Protein AF-0000000087012175 (afdb_homodimer)

Structure (mmCIF, N/CA/C/O backbone):
data_AF-0000000087012175-model_v1
#
loop_
_entity.id
_enti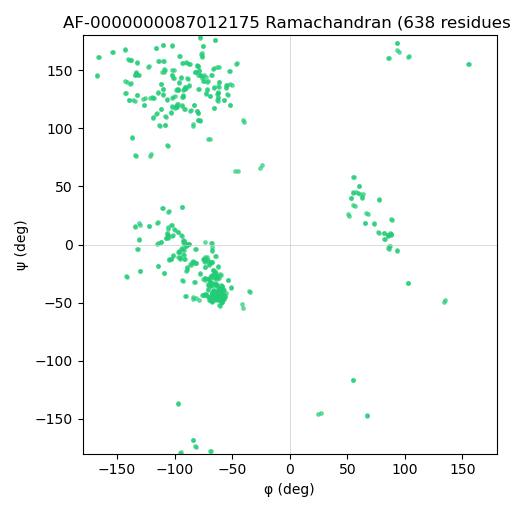ty.type
_entity.pdbx_description
1 polymer Hydrogenase
#
loop_
_atom_site.group_PDB
_atom_site.id
_atom_site.type_symbol
_atom_site.label_atom_id
_atom_site.label_alt_id
_atom_site.label_comp_id
_atom_site.label_asym_id
_atom_site.label_entity_id
_atom_site.label_seq_id
_atom_site.pdbx_PDB_ins_code
_atom_site.Cartn_x
_atom_site.Cartn_y
_atom_site.Cartn_z
_atom_site.occupancy
_atom_site.B_iso_or_equiv
_atom_site.auth_seq_id
_atom_site.auth_comp_id
_atom_site.auth_asym_id
_atom_site.auth_atom_id
_atom_site.pdbx_PDB_model_num
ATOM 1 N N . MET A 1 1 ? -19.672 -15.828 -25.5 1 92.19 1 MET A N 1
ATOM 2 C CA . MET A 1 1 ? -19.719 -16.281 -24.125 1 92.19 1 MET A CA 1
ATOM 3 C C . MET A 1 1 ? -18.641 -17.328 -23.844 1 92.19 1 MET A C 1
ATOM 5 O O . MET A 1 1 ? -18.422 -18.234 -24.656 1 92.19 1 MET A O 1
ATOM 9 N N . LYS A 1 2 ? -17.812 -17.125 -22.859 1 97.25 2 LYS A N 1
ATOM 10 C CA . LYS A 1 2 ? -16.75 -18.062 -22.5 1 97.25 2 LYS A CA 1
ATOM 11 C C . LYS A 1 2 ? -17.172 -18.984 -21.359 1 97.25 2 LYS A C 1
ATOM 13 O O . LYS A 1 2 ? -17.812 -18.547 -20.406 1 97.25 2 LYS A O 1
ATOM 18 N N . ASN A 1 3 ? -16.891 -20.25 -21.562 1 98.19 3 ASN A N 1
ATOM 19 C CA . ASN A 1 3 ? -17.25 -21.234 -20.562 1 98.19 3 ASN A CA 1
ATOM 20 C C . ASN A 1 3 ? -16.109 -21.484 -19.578 1 98.19 3 ASN A C 1
ATOM 22 O O . ASN A 1 3 ? -14.984 -21.75 -19.984 1 98.19 3 ASN A O 1
ATOM 26 N N . LEU A 1 4 ? -16.469 -21.391 -18.297 1 98.25 4 LEU A N 1
ATOM 27 C CA . LEU A 1 4 ? -15.508 -21.578 -17.219 1 98.25 4 LEU A CA 1
ATOM 28 C C . LEU A 1 4 ? -15.945 -22.719 -16.297 1 98.25 4 LEU A C 1
ATOM 30 O O . LEU A 1 4 ? -17.094 -22.781 -15.883 1 98.25 4 LEU A O 1
ATOM 34 N N . LEU A 1 5 ? -15.062 -23.656 -16.109 1 98.06 5 LEU A N 1
ATOM 35 C CA . LEU A 1 5 ? -15.273 -24.75 -15.172 1 98.06 5 LEU A CA 1
ATOM 36 C C . LEU A 1 5 ? -14.289 -24.688 -14.008 1 98.06 5 LEU A C 1
ATOM 38 O O . LEU A 1 5 ? -13.094 -24.438 -14.219 1 98.06 5 LEU A O 1
ATOM 42 N N . TRP A 1 6 ? -14.781 -24.781 -12.805 1 97.5 6 TRP A N 1
ATOM 43 C CA . TRP A 1 6 ? -13.945 -24.766 -11.602 1 97.5 6 TRP A CA 1
ATOM 44 C C . TRP A 1 6 ? -14.016 -26.094 -10.867 1 97.5 6 TRP A C 1
ATOM 46 O O . TRP A 1 6 ? -15.07 -26.469 -10.344 1 97.5 6 TRP A O 1
ATOM 56 N N . LEU A 1 7 ? -12.891 -26.812 -10.852 1 96.88 7 LEU A N 1
ATOM 57 C CA . LEU A 1 7 ? -12.805 -28.078 -10.148 1 96.88 7 LEU A CA 1
ATOM 58 C C . LEU A 1 7 ? -11.914 -27.953 -8.914 1 96.88 7 LEU A C 1
ATOM 60 O O . LEU A 1 7 ? -11.109 -27.031 -8.812 1 96.88 7 LEU A O 1
ATOM 64 N N . GLN A 1 8 ? -12.117 -28.859 -7.992 1 96.19 8 GLN A N 1
ATOM 65 C CA . GLN A 1 8 ? -11.375 -28.828 -6.734 1 96.19 8 GLN A CA 1
ATOM 66 C C . GLN A 1 8 ? -10.82 -30.203 -6.383 1 96.19 8 GLN A C 1
ATOM 68 O O . GLN A 1 8 ? -11.531 -31.203 -6.469 1 96.19 8 GLN A O 1
ATOM 73 N N . GLY A 1 9 ? -9.5 -30.266 -6.09 1 96 9 GLY A N 1
ATOM 74 C CA . GLY A 1 9 ? -8.867 -31.469 -5.566 1 96 9 GLY A CA 1
ATOM 75 C C . GLY A 1 9 ? -8.727 -31.453 -4.055 1 96 9 GLY A C 1
ATOM 76 O O . GLY A 1 9 ? -9.695 -31.203 -3.336 1 96 9 GLY A O 1
ATOM 77 N N . GLY A 1 10 ? -7.531 -31.875 -3.576 1 92.31 10 GLY A N 1
ATOM 78 C CA . GLY A 1 10 ? -7.277 -31.766 -2.148 1 92.31 10 GLY A CA 1
ATOM 79 C C . GLY A 1 10 ? -7.094 -30.344 -1.683 1 92.31 10 GLY A C 1
ATOM 80 O O . GLY A 1 10 ? -5.98 -29.812 -1.702 1 92.31 10 GLY A O 1
ATOM 81 N N . ALA A 1 11 ? -8.195 -29.672 -1.267 1 81.31 11 ALA A N 1
ATOM 82 C CA . ALA A 1 11 ? -8.156 -28.25 -0.969 1 81.31 11 ALA A CA 1
ATOM 83 C C . ALA A 1 11 ? -8.836 -27.953 0.365 1 81.31 11 ALA A C 1
ATOM 85 O O . ALA A 1 11 ? -9.664 -28.734 0.835 1 81.31 11 ALA A O 1
ATOM 86 N N . CYS A 1 12 ? -8.477 -26.859 0.956 1 85.25 12 CYS A N 1
ATOM 87 C CA . CYS A 1 12 ? -9.148 -26.359 2.152 1 85.25 12 CYS A CA 1
ATOM 88 C C . CYS A 1 12 ? -10.234 -25.359 1.788 1 85.25 12 CYS A C 1
ATOM 90 O O . CYS A 1 12 ? -10.953 -24.875 2.662 1 85.25 12 CYS A O 1
ATOM 92 N N . GLY A 1 13 ? -10.336 -25.062 0.542 1 87.19 13 GLY A N 1
ATOM 93 C CA . GLY A 1 13 ? -11.344 -24.125 0.083 1 87.19 13 GLY A CA 1
ATOM 94 C C . GLY A 1 13 ? -10.922 -22.672 0.241 1 87.19 13 GLY A C 1
ATOM 95 O O . GLY A 1 13 ? -11.719 -21.766 0.035 1 87.19 13 GLY A O 1
ATOM 96 N N . GLY A 1 14 ? -9.742 -22.469 0.648 1 90.88 14 GLY A N 1
ATOM 97 C CA . GLY A 1 14 ? -9.25 -21.125 0.906 1 90.88 14 GLY A CA 1
ATOM 98 C C . GLY A 1 14 ? -9.281 -20.234 -0.319 1 90.88 14 GLY A C 1
ATOM 99 O O . GLY A 1 14 ? -9.594 -19.047 -0.217 1 90.88 14 GLY A O 1
ATOM 100 N N . ASN A 1 15 ? -9.008 -20.734 -1.419 1 94.69 15 ASN A N 1
ATOM 101 C CA . ASN A 1 15 ? -9.016 -19.953 -2.648 1 94.69 15 ASN A CA 1
ATOM 102 C C . ASN A 1 15 ? -10.43 -19.578 -3.066 1 94.69 15 ASN A C 1
ATOM 104 O O . ASN A 1 15 ? -10.672 -18.453 -3.533 1 94.69 15 ASN A O 1
ATOM 108 N N . THR A 1 16 ? -11.352 -20.469 -2.912 1 94.06 16 THR A N 1
ATOM 109 C CA . THR A 1 16 ? -12.758 -20.172 -3.172 1 94.06 16 THR A CA 1
ATOM 110 C C . THR A 1 16 ? -13.242 -19.031 -2.281 1 94.06 16 THR A C 1
ATOM 112 O O . THR A 1 16 ? -13.844 -18.078 -2.766 1 94.06 16 THR A O 1
ATOM 115 N N . LEU A 1 17 ? -12.898 -19.188 -1.034 1 91.25 17 LEU A N 1
ATOM 116 C CA . LEU A 1 17 ? -13.289 -18.141 -0.094 1 91.25 17 LEU A CA 1
ATOM 117 C C . LEU A 1 17 ? -12.648 -16.797 -0.465 1 91.25 17 LEU A C 1
ATOM 119 O O . LEU A 1 17 ? -13.297 -15.758 -0.4 1 91.25 17 LEU A O 1
ATOM 123 N N . SER A 1 18 ? -11.414 -16.828 -0.823 1 92.75 18 SER A N 1
ATOM 124 C CA . SER A 1 18 ? -10.688 -15.625 -1.202 1 92.75 18 SER A CA 1
ATOM 125 C C . SER A 1 18 ? -11.352 -14.93 -2.389 1 92.75 18 SER A C 1
ATOM 127 O O . SER A 1 18 ? -11.602 -13.719 -2.35 1 92.75 18 SER A O 1
ATOM 129 N N . VAL A 1 19 ? -11.68 -15.641 -3.398 1 92.25 19 VAL A N 1
ATOM 130 C CA . VAL A 1 19 ? -12.219 -15.047 -4.621 1 92.25 19 VAL A CA 1
ATOM 131 C C . VAL A 1 19 ? -13.617 -14.5 -4.359 1 92.25 19 VAL A C 1
ATOM 133 O O . VAL A 1 19 ? -14.008 -13.484 -4.938 1 92.25 19 VAL A O 1
ATOM 136 N N . LEU A 1 20 ? -14.32 -15.156 -3.482 1 91.31 20 LEU A N 1
ATOM 137 C CA . LEU A 1 20 ? -15.664 -14.688 -3.146 1 91.31 20 LEU A CA 1
ATOM 138 C C . LEU A 1 20 ? -15.602 -13.352 -2.412 1 91.31 20 LEU A C 1
ATOM 140 O O . LEU A 1 20 ? -16.609 -12.641 -2.312 1 91.31 20 LEU A O 1
ATOM 144 N N . ASN A 1 21 ? -14.422 -13.008 -1.938 1 87.81 21 ASN A N 1
ATOM 145 C CA . ASN A 1 21 ? -14.234 -11.727 -1.252 1 87.81 21 ASN A CA 1
ATOM 146 C C . ASN A 1 21 ? -13.836 -10.625 -2.223 1 87.81 21 ASN A C 1
ATOM 148 O O . ASN A 1 21 ? -13.648 -9.477 -1.818 1 87.81 21 ASN A O 1
ATOM 152 N N . ALA A 1 22 ? -13.711 -10.953 -3.416 1 89.56 22 ALA A N 1
ATOM 153 C CA . ALA A 1 22 ? -13.398 -9.93 -4.41 1 89.56 22 ALA A CA 1
ATOM 154 C C . ALA A 1 22 ? -14.43 -8.805 -4.375 1 89.56 22 ALA A C 1
ATOM 156 O O . ALA A 1 22 ? -15.625 -9.055 -4.191 1 89.56 22 ALA A O 1
ATOM 157 N N . SER A 1 23 ? -13.836 -7.492 -4.48 1 82.44 23 SER A N 1
ATOM 158 C CA . SER A 1 23 ? -14.711 -6.32 -4.5 1 82.44 23 SER A CA 1
ATOM 159 C C . SER A 1 23 ? -14.305 -5.352 -5.602 1 82.44 23 SER A C 1
ATOM 161 O O . SER A 1 23 ? -13.156 -5.336 -6.035 1 82.44 23 SER A O 1
ATOM 163 N N . ASP A 1 24 ? -15.344 -4.625 -6.176 1 80.25 24 ASP A N 1
ATOM 164 C CA . ASP A 1 24 ? -15.188 -3.539 -7.141 1 80.25 24 ASP A CA 1
ATOM 165 C C . ASP A 1 24 ? -14.5 -4.027 -8.414 1 80.25 24 ASP A C 1
ATOM 167 O O . ASP A 1 24 ? -13.469 -3.482 -8.82 1 80.25 24 ASP A O 1
ATOM 171 N N . PRO A 1 25 ? -14.906 -5.262 -8.977 1 86.31 25 PRO A N 1
ATOM 172 C CA . PRO A 1 25 ? -16.219 -5.879 -8.75 1 86.31 25 PRO A CA 1
ATOM 173 C C . PRO A 1 25 ? -16.109 -7.219 -8.023 1 86.31 25 PRO A C 1
ATOM 175 O O . PRO A 1 25 ? -15.016 -7.754 -7.852 1 86.31 25 PRO A O 1
ATOM 178 N N . ASP A 1 26 ? -17.234 -7.668 -7.613 1 89.5 26 ASP A N 1
ATOM 179 C CA . ASP A 1 26 ? -17.281 -9.031 -7.09 1 89.5 26 ASP A CA 1
ATOM 180 C C . ASP A 1 26 ? -17.219 -10.055 -8.219 1 89.5 26 ASP A C 1
ATOM 182 O O . ASP A 1 26 ? -17.359 -9.703 -9.398 1 89.5 26 ASP A O 1
ATOM 186 N N . LEU A 1 27 ? -17.062 -11.305 -7.867 1 91.5 27 LEU A N 1
ATOM 187 C CA . LEU A 1 27 ? -16.828 -12.383 -8.82 1 91.5 27 LEU A CA 1
ATOM 188 C C . LEU A 1 27 ? -17.984 -12.484 -9.812 1 91.5 27 LEU A C 1
ATOM 190 O O . LEU A 1 27 ? -17.766 -12.539 -11.023 1 91.5 27 LEU A O 1
ATOM 194 N N . PHE A 1 28 ? -19.219 -12.406 -9.406 1 93.25 28 PHE A N 1
ATOM 195 C CA . PHE A 1 28 ? -20.375 -12.641 -10.266 1 93.25 28 PHE A CA 1
ATOM 196 C C . PHE A 1 28 ? -20.578 -11.461 -11.211 1 93.25 28 PHE A C 1
ATOM 198 O O . PHE A 1 28 ? -20.906 -11.648 -12.383 1 93.25 28 PHE A O 1
ATOM 205 N N . THR A 1 29 ? -20.438 -10.273 -10.625 1 94.69 29 THR A N 1
ATOM 206 C CA . THR A 1 29 ? -20.516 -9.086 -11.469 1 94.69 29 THR A CA 1
ATOM 207 C C . THR A 1 29 ? -19.422 -9.125 -12.547 1 94.69 29 THR A C 1
ATOM 209 O O . THR A 1 29 ? -19.672 -8.781 -13.703 1 94.69 29 THR A O 1
ATOM 212 N N . PHE A 1 30 ? -18.297 -9.555 -12.148 1 95.31 30 PHE A N 1
ATOM 213 C CA . PHE A 1 30 ? -17.203 -9.68 -13.094 1 95.31 30 PHE A CA 1
ATOM 214 C C . PHE A 1 30 ? -17.547 -10.656 -14.211 1 95.31 30 PHE A C 1
ATOM 216 O O . PHE A 1 30 ? -17.422 -10.336 -15.391 1 95.31 30 PHE A O 1
ATOM 223 N N . LEU A 1 31 ? -18 -11.906 -13.867 1 95.75 31 LEU A N 1
ATOM 224 C CA . LEU A 1 31 ? -18.328 -12.93 -14.844 1 95.75 31 LEU A CA 1
ATOM 225 C C . LEU A 1 31 ? -19.438 -12.453 -15.781 1 95.75 31 LEU A C 1
ATOM 227 O O . LEU A 1 31 ? -19.359 -12.633 -17 1 95.75 31 LEU A O 1
ATOM 231 N N . PHE A 1 32 ? -20.375 -11.766 -15.219 1 95.31 32 PHE A N 1
ATOM 232 C CA . PHE A 1 32 ? -21.5 -11.258 -15.992 1 95.31 32 PHE A CA 1
ATOM 233 C C . PHE A 1 32 ? -21.047 -10.18 -16.969 1 95.31 32 PHE A C 1
ATOM 235 O O . PHE A 1 32 ? -21.359 -10.242 -18.156 1 95.31 32 PHE A O 1
ATOM 242 N N . THR A 1 33 ? -20.312 -9.25 -16.484 1 95.94 33 THR A N 1
ATOM 243 C CA . THR A 1 33 ? -19.891 -8.094 -17.266 1 95.94 33 THR A CA 1
ATOM 244 C C . THR A 1 33 ? -19 -8.531 -18.438 1 95.94 33 THR A C 1
ATOM 246 O O . THR A 1 33 ? -19.016 -7.926 -19.5 1 95.94 33 THR A O 1
ATOM 249 N N . HIS A 1 34 ? -18.312 -9.633 -18.25 1 96.06 34 HIS A N 1
ATOM 250 C CA . HIS A 1 34 ? -17.359 -10.055 -19.266 1 96.06 34 HIS A CA 1
ATOM 251 C C . HIS A 1 34 ? -17.891 -11.258 -20.047 1 96.06 34 HIS A C 1
ATOM 253 O O . HIS A 1 34 ? -17.156 -11.898 -20.797 1 96.06 34 HIS A O 1
ATOM 259 N N . ASN A 1 35 ? -19.141 -11.594 -19.844 1 96.5 35 ASN A N 1
ATOM 260 C CA . ASN A 1 35 ? -19.859 -12.633 -20.594 1 96.5 35 ASN A CA 1
ATOM 261 C C . ASN A 1 35 ? -19.188 -13.992 -20.438 1 96.5 35 ASN A C 1
ATOM 263 O O . ASN A 1 35 ? -18.891 -14.664 -21.422 1 96.5 35 ASN A O 1
ATOM 267 N N . VAL A 1 36 ? -18.922 -14.352 -19.156 1 97.44 36 VAL A N 1
ATOM 268 C CA . VAL A 1 36 ? -18.359 -15.648 -18.812 1 97.44 36 VAL A CA 1
ATOM 269 C C . VAL A 1 36 ? -19.406 -16.5 -18.094 1 97.44 36 VAL A C 1
ATOM 271 O O . VAL A 1 36 ? -20.031 -16.047 -17.141 1 97.44 36 VAL A O 1
ATOM 274 N N . LYS A 1 37 ? -19.594 -17.672 -18.547 1 96.88 37 LYS A N 1
ATOM 275 C CA . LYS A 1 37 ? -20.516 -18.609 -17.922 1 96.88 37 LYS A CA 1
ATOM 276 C C . LYS A 1 37 ? -19.781 -19.594 -17.016 1 96.88 37 LYS A C 1
ATOM 278 O O . LYS A 1 37 ? -18.938 -20.359 -17.484 1 96.88 37 LYS A O 1
ATOM 283 N N . LEU A 1 38 ? -20.094 -19.562 -15.805 1 96 38 LEU A N 1
ATOM 284 C CA . LEU A 1 38 ? -19.609 -20.562 -14.867 1 96 38 LEU A CA 1
ATOM 285 C C . LEU A 1 38 ? -20.391 -21.859 -15.008 1 96 38 LEU A C 1
ATOM 287 O O . LEU A 1 38 ? -21.547 -21.938 -14.57 1 96 38 LEU A O 1
ATOM 291 N N . LEU A 1 39 ? -19.75 -22.797 -15.586 1 96.38 39 LEU A N 1
ATOM 292 C CA . LEU A 1 39 ? -20.438 -24.062 -15.836 1 96.38 39 LEU A CA 1
ATOM 293 C C . LEU A 1 39 ? -20.734 -24.781 -14.523 1 96.38 39 LEU A C 1
ATOM 295 O O . LEU A 1 39 ? -21.812 -25.375 -14.367 1 96.38 39 LEU A O 1
ATOM 299 N N . TRP A 1 40 ? -19.75 -24.75 -13.664 1 95.88 40 TRP A N 1
ATOM 300 C CA . TRP A 1 40 ? -19.906 -25.453 -12.391 1 95.88 40 TRP A CA 1
ATOM 301 C C . TRP A 1 40 ? -18.812 -25.047 -11.414 1 95.88 40 TRP A C 1
ATOM 303 O O . TRP A 1 40 ? -17.672 -24.812 -11.828 1 95.88 40 TRP A O 1
ATOM 313 N N . HIS A 1 41 ? -19.125 -25 -10.203 1 94.75 41 HIS A N 1
ATOM 314 C CA . HIS A 1 41 ? -18.234 -24.781 -9.062 1 94.75 41 HIS A CA 1
ATOM 315 C C . HIS A 1 41 ? -18.672 -25.625 -7.863 1 94.75 41 HIS A C 1
ATOM 317 O O . HIS A 1 41 ? -19.875 -25.734 -7.582 1 94.75 41 HIS A O 1
ATOM 323 N N . PRO A 1 42 ? -17.781 -26.188 -7.129 1 89.56 42 PRO A N 1
ATOM 324 C CA . PRO A 1 42 ? -18.141 -27.094 -6.051 1 89.56 42 PRO A CA 1
ATOM 325 C C . PRO A 1 42 ? -19.016 -26.438 -4.984 1 89.56 42 PRO A C 1
ATOM 327 O O . PRO A 1 42 ? -19.891 -27.094 -4.41 1 89.56 42 PRO A O 1
ATOM 330 N N . SER A 1 43 ? -18.797 -25.188 -4.719 1 87.56 43 SER A N 1
ATOM 331 C CA . SER A 1 43 ? -19.5 -24.531 -3.615 1 87.56 43 SER A CA 1
ATOM 332 C C . SER A 1 43 ? -20.594 -23.609 -4.125 1 87.56 43 SER A C 1
ATOM 334 O O . SER A 1 43 ? -21.469 -23.203 -3.361 1 87.56 43 SER A O 1
ATOM 336 N N . LEU A 1 44 ? -20.578 -23.328 -5.379 1 87.06 44 LEU A N 1
ATOM 337 C CA . LEU A 1 44 ? -21.484 -22.281 -5.852 1 87.06 44 LEU A CA 1
ATOM 338 C C . LEU A 1 44 ? -22.625 -22.875 -6.684 1 87.06 44 LEU A C 1
ATOM 340 O O . LEU A 1 44 ? -23.656 -22.25 -6.863 1 87.06 44 LEU A O 1
ATOM 344 N N . SER A 1 45 ? -22.328 -24.016 -7.215 1 87.62 45 SER A N 1
ATOM 345 C CA . SER A 1 45 ? -23.328 -24.609 -8.102 1 87.62 45 SER A CA 1
ATOM 346 C C . SER A 1 45 ? -24.281 -25.516 -7.336 1 87.62 45 SER A C 1
ATOM 348 O O . SER A 1 45 ? -23.859 -26.266 -6.449 1 87.62 45 SER A O 1
ATOM 350 N N . LEU A 1 46 ? -25.531 -25.344 -7.656 1 77.25 46 LEU A N 1
ATOM 351 C CA . LEU A 1 46 ? -26.578 -26.109 -6.988 1 77.25 46 LEU A CA 1
ATOM 352 C C . LEU A 1 46 ? -26.891 -27.375 -7.773 1 77.25 46 LEU A C 1
ATOM 354 O O . LEU A 1 46 ? -27.359 -28.375 -7.199 1 77.25 46 LEU A O 1
ATOM 358 N N . ASP A 1 47 ? -26.734 -27.281 -9.047 1 67.81 47 ASP A N 1
ATOM 359 C CA . ASP A 1 47 ? -27.219 -28.359 -9.906 1 67.81 47 ASP A CA 1
ATOM 360 C C . ASP A 1 47 ? -26.297 -29.562 -9.852 1 67.81 47 ASP A C 1
ATOM 362 O O . ASP A 1 47 ? -25.094 -29.422 -9.672 1 67.81 47 ASP A O 1
ATOM 366 N N . ASN A 1 48 ? -26.844 -30.75 -9.906 1 72.25 48 ASN A N 1
ATOM 367 C CA . ASN A 1 48 ? -26.172 -32.031 -9.836 1 72.25 48 ASN A CA 1
ATOM 368 C C . ASN A 1 48 ? -25.844 -32.562 -11.227 1 72.25 48 ASN A C 1
ATOM 370 O O . ASN A 1 48 ? -25.797 -33.781 -11.43 1 72.25 48 ASN A O 1
ATOM 374 N N . ASN A 1 49 ? -25.562 -31.719 -12.18 1 88.56 49 ASN A N 1
ATOM 375 C CA . ASN A 1 49 ? -25.328 -32.188 -13.539 1 88.56 49 ASN A CA 1
ATOM 376 C C . ASN A 1 49 ? -23.844 -32.156 -13.898 1 88.56 49 ASN A C 1
ATOM 378 O O . ASN A 1 49 ? -23.484 -32.031 -15.07 1 88.56 49 ASN A O 1
ATOM 382 N N . ILE A 1 50 ? -23 -32.312 -12.938 1 94.12 50 ILE A N 1
ATOM 383 C CA . ILE A 1 50 ? -21.562 -32.188 -13.148 1 94.12 50 ILE A CA 1
ATOM 384 C C . ILE A 1 50 ? -21.062 -33.312 -14.047 1 94.12 50 ILE A C 1
ATOM 386 O O . ILE A 1 50 ? -20.25 -33.062 -14.945 1 94.12 50 ILE A O 1
ATOM 390 N N . THR A 1 51 ? -21.562 -34.5 -13.859 1 94.88 51 THR A N 1
ATOM 391 C CA . THR A 1 51 ? -21.125 -35.625 -14.672 1 94.88 51 THR A CA 1
ATOM 392 C C . THR A 1 51 ? -21.453 -35.375 -16.141 1 94.88 51 THR A C 1
ATOM 394 O O . THR A 1 51 ? -20.625 -35.656 -17.016 1 94.88 51 THR A O 1
ATOM 397 N N . GLN A 1 52 ? -22.609 -34.875 -16.391 1 96.25 52 GLN A N 1
ATOM 398 C CA . GLN A 1 52 ? -23 -34.562 -17.766 1 96.25 52 GLN A CA 1
ATOM 399 C C . GLN A 1 52 ? -22.109 -33.469 -18.359 1 96.25 52 GLN A C 1
ATOM 401 O O . GLN A 1 52 ? -21.688 -33.562 -19.516 1 96.25 52 GLN A O 1
ATOM 406 N N . ILE A 1 53 ? -21.875 -32.438 -17.594 1 97 53 ILE A N 1
ATOM 407 C CA . ILE A 1 53 ? -21.031 -31.344 -18.047 1 97 53 ILE A CA 1
ATOM 408 C C . ILE A 1 53 ? -19.641 -31.875 -18.422 1 97 53 ILE A C 1
ATOM 410 O O . ILE A 1 53 ? -19.125 -31.547 -19.484 1 97 53 ILE A O 1
ATOM 414 N N . LEU A 1 54 ? -19.109 -32.719 -17.562 1 97.69 54 LEU A N 1
ATOM 415 C CA . LEU A 1 54 ? -17.781 -33.281 -17.797 1 97.69 54 LEU A CA 1
ATOM 416 C C . LEU A 1 54 ? -17.766 -34.125 -19.062 1 97.69 54 LEU A C 1
ATOM 418 O O . LEU A 1 54 ? -16.859 -34 -19.891 1 97.69 54 LEU A O 1
ATOM 422 N N . ASN A 1 55 ? -18.75 -34.906 -19.203 1 97.62 55 ASN A N 1
ATOM 423 C CA . ASN A 1 55 ? -18.828 -35.75 -20.375 1 97.62 55 ASN A CA 1
ATOM 424 C C . ASN A 1 55 ? -19.031 -34.938 -21.641 1 97.62 55 ASN A C 1
ATOM 426 O O . ASN A 1 55 ? -18.5 -35.281 -22.703 1 97.62 55 ASN A O 1
ATOM 430 N N . ASP A 1 56 ? -19.844 -33.969 -21.578 1 98.25 56 ASP A N 1
ATOM 431 C CA . ASP A 1 56 ? -20.078 -33.094 -22.719 1 98.25 56 ASP A CA 1
ATOM 432 C C . ASP A 1 56 ? -18.797 -32.406 -23.156 1 98.25 56 ASP A C 1
ATOM 434 O O . ASP A 1 56 ? -18.547 -32.188 -24.344 1 98.25 56 ASP A O 1
ATOM 438 N N . ILE A 1 57 ? -17.953 -31.984 -22.203 1 98.31 57 ILE A N 1
ATOM 439 C CA . ILE A 1 57 ? -16.672 -31.359 -22.5 1 98.31 57 ILE A CA 1
ATOM 440 C C . ILE A 1 57 ? -15.742 -32.375 -23.172 1 98.31 57 ILE A C 1
ATOM 442 O O . ILE A 1 57 ? -15.156 -32.094 -24.219 1 98.31 57 ILE A O 1
ATOM 446 N N . ILE A 1 58 ? -15.672 -33.562 -22.641 1 98.06 58 ILE A N 1
ATOM 447 C CA . ILE A 1 58 ? -14.781 -34.594 -23.141 1 98.06 58 ILE A CA 1
ATOM 448 C C . ILE A 1 58 ? -15.195 -35 -24.547 1 98.06 58 ILE A C 1
ATOM 450 O O . ILE A 1 58 ? -14.344 -35.25 -25.406 1 98.06 58 ILE A O 1
ATOM 454 N N . SER A 1 59 ? -16.5 -34.969 -24.844 1 97.88 59 SER A N 1
ATOM 455 C CA . SER A 1 59 ? -17.016 -35.375 -26.141 1 97.88 59 SER A CA 1
ATOM 456 C C . SER A 1 59 ? -17.062 -34.219 -27.109 1 97.88 59 SER A C 1
ATOM 458 O O . SER A 1 59 ? -17.609 -34.312 -28.219 1 97.88 59 SER A O 1
ATOM 460 N N . ASP A 1 60 ? -16.672 -33.062 -26.703 1 97.62 60 ASP A N 1
ATOM 461 C CA . ASP A 1 60 ? -16.578 -31.844 -27.5 1 97.62 60 ASP A CA 1
ATOM 462 C C . ASP A 1 60 ? -17.969 -31.281 -27.797 1 97.62 60 ASP A C 1
ATOM 464 O O . ASP A 1 60 ? -18.141 -30.516 -28.75 1 97.62 60 ASP A O 1
ATOM 468 N N . ARG A 1 61 ? -18.984 -31.656 -27.078 1 98 61 ARG A N 1
ATOM 469 C CA . ARG A 1 61 ? -20.312 -31.062 -27.203 1 98 61 ARG A CA 1
ATOM 470 C C . ARG A 1 61 ? -20.375 -29.719 -26.5 1 98 61 ARG A C 1
ATOM 472 O O . ARG A 1 61 ? -21.219 -28.875 -26.828 1 98 61 ARG A O 1
ATOM 479 N N . LEU A 1 62 ? -19.562 -29.547 -25.578 1 98 62 LEU A N 1
ATOM 480 C CA . LEU A 1 62 ? -19.422 -28.312 -24.828 1 98 62 LEU A CA 1
ATOM 481 C C . LEU A 1 62 ? -17.969 -27.828 -24.828 1 98 62 LEU A C 1
ATOM 483 O O . LEU A 1 62 ? -17.078 -28.547 -24.406 1 98 62 LEU A O 1
ATOM 487 N N . HIS A 1 63 ? -17.781 -26.656 -25.344 1 98.38 63 HIS A N 1
ATOM 488 C CA . HIS A 1 63 ? -16.422 -26.109 -25.406 1 98.38 63 HIS A CA 1
ATOM 489 C C . HIS A 1 63 ? -16 -25.531 -24.062 1 98.38 63 HIS A C 1
ATOM 491 O O . HIS A 1 63 ? -16.766 -24.812 -23.422 1 98.38 63 HIS A O 1
ATOM 497 N N . LEU A 1 64 ? -14.812 -25.859 -23.656 1 98.69 64 LEU A N 1
ATOM 498 C CA . LEU A 1 64 ? -14.281 -25.359 -22.406 1 98.69 64 LEU A CA 1
ATOM 499 C C . LEU A 1 64 ? -13.195 -24.312 -22.641 1 98.69 64 LEU A C 1
ATOM 501 O O . LEU A 1 64 ? -12.102 -24.641 -23.109 1 98.69 64 LEU A O 1
ATOM 505 N N . ASP A 1 65 ? -13.516 -23.094 -22.328 1 98.62 65 ASP A N 1
ATOM 506 C CA . ASP A 1 65 ? -12.555 -22.016 -22.531 1 98.62 65 ASP A CA 1
ATOM 507 C C . ASP A 1 65 ? -11.516 -21.984 -21.422 1 98.62 65 ASP A C 1
ATOM 509 O O . ASP A 1 65 ? -10.312 -21.875 -21.688 1 98.62 65 ASP A O 1
ATOM 513 N N . ILE A 1 66 ? -11.93 -22.047 -20.172 1 98.81 66 ILE A N 1
ATOM 514 C CA . ILE A 1 66 ? -11.039 -21.906 -19.031 1 98.81 66 ILE A CA 1
ATOM 515 C C . ILE A 1 66 ? -11.336 -22.984 -18 1 98.81 66 ILE A C 1
ATOM 517 O O . ILE A 1 66 ? -12.484 -23.141 -17.562 1 98.81 66 ILE A O 1
ATOM 521 N N . LEU A 1 67 ? -10.375 -23.766 -17.625 1 98.88 67 LEU A N 1
ATOM 522 C CA . LEU A 1 67 ? -10.43 -24.672 -16.484 1 98.88 67 LEU A CA 1
ATOM 523 C C . LEU A 1 67 ? -9.672 -24.094 -15.289 1 98.88 67 LEU A C 1
ATOM 525 O O . LEU A 1 67 ? -8.484 -23.781 -15.398 1 98.88 67 LEU A O 1
ATOM 529 N N . ILE A 1 68 ? -10.336 -23.859 -14.211 1 98.62 68 ILE A N 1
ATOM 530 C CA . ILE A 1 68 ? -9.695 -23.5 -12.945 1 98.62 68 ILE A CA 1
ATOM 531 C C . ILE A 1 68 ? -9.648 -24.719 -12.031 1 98.62 68 ILE A C 1
ATOM 533 O O . ILE A 1 68 ? -10.641 -25.438 -11.875 1 98.62 68 ILE A O 1
ATOM 537 N N . PHE A 1 69 ? -8.508 -25.031 -11.555 1 98.69 69 PHE A N 1
ATOM 538 C CA . PHE A 1 69 ? -8.352 -26.125 -10.609 1 98.69 69 PHE A CA 1
ATOM 539 C C . PHE A 1 69 ? -7.801 -25.625 -9.281 1 98.69 69 PHE A C 1
ATOM 541 O O . PHE A 1 69 ? -6.785 -24.922 -9.25 1 98.69 69 PHE A O 1
ATOM 548 N N . GLU A 1 70 ? -8.445 -25.906 -8.227 1 97.88 70 GLU A N 1
ATOM 549 C CA . GLU A 1 70 ? -8.062 -25.531 -6.867 1 97.88 70 GLU A CA 1
ATOM 550 C C . GLU A 1 70 ? -7.672 -26.766 -6.059 1 97.88 70 GLU A C 1
ATOM 552 O O . GLU A 1 70 ? -8.305 -27.828 -6.176 1 97.88 70 GLU A O 1
ATOM 557 N N . GLY A 1 71 ? -6.598 -26.625 -5.277 1 97.12 71 GLY A N 1
ATOM 558 C CA . GLY A 1 71 ? -6.18 -27.734 -4.43 1 97.12 71 GLY A CA 1
ATOM 559 C C . GLY A 1 71 ? -5.148 -28.625 -5.09 1 97.12 71 GLY A C 1
ATOM 560 O O . GLY A 1 71 ? -4.875 -28.5 -6.281 1 97.12 71 GLY A O 1
ATOM 561 N N . THR A 1 72 ? -4.625 -29.562 -4.324 1 97.81 72 THR A N 1
ATOM 562 C CA . THR A 1 72 ? -3.596 -30.469 -4.816 1 97.81 72 THR A CA 1
ATOM 563 C C . THR A 1 72 ? -4.219 -31.609 -5.629 1 97.81 72 THR A C 1
ATOM 565 O O . THR A 1 72 ? -5.41 -31.891 -5.488 1 97.81 72 THR A O 1
ATOM 568 N N . VAL A 1 73 ? -3.449 -32.156 -6.531 1 98.56 73 VAL A N 1
ATOM 569 C CA . VAL A 1 73 ? -3.836 -33.375 -7.23 1 98.56 73 VAL A CA 1
ATOM 570 C C . VAL A 1 73 ? -3.436 -34.594 -6.402 1 98.56 73 VAL A C 1
ATOM 572 O O . VAL A 1 73 ? -2.246 -34.875 -6.207 1 98.56 73 VAL A O 1
ATOM 575 N N . ILE A 1 74 ? -4.406 -35.312 -5.977 1 98.06 74 ILE A N 1
ATOM 576 C CA . ILE A 1 74 ? -4.156 -36.5 -5.141 1 98.06 74 ILE A CA 1
ATOM 577 C C . ILE A 1 74 ? -4.027 -37.75 -6.016 1 98.06 74 ILE A C 1
ATOM 579 O O . ILE A 1 74 ? -4.992 -38.156 -6.652 1 98.06 74 ILE A O 1
ATOM 583 N N . MET A 1 75 ? -2.869 -38.344 -5.988 1 97.94 75 MET A N 1
ATOM 584 C CA . MET A 1 75 ? -2.602 -39.469 -6.844 1 97.94 75 MET A CA 1
ATOM 585 C C . MET A 1 75 ? -2.674 -40.781 -6.051 1 97.94 75 MET A C 1
ATOM 587 O O . MET A 1 75 ? -2.723 -41.875 -6.633 1 97.94 75 MET A O 1
ATOM 591 N N . GLY A 1 76 ? -2.699 -40.625 -4.754 1 96.62 76 GLY A N 1
ATOM 592 C CA . GLY A 1 76 ? -2.689 -41.812 -3.916 1 96.62 76 GLY A CA 1
ATOM 593 C C . GLY A 1 76 ? -4.039 -42.5 -3.852 1 96.62 76 GLY A C 1
ATOM 594 O O . GLY A 1 76 ? -5.062 -41.906 -4.199 1 96.62 76 GLY A O 1
ATOM 595 N N . PRO A 1 77 ? -4.113 -43.844 -3.367 1 96.75 77 PRO A N 1
ATOM 596 C CA . PRO A 1 77 ? -2.92 -44.625 -3.049 1 96.75 77 PRO A CA 1
ATOM 597 C C . PRO A 1 77 ? -2.283 -45.25 -4.285 1 96.75 77 PRO A C 1
ATOM 599 O O . PRO A 1 77 ? -2.982 -45.562 -5.254 1 96.75 77 PRO A O 1
ATOM 602 N N . ASN A 1 78 ? -1.045 -45.438 -4.367 1 96.81 78 ASN A N 1
ATOM 603 C CA . ASN A 1 78 ? -0.286 -46.156 -5.379 1 96.81 78 ASN A CA 1
ATOM 604 C C . ASN A 1 78 ? -0.567 -45.625 -6.781 1 96.81 78 ASN A C 1
ATOM 606 O O . ASN A 1 78 ? -0.765 -46.406 -7.719 1 96.81 78 ASN A O 1
ATOM 610 N N . GLY A 1 79 ? -0.8 -44.375 -6.871 1 96.44 79 GLY A N 1
ATOM 611 C CA . GLY A 1 79 ? -0.959 -43.75 -8.172 1 96.44 79 GLY A CA 1
ATOM 612 C C . GLY A 1 79 ? -2.348 -43.906 -8.758 1 96.44 79 GLY A C 1
ATOM 613 O O . GLY A 1 79 ? -2.604 -43.5 -9.891 1 96.44 79 GLY A O 1
ATOM 614 N N . THR A 1 80 ? -3.348 -44.406 -8 1 96.75 80 THR A N 1
ATOM 615 C CA . THR A 1 80 ? -4.668 -44.719 -8.531 1 96.75 80 THR A CA 1
ATOM 616 C C . THR A 1 80 ? -5.594 -43.531 -8.461 1 96.75 80 THR A C 1
ATOM 618 O O . THR A 1 80 ? -6.613 -43.469 -9.156 1 96.75 80 THR A O 1
ATOM 621 N N . GLY A 1 81 ? -5.234 -42.625 -7.555 1 97.19 81 GLY A N 1
ATOM 622 C CA . GLY A 1 81 ? -6.082 -41.469 -7.371 1 97.19 81 GLY A CA 1
ATOM 623 C C . GLY A 1 81 ? -7.336 -41.75 -6.566 1 97.19 81 GLY A C 1
ATOM 624 O O . GLY A 1 81 ? -8.203 -40.875 -6.422 1 97.19 81 GLY A O 1
ATOM 625 N N . MET A 1 82 ? -7.422 -42.875 -5.977 1 97.25 82 MET A N 1
ATOM 626 C CA . MET A 1 82 ? -8.648 -43.344 -5.324 1 97.25 82 MET A CA 1
ATOM 627 C C . MET A 1 82 ? -8.875 -42.594 -4.012 1 97.25 82 MET A C 1
ATOM 629 O O . MET A 1 82 ? -9.977 -42.625 -3.461 1 97.25 82 MET A O 1
ATOM 633 N N . TYR A 1 83 ? -7.895 -41.906 -3.471 1 96.94 83 TYR A N 1
ATOM 634 C CA . TYR A 1 83 ? -8.062 -41.125 -2.256 1 96.94 83 TYR A CA 1
ATOM 635 C C . TYR A 1 83 ? -8.906 -39.875 -2.525 1 96.94 83 TYR A C 1
ATOM 637 O O . TYR A 1 83 ? -9.336 -39.188 -1.592 1 96.94 83 TYR A O 1
ATOM 645 N N . ASP A 1 84 ? -9.172 -39.562 -3.816 1 96.88 84 ASP A N 1
ATOM 646 C CA . ASP A 1 84 ? -10 -38.438 -4.223 1 96.88 84 ASP A CA 1
ATOM 647 C C . ASP A 1 84 ? -10.961 -38.812 -5.344 1 96.88 84 ASP A C 1
ATOM 649 O O . ASP A 1 84 ? -10.625 -38.719 -6.523 1 96.88 84 ASP A O 1
ATOM 653 N N . ILE A 1 85 ? -12.141 -39.219 -4.938 1 95.62 85 ILE A N 1
ATOM 654 C CA . ILE A 1 85 ? -13.164 -39.625 -5.883 1 95.62 85 ILE A CA 1
ATOM 655 C C . ILE A 1 85 ? -14.125 -38.469 -6.141 1 95.62 85 ILE A C 1
ATOM 657 O O . ILE A 1 85 ? -14.57 -37.812 -5.203 1 95.62 85 ILE A O 1
ATOM 661 N N . PHE A 1 86 ? -14.391 -38.25 -7.398 1 94.06 86 PHE A N 1
ATOM 662 C CA . PHE A 1 86 ? -15.281 -37.188 -7.844 1 94.06 86 PHE A CA 1
ATOM 663 C C . PHE A 1 86 ? -16.172 -37.656 -8.984 1 94.06 86 PHE A C 1
ATOM 665 O O . PHE A 1 86 ? -15.672 -38.188 -9.984 1 94.06 86 PHE A O 1
ATOM 672 N N . ALA A 1 87 ? -17.438 -37.531 -8.805 1 93.31 87 ALA A N 1
ATOM 673 C CA . ALA A 1 87 ? -18.422 -37.906 -9.82 1 93.31 87 ALA A CA 1
ATOM 674 C C . ALA A 1 87 ? -18.203 -39.312 -10.289 1 93.31 87 ALA A C 1
ATOM 676 O O . ALA A 1 87 ? -18.125 -39.594 -11.492 1 93.31 87 ALA A O 1
ATOM 677 N N . GLY A 1 88 ? -17.875 -40.219 -9.367 1 93.69 88 GLY A N 1
ATOM 678 C CA . GLY A 1 88 ? -17.875 -41.656 -9.609 1 93.69 88 GLY A CA 1
ATOM 679 C C . GLY A 1 88 ? -16.516 -42.188 -10.039 1 93.69 88 GLY A C 1
ATOM 680 O O . GLY A 1 88 ? -16.344 -43.406 -10.227 1 93.69 88 GLY A O 1
ATOM 681 N N . LYS A 1 89 ? -15.555 -41.344 -10.242 1 95.88 89 LYS A N 1
ATOM 682 C CA . LYS A 1 89 ? -14.211 -41.719 -10.672 1 95.88 89 LYS A CA 1
ATOM 683 C C . LYS A 1 89 ? -13.148 -40.938 -9.922 1 95.88 89 LYS A C 1
ATOM 685 O O . LYS A 1 89 ? -13.445 -39.906 -9.32 1 95.88 89 LYS A O 1
ATOM 690 N N . PRO A 1 90 ? -11.938 -41.5 -9.922 1 97.44 90 PRO A N 1
ATOM 691 C CA . PRO A 1 90 ? -10.859 -40.656 -9.391 1 97.44 90 PRO A CA 1
ATOM 692 C C . PRO A 1 90 ? -10.758 -39.312 -10.109 1 97.44 90 PRO A C 1
ATOM 694 O O . PRO A 1 90 ? -10.867 -39.281 -11.336 1 97.44 90 PRO A O 1
ATOM 697 N N . MET A 1 91 ? -10.594 -38.25 -9.383 1 97.88 91 MET A N 1
ATOM 698 C CA . MET A 1 91 ? -10.477 -36.906 -9.945 1 97.88 91 MET A CA 1
ATOM 699 C C . MET A 1 91 ? -9.414 -36.875 -11.039 1 97.88 91 MET A C 1
ATOM 701 O O . MET A 1 91 ? -9.586 -36.188 -12.055 1 97.88 91 MET A O 1
ATOM 705 N N . ILE A 1 92 ? -8.305 -37.594 -10.891 1 98.38 92 ILE A N 1
ATOM 706 C CA . ILE A 1 92 ? -7.195 -37.562 -11.836 1 98.38 92 ILE A CA 1
ATOM 707 C C . ILE A 1 92 ? -7.652 -38.094 -13.195 1 98.38 92 ILE A C 1
ATOM 709 O O . ILE A 1 92 ? -7.121 -37.688 -14.234 1 98.38 92 ILE A O 1
ATOM 713 N N . GLU A 1 93 ? -8.609 -38.938 -13.203 1 97.88 93 GLU A N 1
ATOM 714 C CA . GLU A 1 93 ? -9.125 -39.438 -14.469 1 97.88 93 GLU A CA 1
ATOM 715 C C . GLU A 1 93 ? -9.891 -38.375 -15.227 1 97.88 93 GLU A C 1
ATOM 717 O O . GLU A 1 93 ? -9.75 -38.25 -16.438 1 97.88 93 GLU A O 1
ATOM 722 N N . TRP A 1 94 ? -10.742 -37.688 -14.484 1 97.75 94 TRP A N 1
ATOM 723 C CA . TRP A 1 94 ? -11.422 -36.531 -15.086 1 97.75 94 TRP A CA 1
ATOM 724 C C . TRP A 1 94 ? -10.414 -35.5 -15.578 1 97.75 94 TRP A C 1
ATOM 726 O O . TRP A 1 94 ? -10.484 -35.062 -16.734 1 97.75 94 TRP A O 1
ATOM 736 N N . LEU A 1 95 ? -9.469 -35.156 -14.719 1 98.12 95 LEU A N 1
ATOM 737 C CA . LEU A 1 95 ? -8.5 -34.094 -15 1 98.12 95 LEU A CA 1
ATOM 738 C C . LEU A 1 95 ? -7.672 -34.438 -16.234 1 98.12 95 LEU A C 1
ATOM 740 O O . LEU A 1 95 ? -7.387 -33.562 -17.062 1 98.12 95 LEU A O 1
ATOM 744 N N . ARG A 1 96 ? -7.25 -35.656 -16.359 1 97.44 96 ARG A N 1
ATOM 745 C CA . ARG A 1 96 ? -6.449 -36.125 -17.5 1 97.44 96 ARG A CA 1
ATOM 746 C C . ARG A 1 96 ? -7.168 -35.844 -18.812 1 97.44 96 ARG A C 1
ATOM 748 O O . ARG A 1 96 ? -6.547 -35.406 -19.797 1 97.44 96 ARG A O 1
ATOM 755 N N . LYS A 1 97 ? -8.414 -36.062 -18.828 1 97.81 97 LYS A N 1
ATOM 756 C CA . LYS A 1 97 ? -9.195 -35.906 -20.047 1 97.81 97 LYS A CA 1
ATOM 757 C C . LYS A 1 97 ? -9.609 -34.438 -20.25 1 97.81 97 LYS A C 1
ATOM 759 O O . LYS A 1 97 ? -9.438 -33.906 -21.344 1 97.81 97 LYS A O 1
ATOM 764 N N . ILE A 1 98 ? -10.094 -33.812 -19.234 1 98.38 98 ILE A N 1
ATOM 765 C CA . ILE A 1 98 ? -10.656 -32.469 -19.328 1 98.38 98 ILE A CA 1
ATOM 766 C C . ILE A 1 98 ? -9.547 -31.469 -19.625 1 98.38 98 ILE A C 1
ATOM 768 O O . ILE A 1 98 ? -9.758 -30.5 -20.375 1 98.38 98 ILE A O 1
ATOM 772 N N . ALA A 1 99 ? -8.383 -31.672 -19.094 1 98.5 99 ALA A N 1
ATOM 773 C CA . ALA A 1 99 ? -7.262 -30.75 -19.281 1 98.5 99 ALA A CA 1
ATOM 774 C C . ALA A 1 99 ? -6.91 -30.594 -20.766 1 98.5 99 ALA A C 1
ATOM 776 O O . ALA A 1 99 ? -6.559 -29.516 -21.219 1 98.5 99 ALA A O 1
ATOM 777 N N . THR A 1 100 ? -7.031 -31.672 -21.484 1 97.56 100 THR A N 1
ATOM 778 C CA . THR A 1 100 ? -6.676 -31.641 -22.906 1 97.56 100 THR A CA 1
ATOM 779 C C . THR A 1 100 ? -7.734 -30.891 -23.719 1 97.56 100 THR A C 1
ATOM 781 O O . THR A 1 100 ? -7.504 -30.531 -24.875 1 97.56 100 THR A O 1
ATOM 784 N N . LYS A 1 101 ? -8.875 -30.641 -23.094 1 98.5 101 LYS A N 1
ATOM 785 C CA . LYS A 1 101 ? -9.992 -30.031 -23.797 1 98.5 101 LYS A CA 1
ATOM 786 C C . LYS A 1 101 ? -10.094 -28.547 -23.469 1 98.5 101 LYS A C 1
ATOM 788 O O . LYS A 1 101 ? -10.836 -27.812 -24.125 1 98.5 101 LYS A O 1
ATOM 793 N N . ALA A 1 102 ? -9.336 -28.094 -22.516 1 98.75 102 ALA A N 1
ATOM 794 C CA . ALA A 1 102 ? -9.43 -26.703 -22.062 1 98.75 102 ALA A CA 1
ATOM 795 C C . ALA A 1 102 ? -8.539 -25.797 -22.891 1 98.75 102 ALA A C 1
ATOM 797 O O . ALA A 1 102 ? -7.398 -26.141 -23.203 1 98.75 102 ALA A O 1
ATOM 798 N N . ASP A 1 103 ? -9.023 -24.641 -23.266 1 98.56 103 ASP A N 1
ATOM 799 C CA . ASP A 1 103 ? -8.203 -23.656 -23.953 1 98.56 103 ASP A CA 1
ATOM 800 C C . ASP A 1 103 ? -7.113 -23.109 -23.031 1 98.56 103 ASP A C 1
ATOM 802 O O . ASP A 1 103 ? -5.973 -22.906 -23.469 1 98.56 103 ASP A O 1
ATOM 806 N N . TYR A 1 104 ? -7.488 -22.812 -21.797 1 98.69 104 TYR A N 1
ATOM 807 C CA . TYR A 1 104 ? -6.586 -22.359 -20.75 1 98.69 104 TYR A CA 1
ATOM 808 C C . TYR A 1 104 ? -6.832 -23.109 -19.453 1 98.69 104 TYR A C 1
ATOM 810 O O . TYR A 1 104 ? -7.969 -23.484 -19.156 1 98.69 104 TYR A O 1
ATOM 818 N N . ILE A 1 105 ? -5.801 -23.312 -18.703 1 98.88 105 ILE A N 1
ATOM 819 C CA . ILE A 1 105 ? -5.902 -23.938 -17.391 1 98.88 105 ILE A CA 1
ATOM 820 C C . ILE A 1 105 ? -5.215 -23.047 -16.344 1 98.88 105 ILE A C 1
ATOM 822 O O . ILE A 1 105 ? -4.07 -22.625 -16.531 1 98.88 105 ILE A O 1
ATOM 826 N N . ILE A 1 106 ? -5.898 -22.688 -15.32 1 98.88 106 ILE A N 1
ATOM 827 C CA . ILE A 1 106 ? -5.348 -21.922 -14.211 1 98.88 106 ILE A CA 1
ATOM 828 C C . ILE A 1 106 ? -5.293 -22.781 -12.953 1 98.88 106 ILE A C 1
ATOM 830 O O . ILE A 1 106 ? -6.312 -23.312 -12.508 1 98.88 106 ILE A O 1
ATOM 834 N N . ALA A 1 107 ? -4.133 -23.016 -12.469 1 98.81 107 ALA A N 1
ATOM 835 C CA . ALA A 1 107 ? -3.961 -23.562 -11.125 1 98.81 107 ALA A CA 1
ATOM 836 C C . ALA A 1 107 ? -4.102 -22.469 -10.07 1 98.81 107 ALA A C 1
ATOM 838 O O . ALA A 1 107 ? -3.25 -21.578 -9.961 1 98.81 107 ALA A O 1
ATOM 839 N N . VAL A 1 108 ? -5.105 -22.547 -9.305 1 98.31 108 VAL A N 1
ATOM 840 C CA . VAL A 1 108 ? -5.371 -21.484 -8.344 1 98.31 108 VAL A CA 1
ATOM 841 C C . VAL A 1 108 ? -4.949 -21.938 -6.945 1 98.31 108 VAL A C 1
ATOM 843 O O . VAL A 1 108 ? -5.523 -22.875 -6.387 1 98.31 108 VAL A O 1
ATOM 846 N N . GLY A 1 109 ? -3.922 -21.25 -6.445 1 97.75 109 GLY A N 1
ATOM 847 C CA . GLY A 1 109 ? -3.383 -21.609 -5.141 1 97.75 109 GLY A CA 1
ATOM 848 C C . GLY A 1 109 ? -2.086 -22.391 -5.223 1 97.75 109 GLY A C 1
ATOM 849 O O . GLY A 1 109 ? -1.797 -23.016 -6.242 1 97.75 109 GLY A O 1
ATOM 850 N N . SER A 1 110 ? -1.375 -22.406 -4.105 1 97.19 110 SER A N 1
ATOM 851 C CA . SER A 1 110 ? -0.087 -23.094 -4.051 1 97.19 110 SER A CA 1
ATOM 852 C C . SER A 1 110 ? -0.261 -24.609 -4.125 1 97.19 110 SER A C 1
ATOM 854 O O . SER A 1 110 ? 0.603 -25.312 -4.656 1 97.19 110 SER A O 1
ATOM 856 N N . CYS A 1 111 ? -1.34 -25.062 -3.652 1 97.5 111 CYS A N 1
ATOM 857 C CA . CYS A 1 111 ? -1.58 -26.5 -3.721 1 97.5 111 CYS A CA 1
ATOM 858 C C . CYS A 1 111 ? -1.731 -26.969 -5.164 1 97.5 111 CYS A C 1
ATOM 860 O O . CYS A 1 111 ? -1.101 -27.938 -5.578 1 97.5 111 CYS A O 1
ATOM 862 N N . ALA A 1 112 ? -2.529 -26.25 -5.902 1 98.38 112 ALA A N 1
ATOM 863 C CA . ALA A 1 112 ? -2.744 -26.609 -7.305 1 98.38 112 ALA A CA 1
ATOM 864 C C . ALA A 1 112 ? -1.483 -26.375 -8.133 1 98.38 112 ALA A C 1
ATOM 866 O O . ALA A 1 112 ? -1.209 -27.109 -9.078 1 98.38 112 ALA A O 1
ATOM 867 N N . SER A 1 113 ? -0.736 -25.328 -7.77 1 98.5 113 SER A N 1
ATOM 868 C CA . SER A 1 113 ? 0.438 -24.922 -8.531 1 98.5 113 SER A CA 1
ATOM 869 C C . SER A 1 113 ? 1.616 -25.859 -8.273 1 98.5 113 SER A C 1
ATOM 871 O O . SER A 1 113 ? 2.275 -26.312 -9.211 1 98.5 113 SER A O 1
ATOM 873 N N . PHE A 1 114 ? 1.776 -26.203 -6.914 1 97.75 114 PHE A N 1
ATOM 874 C CA . PHE A 1 114 ? 3.045 -26.812 -6.547 1 97.75 114 PHE A CA 1
ATOM 875 C C . PHE A 1 114 ? 2.812 -28.062 -5.688 1 97.75 114 PHE A C 1
ATOM 877 O O . PHE A 1 114 ? 3.762 -28.766 -5.34 1 97.75 114 PHE A O 1
ATOM 884 N N . GLY A 1 115 ? 1.666 -28.375 -5.34 1 96.5 115 GLY A N 1
ATOM 885 C CA . GLY A 1 115 ? 1.332 -29.453 -4.43 1 96.5 115 GLY A CA 1
ATOM 886 C C . GLY A 1 115 ? 0.986 -28.969 -3.031 1 96.5 115 GLY A C 1
ATOM 887 O O . GLY A 1 115 ? 0.188 -29.609 -2.334 1 96.5 115 GLY A O 1
ATOM 888 N N . GLY A 1 116 ? 1.629 -27.875 -2.58 1 92.88 116 GLY A N 1
ATOM 889 C CA . GLY A 1 116 ? 1.291 -27.203 -1.341 1 92.88 116 GLY A CA 1
ATOM 890 C C . GLY A 1 116 ? 1.584 -28.031 -0.104 1 92.88 116 GLY A C 1
ATOM 891 O O . GLY A 1 116 ? 2.551 -28.781 -0.077 1 92.88 116 GLY A O 1
ATOM 892 N N . ILE A 1 117 ? 0.764 -27.844 0.896 1 88.81 117 ILE A N 1
ATOM 893 C CA . ILE A 1 117 ? 0.958 -28.438 2.217 1 88.81 117 ILE A CA 1
ATOM 894 C C . ILE A 1 117 ? 0.8 -29.953 2.133 1 88.81 117 ILE A C 1
ATOM 896 O O . ILE A 1 117 ? 1.635 -30.703 2.646 1 88.81 117 ILE A O 1
ATOM 900 N N . PRO A 1 118 ? -0.216 -30.438 1.371 1 91.69 118 PRO A N 1
ATOM 901 C CA . PRO A 1 118 ? -0.405 -31.891 1.314 1 91.69 118 PRO A CA 1
ATOM 902 C C . PRO A 1 118 ? 0.777 -32.594 0.674 1 91.69 118 PRO A C 1
ATOM 904 O O . PRO A 1 118 ? 0.991 -33.781 0.93 1 91.69 118 PRO A O 1
ATOM 907 N N . ALA A 1 119 ? 1.493 -31.938 -0.112 1 93.75 119 ALA A N 1
ATOM 908 C CA . ALA A 1 119 ? 2.602 -32.562 -0.832 1 93.75 119 ALA A CA 1
ATOM 909 C C . ALA A 1 119 ? 3.877 -32.531 0.006 1 93.75 119 ALA A C 1
ATOM 911 O O . ALA A 1 119 ? 4.934 -33 -0.45 1 93.75 119 ALA A O 1
ATOM 912 N N . SER A 1 120 ? 3.758 -31.984 1.171 1 89.44 120 SER A N 1
ATOM 913 C CA . SER A 1 120 ? 4.918 -32 2.055 1 89.44 120 SER A CA 1
ATOM 914 C C . SER A 1 120 ? 5.273 -33.406 2.492 1 89.44 120 SER A C 1
ATOM 916 O O . SER A 1 120 ? 4.398 -34.281 2.574 1 89.44 120 SER A O 1
ATOM 918 N N . GLU A 1 121 ? 6.547 -33.562 2.752 1 88.81 121 GLU A N 1
ATOM 919 C CA . GLU A 1 121 ? 6.98 -34.875 3.205 1 88.81 121 GLU A CA 1
ATOM 920 C C . GLU A 1 121 ? 6.309 -35.25 4.52 1 88.81 121 GLU A C 1
ATOM 922 O O . GLU A 1 121 ? 6.156 -34.438 5.414 1 88.81 121 GLU A O 1
ATOM 927 N N . PRO A 1 122 ? 5.758 -36.625 4.691 1 92.62 122 PRO A N 1
ATOM 928 C CA . PRO A 1 122 ? 6.039 -37.781 3.846 1 92.62 122 PRO A CA 1
ATOM 929 C C . PRO A 1 122 ? 5.023 -37.938 2.721 1 92.62 122 PRO A C 1
ATOM 931 O O . PRO A 1 122 ? 5.082 -38.938 1.974 1 92.62 122 PRO A O 1
ATOM 934 N N . ASN A 1 123 ? 4.102 -37.156 2.521 1 94 123 ASN A N 1
ATOM 935 C CA . ASN A 1 123 ? 3.148 -37.094 1.419 1 94 123 ASN A CA 1
ATOM 936 C C . ASN A 1 123 ? 2.395 -38.406 1.243 1 94 123 ASN A C 1
ATOM 938 O O . ASN A 1 123 ? 2.443 -39 0.173 1 94 123 ASN A O 1
ATOM 942 N N . PRO A 1 124 ? 1.739 -38.812 2.266 1 94.31 124 PRO A N 1
ATOM 943 C CA . PRO A 1 124 ? 1.028 -40.094 2.205 1 94.31 124 PRO A CA 1
ATOM 944 C C . PRO A 1 124 ? -0.068 -40.094 1.143 1 94.31 124 PRO A C 1
ATOM 946 O O . PRO A 1 124 ? -0.463 -41.188 0.674 1 94.31 124 PRO A O 1
ATOM 949 N N . THR A 1 125 ? -0.522 -38.969 0.691 1 95.81 125 THR A N 1
ATOM 950 C CA . THR A 1 125 ? -1.612 -38.875 -0.275 1 95.81 125 THR A CA 1
ATOM 951 C C . THR A 1 125 ? -1.069 -38.844 -1.7 1 95.81 125 THR A C 1
ATOM 953 O O . THR A 1 125 ? -1.839 -38.812 -2.662 1 95.81 125 THR A O 1
ATOM 956 N N . GLU A 1 126 ? 0.325 -38.812 -1.819 1 97.31 126 GLU A N 1
ATOM 957 C CA . GLU A 1 126 ? 0.958 -38.688 -3.131 1 97.31 126 GLU A CA 1
ATOM 958 C C . GLU A 1 126 ? 0.44 -37.469 -3.887 1 97.31 126 GLU A C 1
ATOM 960 O O . GLU A 1 126 ? 0.098 -37.562 -5.066 1 97.31 126 GLU A O 1
ATOM 965 N N . SER A 1 127 ? 0.353 -36.344 -3.154 1 97.62 127 SER A N 1
ATOM 966 C CA . SER A 1 127 ? -0.149 -35.094 -3.674 1 97.62 127 SER A CA 1
ATOM 967 C C . SER A 1 127 ? 0.899 -34.375 -4.535 1 97.62 127 SER A C 1
ATOM 969 O O . SER A 1 127 ? 2.1 -34.5 -4.277 1 97.62 127 SER A O 1
ATOM 971 N N . THR A 1 128 ? 0.46 -33.688 -5.566 1 98.06 128 THR A N 1
ATOM 972 C CA . THR A 1 128 ? 1.319 -32.875 -6.441 1 98.06 128 THR A CA 1
ATOM 973 C C . THR A 1 128 ? 0.533 -31.75 -7.086 1 98.06 128 THR A C 1
ATOM 975 O O . THR A 1 128 ? -0.679 -31.625 -6.895 1 98.06 128 THR A O 1
ATOM 978 N N . GLY A 1 129 ? 1.209 -30.781 -7.652 1 98.31 129 GLY A N 1
ATOM 979 C CA . GLY A 1 129 ? 0.544 -29.75 -8.43 1 98.31 129 GLY A CA 1
ATOM 980 C C . GLY A 1 129 ? 0.15 -30.219 -9.82 1 98.31 129 GLY A C 1
ATOM 981 O O . GLY A 1 129 ? 0.409 -31.359 -10.195 1 98.31 129 GLY A O 1
ATOM 982 N N . LEU A 1 130 ? -0.498 -29.328 -10.57 1 98.75 130 LEU A N 1
ATOM 983 C CA . LEU A 1 130 ? -0.954 -29.688 -11.906 1 98.75 130 LEU A CA 1
ATOM 984 C C . LEU A 1 130 ? 0.229 -29.922 -12.844 1 98.75 130 LEU A C 1
ATOM 986 O O . LEU A 1 130 ? 0.303 -30.969 -13.5 1 98.75 130 LEU A O 1
ATOM 990 N N . GLN A 1 131 ? 1.163 -28.953 -12.82 1 98.75 131 GLN A N 1
ATOM 991 C CA . GLN A 1 131 ? 2.262 -29.109 -13.773 1 98.75 131 GLN A CA 1
ATOM 992 C C . GLN A 1 131 ? 3.611 -28.938 -13.086 1 98.75 131 GLN A C 1
ATOM 994 O O . GLN A 1 131 ? 4.641 -28.781 -13.75 1 98.75 131 GLN A O 1
ATOM 999 N N . PHE A 1 132 ? 3.568 -28.75 -11.711 1 98.44 132 PHE A N 1
ATOM 1000 C CA . PHE A 1 132 ? 4.77 -28.703 -10.891 1 98.44 132 PHE A CA 1
ATOM 1001 C C . PHE A 1 132 ? 4.609 -29.578 -9.648 1 98.44 132 PHE A C 1
ATOM 1003 O O . PHE A 1 132 ? 3.494 -29.766 -9.164 1 98.44 132 PHE A O 1
ATOM 1010 N N . HIS A 1 133 ? 5.625 -30.156 -9.203 1 97.44 133 HIS A N 1
ATOM 1011 C CA . HIS A 1 133 ? 5.789 -30.656 -7.844 1 97.44 133 HIS A CA 1
ATOM 1012 C C . HIS A 1 133 ? 6.867 -29.875 -7.094 1 97.44 133 HIS A C 1
ATOM 1014 O O . HIS A 1 133 ? 8.062 -30.125 -7.277 1 97.44 133 HIS A O 1
ATOM 1020 N N . LYS A 1 134 ? 6.363 -28.984 -6.234 1 94.62 134 LYS A N 1
ATOM 1021 C CA . LYS A 1 134 ? 7.27 -28.031 -5.605 1 94.62 134 LYS A CA 1
ATOM 1022 C C . LYS A 1 134 ? 8.055 -27.25 -6.656 1 94.62 134 LYS A C 1
ATOM 1024 O O . LYS A 1 134 ? 7.469 -26.641 -7.547 1 94.62 134 LYS A O 1
ATOM 1029 N N . LYS A 1 135 ? 9.383 -27.375 -6.703 1 94.94 135 LYS A N 1
ATOM 1030 C CA . LYS A 1 135 ? 10.211 -26.594 -7.617 1 94.94 135 LYS A CA 1
ATOM 1031 C C . LYS A 1 135 ? 10.305 -27.266 -8.984 1 94.94 135 LYS A C 1
ATOM 1033 O O . LYS A 1 135 ? 10.633 -26.625 -9.977 1 94.94 135 LYS A O 1
ATOM 1038 N N . ASP A 1 136 ? 9.992 -28.469 -9.062 1 95.81 136 ASP A N 1
ATOM 1039 C CA . ASP A 1 136 ? 10.258 -29.25 -10.258 1 95.81 136 ASP A CA 1
ATOM 1040 C C . ASP A 1 136 ? 9.086 -29.188 -11.227 1 95.81 136 ASP A C 1
ATOM 1042 O O . ASP A 1 136 ? 7.938 -29.422 -10.836 1 95.81 136 ASP A O 1
ATOM 1046 N N . CYS A 1 137 ? 9.406 -28.984 -12.492 1 95.75 137 CYS A N 1
ATOM 1047 C CA . CYS A 1 137 ? 8.391 -29.016 -13.531 1 95.75 137 CYS A CA 1
ATOM 1048 C C . CYS A 1 137 ? 7.953 -30.453 -13.812 1 95.75 137 CYS A C 1
ATOM 1050 O O . CYS A 1 137 ? 8.781 -31.359 -13.859 1 95.75 137 CYS A O 1
ATOM 1052 N N . GLY A 1 138 ? 6.691 -30.781 -14.148 1 94.75 138 GLY A N 1
ATOM 1053 C CA . GLY A 1 138 ? 6.188 -32.094 -14.492 1 94.75 138 GLY A CA 1
ATOM 1054 C C . GLY A 1 138 ? 4.875 -32.438 -13.797 1 94.75 138 GLY A C 1
ATOM 1055 O O . GLY A 1 138 ? 3.977 -33 -14.414 1 94.75 138 GLY A O 1
ATOM 1056 N N . GLY A 1 139 ? 4.77 -32.25 -12.414 1 96.88 139 GLY A N 1
ATOM 1057 C CA . GLY A 1 139 ? 3.559 -32.531 -11.656 1 96.88 139 GLY A CA 1
ATOM 1058 C C . GLY A 1 139 ? 2.68 -33.594 -12.289 1 96.88 139 GLY A C 1
ATOM 1059 O O . GLY A 1 139 ? 3.182 -34.562 -12.852 1 96.88 139 GLY A O 1
ATOM 1060 N N . PHE A 1 140 ? 1.38 -33.469 -12.172 1 98.62 140 PHE A N 1
ATOM 1061 C CA . PHE A 1 140 ? 0.422 -34.469 -12.625 1 98.62 140 PHE A CA 1
ATOM 1062 C C . PHE A 1 140 ? 0.359 -34.5 -14.148 1 98.62 140 PHE A C 1
ATOM 1064 O O . PHE A 1 140 ? 0.361 -35.594 -14.742 1 98.62 140 PHE A O 1
ATOM 1071 N N . LEU A 1 141 ? 0.319 -33.312 -14.812 1 98.44 141 LEU A N 1
ATOM 1072 C CA . LEU A 1 141 ? 0.081 -33.219 -16.25 1 98.44 141 LEU A CA 1
ATOM 1073 C C . LEU A 1 141 ? 1.38 -33.406 -17.031 1 98.44 141 LEU A C 1
ATOM 1075 O O . LEU A 1 141 ? 1.357 -33.625 -18.234 1 98.44 141 LEU A O 1
ATOM 1079 N N . GLY A 1 142 ? 2.516 -33.312 -16.328 1 97.75 142 GLY A N 1
ATOM 1080 C CA . GLY A 1 142 ? 3.795 -33.531 -17 1 97.75 142 GLY A CA 1
ATOM 1081 C C . GLY A 1 142 ? 4.43 -32.219 -17.469 1 97.75 142 GLY A C 1
ATOM 1082 O O . GLY A 1 142 ? 3.752 -31.203 -17.609 1 97.75 142 GLY A O 1
ATOM 1083 N N . LYS A 1 143 ? 5.691 -32.25 -17.828 1 97.06 143 LYS A N 1
ATOM 1084 C CA . LYS A 1 143 ? 6.527 -31.094 -18.125 1 97.06 143 LYS A CA 1
ATOM 1085 C C . LYS A 1 143 ? 6.148 -30.484 -19.469 1 97.06 143 LYS A C 1
ATOM 1087 O O . LYS A 1 143 ? 6.254 -29.266 -19.656 1 97.06 143 LYS A O 1
ATOM 1092 N N . ASN A 1 144 ? 5.684 -31.312 -20.375 1 97.19 144 ASN A N 1
ATOM 1093 C CA . ASN A 1 144 ? 5.484 -30.859 -21.75 1 97.19 144 ASN A CA 1
ATOM 1094 C C . ASN A 1 144 ? 4.012 -30.562 -22.031 1 97.19 144 ASN A C 1
ATOM 1096 O O . ASN A 1 144 ? 3.635 -30.297 -23.172 1 97.19 144 ASN A O 1
ATOM 1100 N N . PHE A 1 145 ? 3.25 -30.594 -21.047 1 98 145 PHE A N 1
ATOM 1101 C CA . PHE A 1 145 ? 1.82 -30.375 -21.234 1 98 145 PHE A CA 1
ATOM 1102 C C . PHE A 1 145 ? 1.552 -28.984 -21.797 1 98 145 PHE A C 1
ATOM 1104 O O . PHE A 1 145 ? 2.189 -28.016 -21.375 1 98 145 PHE A O 1
ATOM 1111 N N . LYS A 1 146 ? 0.615 -28.906 -22.703 1 98.12 146 LYS A N 1
ATOM 1112 C CA . LYS A 1 146 ? 0.056 -27.656 -23.219 1 98.12 146 LYS A CA 1
ATOM 1113 C C . LYS A 1 146 ? -1.458 -27.75 -23.375 1 98.12 146 LYS A C 1
ATOM 1115 O O . LYS A 1 146 ? -1.975 -28.781 -23.797 1 98.12 146 LYS A O 1
ATOM 1120 N N . SER A 1 147 ? -2.119 -26.703 -23 1 98 147 SER A N 1
ATOM 1121 C CA . SER A 1 147 ? -3.559 -26.625 -23.234 1 98 147 SER A CA 1
ATOM 1122 C C . SER A 1 147 ? -3.869 -26.5 -24.719 1 98 147 SER A C 1
ATOM 1124 O O . SER A 1 147 ? -2.959 -26.484 -25.547 1 98 147 SER A O 1
ATOM 1126 N N . ARG A 1 148 ? -5.133 -26.375 -25.031 1 97.19 148 ARG A N 1
ATOM 1127 C CA . ARG A 1 148 ? -5.559 -26.312 -26.422 1 97.19 148 ARG A CA 1
ATOM 1128 C C . ARG A 1 148 ? -5.031 -25.047 -27.094 1 97.19 148 ARG A C 1
ATOM 1130 O O . ARG A 1 148 ? -4.734 -25.047 -28.297 1 97.19 148 ARG A O 1
ATOM 1137 N N . LYS A 1 149 ? -4.84 -24.031 -26.375 1 97 149 LYS A N 1
ATOM 1138 C CA . LYS A 1 149 ? -4.348 -22.781 -26.938 1 97 149 LYS A CA 1
ATOM 1139 C C . LYS A 1 149 ? -2.826 -22.688 -26.828 1 97 149 LYS A C 1
ATOM 1141 O O . LYS A 1 149 ? -2.244 -21.625 -27.078 1 97 149 LYS A O 1
ATOM 1146 N N . GLY A 1 150 ? -2.225 -23.797 -26.391 1 97.19 150 GLY A N 1
ATOM 1147 C CA . GLY A 1 150 ? -0.773 -23.891 -26.422 1 97.19 150 GLY A CA 1
ATOM 1148 C C . GLY A 1 150 ? -0.112 -23.344 -25.172 1 97.19 150 GLY A C 1
ATOM 1149 O O . GLY A 1 150 ? 1.11 -23.188 -25.125 1 97.19 150 GLY A O 1
ATOM 1150 N N . PHE A 1 151 ? -0.821 -23.016 -24.156 1 98.06 151 PHE A N 1
ATOM 1151 C CA . PHE A 1 151 ? -0.289 -22.5 -22.906 1 98.06 151 PHE A CA 1
ATOM 1152 C C . PHE A 1 151 ? 0.054 -23.625 -21.953 1 98.06 151 PHE A C 1
ATOM 1154 O O . PHE A 1 151 ? -0.611 -24.656 -21.938 1 98.06 151 PHE A O 1
ATOM 1161 N N . PRO A 1 152 ? 1.104 -23.484 -21.234 1 98.44 152 PRO A N 1
ATOM 1162 C CA . PRO A 1 152 ? 1.205 -24.328 -20.031 1 98.44 152 PRO A CA 1
ATOM 1163 C C . PRO A 1 152 ? 0.123 -24.016 -19 1 98.44 152 PRO A C 1
ATOM 1165 O O . PRO A 1 152 ? -0.695 -23.125 -19.203 1 98.44 152 PRO A O 1
ATOM 1168 N N . VAL A 1 153 ? 0.109 -24.781 -17.938 1 98.81 153 VAL A N 1
ATOM 1169 C CA . VAL A 1 153 ? -0.765 -24.422 -16.828 1 98.81 153 VAL A CA 1
ATOM 1170 C C . VAL A 1 153 ? -0.337 -23.078 -16.25 1 98.81 153 VAL A C 1
ATOM 1172 O O . VAL A 1 153 ? 0.84 -22.875 -15.945 1 98.81 153 VAL A O 1
ATOM 1175 N N . ILE A 1 154 ? -1.244 -22.156 -16.203 1 98.81 154 ILE A N 1
ATOM 1176 C CA . ILE A 1 154 ? -0.978 -20.859 -15.594 1 98.81 154 ILE A CA 1
ATOM 1177 C C . ILE A 1 154 ? -1.114 -20.969 -14.07 1 98.81 154 ILE A C 1
ATOM 1179 O O . ILE A 1 154 ? -2.205 -21.234 -13.562 1 98.81 154 ILE A O 1
ATOM 1183 N N . ASN A 1 155 ? -0.02 -20.781 -13.398 1 98.75 155 ASN A N 1
ATOM 1184 C CA . ASN A 1 155 ? -0.013 -20.922 -11.945 1 98.75 155 ASN A CA 1
ATOM 1185 C C . ASN A 1 155 ? -0.241 -19.594 -11.242 1 98.75 155 ASN A C 1
ATOM 1187 O O . ASN A 1 155 ? 0.502 -18.641 -11.469 1 98.75 155 ASN A O 1
ATOM 1191 N N . LEU A 1 156 ? -1.262 -19.5 -10.492 1 98.56 156 LEU A N 1
ATOM 1192 C CA . LEU A 1 156 ? -1.478 -18.438 -9.531 1 98.56 156 LEU A CA 1
ATOM 1193 C C . LEU A 1 156 ? -1.267 -18.938 -8.102 1 98.56 156 LEU A C 1
ATOM 1195 O O . LEU A 1 156 ? -2.229 -19.266 -7.41 1 98.56 156 LEU A O 1
ATOM 1199 N N . SER A 1 157 ? -0.037 -18.906 -7.727 1 98 157 SER A N 1
ATOM 1200 C CA . SER A 1 157 ? 0.308 -19.469 -6.426 1 98 157 SER A CA 1
ATOM 1201 C C . SER A 1 157 ? -0.036 -18.5 -5.293 1 98 157 SER A C 1
ATOM 1203 O O . SER A 1 157 ? -0.048 -17.281 -5.492 1 98 157 SER A O 1
ATOM 1205 N N . GLY A 1 158 ? -0.333 -19 -4.219 1 96.38 158 GLY A N 1
ATOM 1206 C CA . GLY A 1 158 ? -0.736 -18.312 -2.998 1 96.38 158 GLY A CA 1
ATOM 1207 C C . GLY A 1 158 ? -1.581 -19.172 -2.082 1 96.38 158 GLY A C 1
ATOM 1208 O O . GLY A 1 158 ? -2.229 -20.125 -2.533 1 96.38 158 GLY A O 1
ATOM 1209 N N . CYS A 1 159 ? -1.594 -18.906 -0.892 1 93.62 159 CYS A N 1
ATOM 1210 C CA . CYS A 1 159 ? -2.406 -19.625 0.081 1 93.62 159 CYS A CA 1
ATOM 1211 C C . CYS A 1 159 ? -3.143 -18.656 1.001 1 93.62 159 CYS A C 1
ATOM 1213 O O . CYS A 1 159 ? -2.744 -18.469 2.15 1 93.62 159 CYS A O 1
ATOM 1215 N N . PRO A 1 160 ? -4.18 -18.031 0.578 1 95 160 PRO A N 1
ATOM 1216 C CA . PRO A 1 160 ? -4.777 -18.25 -0.741 1 95 160 PRO A CA 1
ATOM 1217 C C . PRO A 1 160 ? -4.281 -17.266 -1.79 1 95 160 PRO A C 1
ATOM 1219 O O . PRO A 1 160 ? -3.436 -16.406 -1.492 1 95 160 PRO A O 1
ATOM 1222 N N . VAL A 1 161 ? -4.836 -17.422 -2.996 1 96.44 161 VAL A N 1
ATOM 1223 C CA . VAL A 1 161 ? -4.57 -16.484 -4.078 1 96.44 161 VAL A CA 1
ATOM 1224 C C . VAL A 1 161 ? -5.34 -15.188 -3.836 1 96.44 161 VAL A C 1
ATOM 1226 O O . VAL A 1 161 ? -6.477 -15.211 -3.361 1 96.44 161 VAL A O 1
ATOM 1229 N N . HIS A 1 162 ? -4.691 -14.141 -4.137 1 94.94 162 HIS A N 1
ATOM 1230 C CA . HIS A 1 162 ? -5.395 -12.859 -4.094 1 94.94 162 HIS A CA 1
ATOM 1231 C C . HIS A 1 162 ? -6.496 -12.797 -5.148 1 94.94 162 HIS A C 1
ATOM 1233 O O . HIS A 1 162 ? -6.27 -13.148 -6.309 1 94.94 162 HIS A O 1
ATOM 1239 N N . PRO A 1 163 ? -7.645 -12.328 -4.781 1 94.94 163 PRO A N 1
ATOM 1240 C CA . PRO A 1 163 ? -8.75 -12.312 -5.746 1 94.94 163 PRO A CA 1
ATOM 1241 C C . PRO A 1 163 ? -8.438 -11.461 -6.977 1 94.94 163 PRO A C 1
ATOM 1243 O O . PRO A 1 163 ? -8.812 -11.836 -8.094 1 94.94 163 PRO A O 1
ATOM 1246 N N . GLU A 1 164 ? -7.785 -10.359 -6.785 1 93.5 164 GLU A N 1
ATOM 1247 C CA . GLU A 1 164 ? -7.469 -9.477 -7.906 1 93.5 164 GLU A CA 1
ATOM 1248 C C . GLU A 1 164 ? -6.52 -10.164 -8.891 1 93.5 164 GLU A C 1
ATOM 1250 O O . GLU A 1 164 ? -6.574 -9.898 -10.094 1 93.5 164 GLU A O 1
ATOM 1255 N N . TRP A 1 165 ? -5.617 -11 -8.422 1 96.25 165 TRP A N 1
ATOM 1256 C CA . TRP A 1 165 ? -4.715 -11.734 -9.297 1 96.25 165 TRP A CA 1
ATOM 1257 C C . TRP A 1 165 ? -5.5 -12.648 -10.242 1 96.25 165 TRP A C 1
ATOM 1259 O O . TRP A 1 165 ? -5.242 -12.672 -11.445 1 96.25 165 TRP A O 1
ATOM 1269 N N . LEU A 1 166 ? -6.43 -13.344 -9.617 1 97.56 166 LEU A N 1
ATOM 1270 C CA . LEU A 1 166 ? -7.234 -14.266 -10.414 1 97.56 166 LEU A CA 1
ATOM 1271 C C . LEU A 1 166 ? -8.094 -13.508 -11.422 1 97.56 166 LEU A C 1
ATOM 1273 O O . LEU A 1 166 ? -8.094 -13.828 -12.609 1 97.56 166 LEU A O 1
ATOM 1277 N N . LEU A 1 167 ? -8.789 -12.445 -10.984 1 96.75 167 LEU A N 1
ATOM 1278 C CA . LEU A 1 167 ? -9.703 -11.719 -11.852 1 96.75 167 LEU A CA 1
ATOM 1279 C C . LEU A 1 167 ? -8.945 -11.008 -12.969 1 96.75 167 LEU A C 1
ATOM 1281 O O . LEU A 1 167 ? -9.398 -10.977 -14.117 1 96.75 167 LEU A O 1
ATOM 1285 N N . THR A 1 168 ? -7.809 -10.469 -12.625 1 96 168 THR A N 1
ATOM 1286 C CA . THR A 1 168 ? -6.992 -9.812 -13.648 1 96 168 THR A CA 1
ATOM 1287 C C . THR A 1 168 ? -6.484 -10.828 -14.664 1 96 168 THR A C 1
ATOM 1289 O O . THR A 1 168 ? -6.488 -10.562 -15.867 1 96 168 THR A O 1
ATOM 1292 N N . THR A 1 169 ? -6.051 -11.961 -14.211 1 97.62 169 THR A N 1
ATOM 1293 C CA . THR A 1 169 ? -5.605 -13.016 -15.109 1 97.62 169 THR A CA 1
ATOM 1294 C C . THR A 1 169 ? -6.742 -13.461 -16.016 1 97.62 169 THR A C 1
ATOM 1296 O O . THR A 1 169 ? -6.559 -13.602 -17.234 1 97.62 169 THR A O 1
ATOM 1299 N N . LEU A 1 170 ? -7.93 -13.672 -15.445 1 97.81 170 LEU A N 1
ATOM 1300 C CA . LEU A 1 170 ? -9.102 -14.031 -16.234 1 97.81 170 LEU A CA 1
ATOM 1301 C C . LEU A 1 170 ? -9.383 -12.969 -17.297 1 97.81 170 LEU A C 1
ATOM 1303 O O . LEU A 1 170 ? -9.672 -13.305 -18.453 1 97.81 170 LEU A O 1
ATOM 1307 N N . LEU A 1 171 ? -9.289 -11.75 -16.906 1 96.81 171 LEU A N 1
ATOM 1308 C CA . LEU A 1 171 ? -9.531 -10.656 -17.828 1 96.81 171 LEU A CA 1
ATOM 1309 C C . LEU A 1 171 ? -8.539 -10.695 -18.984 1 96.81 171 LEU A C 1
ATOM 1311 O O . LEU A 1 171 ? -8.93 -10.531 -20.156 1 96.81 171 LEU A O 1
ATOM 1315 N N . LEU A 1 172 ? -7.266 -10.93 -18.688 1 96.75 172 LEU A N 1
ATOM 1316 C CA . LEU A 1 172 ? -6.242 -11.008 -19.719 1 96.75 172 LEU A CA 1
ATOM 1317 C C . LEU A 1 172 ? -6.527 -12.156 -20.672 1 96.75 172 LEU A C 1
ATOM 1319 O O . LEU A 1 172 ? -6.336 -12.016 -21.891 1 96.75 172 LEU A O 1
ATOM 1323 N N . ILE A 1 173 ? -7.004 -13.227 -20.141 1 97.38 173 ILE A N 1
ATOM 1324 C CA . ILE A 1 173 ? -7.324 -14.391 -20.953 1 97.38 173 ILE A CA 1
ATOM 1325 C C . ILE A 1 173 ? -8.539 -14.094 -21.828 1 97.38 173 ILE A C 1
ATOM 1327 O O . ILE A 1 173 ? -8.508 -14.32 -23.047 1 97.38 173 ILE A O 1
ATOM 1331 N N . ILE A 1 174 ? -9.586 -13.539 -21.234 1 96.94 174 ILE A N 1
ATOM 1332 C CA . ILE A 1 174 ? -10.844 -13.266 -21.922 1 96.94 174 ILE A CA 1
ATOM 1333 C C . ILE A 1 174 ? -10.617 -12.258 -23.047 1 96.94 174 ILE A C 1
ATOM 1335 O O . ILE A 1 174 ? -11.195 -12.383 -24.125 1 96.94 174 ILE A O 1
ATOM 1339 N N . GLU A 1 175 ? -9.727 -11.359 -22.812 1 95.12 175 GLU A N 1
ATOM 1340 C CA . GLU A 1 175 ? -9.461 -10.305 -23.797 1 95.12 175 GLU A CA 1
ATOM 1341 C C . GLU A 1 175 ? -8.344 -10.703 -24.75 1 95.12 175 GLU A C 1
ATOM 1343 O O . GLU A 1 175 ? -7.914 -9.906 -25.578 1 95.12 175 GLU A O 1
ATOM 1348 N N . ASP A 1 176 ? -7.844 -11.875 -24.609 1 94.12 176 ASP A N 1
ATOM 1349 C CA . ASP A 1 176 ? -6.777 -12.398 -25.469 1 94.12 176 ASP A CA 1
ATOM 1350 C C . ASP A 1 176 ? -5.539 -11.508 -25.391 1 94.12 176 ASP A C 1
ATOM 1352 O O . ASP A 1 176 ? -4.969 -11.156 -26.422 1 94.12 176 ASP A O 1
ATOM 1356 N N . LYS A 1 177 ? -5.207 -11.133 -24.188 1 94.62 177 LYS A N 1
ATOM 1357 C CA . LYS A 1 177 ? -4.082 -10.227 -23.984 1 94.62 177 LYS A CA 1
ATOM 1358 C C . LYS A 1 177 ? -2.951 -10.914 -23.234 1 94.62 177 LYS A C 1
ATOM 1360 O O . LYS A 1 177 ? -1.912 -10.312 -22.969 1 94.62 177 LYS A O 1
ATOM 1365 N N . LEU A 1 178 ? -3.15 -12.164 -22.922 1 95.06 178 LEU A N 1
ATOM 1366 C CA . LEU A 1 178 ? -2.115 -12.922 -22.219 1 95.06 178 LEU A CA 1
ATOM 1367 C C . LEU A 1 178 ? -1.241 -13.68 -23.219 1 95.06 178 LEU A C 1
ATOM 1369 O O . LEU A 1 178 ? -1.755 -14.359 -24.109 1 95.06 178 LEU A O 1
ATOM 1373 N N . SER A 1 179 ? 0.054 -13.477 -23.094 1 94.69 179 SER A N 1
ATOM 1374 C CA . SER A 1 179 ? 1.014 -14.234 -23.891 1 94.69 179 SER A CA 1
ATOM 1375 C C . SER A 1 179 ? 1.872 -15.133 -23.016 1 94.69 179 SER A C 1
ATOM 1377 O O . SER A 1 179 ? 1.968 -14.922 -21.812 1 94.69 179 SER A O 1
ATOM 1379 N N . GLN A 1 180 ? 2.42 -16.125 -23.594 1 93.88 180 GLN A N 1
ATOM 1380 C CA . GLN A 1 180 ? 3.27 -17.047 -22.844 1 93.88 180 GLN A CA 1
ATOM 1381 C C . GLN A 1 180 ? 4.492 -16.344 -22.281 1 93.88 180 GLN A C 1
ATOM 1383 O O . GLN A 1 180 ? 5 -16.719 -21.219 1 93.88 180 GLN A O 1
ATOM 1388 N N . GLU A 1 181 ? 4.922 -15.297 -22.922 1 92.62 181 GLU A N 1
ATOM 1389 C CA . GLU A 1 181 ? 6.082 -14.531 -22.484 1 92.62 181 GLU A CA 1
ATOM 1390 C C . GLU A 1 181 ? 5.793 -13.789 -21.188 1 92.62 181 GLU A C 1
ATOM 1392 O O . GLU A 1 181 ? 6.715 -13.336 -20.5 1 92.62 181 GLU A O 1
ATOM 1397 N N . ASP A 1 182 ? 4.52 -13.695 -20.859 1 94.81 182 ASP A N 1
ATOM 1398 C CA . ASP A 1 182 ? 4.117 -12.977 -19.656 1 94.81 182 ASP A CA 1
ATOM 1399 C C . ASP A 1 182 ? 4.258 -13.867 -18.422 1 94.81 182 ASP A C 1
ATOM 1401 O O . ASP A 1 182 ? 4.066 -13.406 -17.297 1 94.81 182 ASP A O 1
ATOM 1405 N N . LEU A 1 183 ? 4.629 -15.117 -18.641 1 96.38 183 LEU A N 1
ATOM 1406 C CA . LEU A 1 183 ? 4.75 -16.062 -17.547 1 96.38 183 LEU A CA 1
ATOM 1407 C C . LEU A 1 183 ? 6.211 -16.25 -17.141 1 96.38 183 LEU A C 1
ATOM 1409 O O . LEU A 1 183 ? 7.102 -16.203 -17.984 1 96.38 183 LEU A O 1
ATOM 1413 N N . ASP A 1 184 ? 6.43 -16.406 -15.859 1 94.75 184 ASP A N 1
ATOM 1414 C CA . ASP A 1 184 ? 7.789 -16.641 -15.383 1 94.75 184 ASP A CA 1
ATOM 1415 C C . ASP A 1 184 ? 8.164 -18.125 -15.477 1 94.75 184 ASP A C 1
ATOM 1417 O O . ASP A 1 184 ? 7.469 -18.891 -16.141 1 94.75 184 ASP A O 1
ATOM 1421 N N . GLU A 1 185 ? 9.273 -18.578 -14.883 1 94.62 185 GLU A N 1
ATOM 1422 C CA . GLU A 1 185 ? 9.812 -19.922 -15.023 1 94.62 185 GLU A CA 1
ATOM 1423 C C . GLU A 1 185 ? 8.922 -20.938 -14.305 1 94.62 185 GLU A C 1
ATOM 1425 O O . GLU A 1 185 ? 9.047 -22.141 -14.539 1 94.62 185 GLU A O 1
ATOM 1430 N N . PHE A 1 186 ? 8.031 -20.469 -13.469 1 97.38 186 PHE A N 1
ATOM 1431 C CA . PHE A 1 186 ? 7.086 -21.359 -12.789 1 97.38 186 PHE A CA 1
ATOM 1432 C C . PHE A 1 186 ? 5.691 -21.219 -13.398 1 97.38 186 PHE A C 1
ATOM 1434 O O . PHE A 1 186 ? 4.699 -21.609 -12.773 1 97.38 186 PHE A O 1
ATOM 1441 N N . ASN A 1 187 ? 5.629 -20.594 -14.586 1 97.81 187 ASN A N 1
ATOM 1442 C CA . ASN A 1 187 ? 4.383 -20.375 -15.312 1 97.81 187 ASN A CA 1
ATOM 1443 C C . ASN A 1 187 ? 3.457 -19.422 -14.57 1 97.81 187 ASN A C 1
ATOM 1445 O O . ASN A 1 187 ? 2.234 -19.562 -14.625 1 97.81 187 ASN A O 1
ATOM 1449 N N . ARG A 1 188 ? 4.02 -18.547 -13.773 1 97.5 188 ARG A N 1
ATOM 1450 C CA . ARG A 1 188 ? 3.24 -17.531 -13.062 1 97.5 188 ARG A CA 1
ATOM 1451 C C . ARG A 1 188 ? 3.242 -16.203 -13.828 1 97.5 188 ARG A C 1
ATOM 1453 O O . ARG A 1 188 ? 4.266 -15.805 -14.383 1 97.5 188 ARG A O 1
ATOM 1460 N N . PRO A 1 189 ? 2.131 -15.516 -13.891 1 97.25 189 PRO A N 1
ATOM 1461 C CA . PRO A 1 189 ? 2.145 -14.195 -14.531 1 97.25 189 PRO A CA 1
ATOM 1462 C C . PRO A 1 189 ? 3.152 -13.242 -13.898 1 97.25 189 PRO A C 1
ATOM 1464 O O . PRO A 1 189 ? 3.051 -12.93 -12.703 1 97.25 189 PRO A O 1
ATOM 1467 N N . ARG A 1 190 ? 4.004 -12.742 -14.664 1 94.75 190 ARG A N 1
ATOM 1468 C CA . ARG A 1 190 ? 5.039 -11.828 -14.195 1 94.75 190 ARG A CA 1
ATOM 1469 C C . ARG A 1 190 ? 4.426 -10.578 -13.562 1 94.75 190 ARG A C 1
ATOM 1471 O O . ARG A 1 190 ? 5 -10 -12.641 1 94.75 190 ARG A O 1
ATOM 1478 N N . LEU A 1 191 ? 3.266 -10.266 -13.977 1 93.12 191 LEU A N 1
ATOM 1479 C CA . LEU A 1 191 ? 2.539 -9.102 -13.484 1 93.12 191 LEU A CA 1
ATOM 1480 C C . LEU A 1 191 ? 2.449 -9.117 -11.961 1 93.12 191 LEU A C 1
ATOM 1482 O O . LEU A 1 191 ? 2.482 -8.062 -11.32 1 93.12 191 LEU A O 1
ATOM 1486 N N . PHE A 1 192 ? 2.418 -10.281 -11.398 1 95.38 192 PHE A N 1
ATOM 1487 C CA . PHE A 1 192 ? 2.16 -10.375 -9.961 1 95.38 192 PHE A CA 1
ATOM 1488 C C . PHE A 1 192 ? 3.381 -10.914 -9.227 1 95.38 192 PHE A C 1
ATOM 1490 O O . PHE A 1 192 ? 3.49 -10.773 -8.008 1 95.38 192 PHE A O 1
ATOM 1497 N N . TYR A 1 193 ? 4.301 -11.578 -10.023 1 95.31 193 TYR A N 1
ATOM 1498 C CA . TYR A 1 193 ? 5.316 -12.367 -9.344 1 95.31 193 TYR A CA 1
ATOM 1499 C C . TYR A 1 193 ? 6.719 -11.906 -9.719 1 95.31 193 TYR A C 1
ATOM 1501 O O . TYR A 1 193 ? 7.703 -12.586 -9.438 1 95.31 193 TYR A O 1
ATOM 1509 N N . SER A 1 194 ? 6.793 -10.711 -10.305 1 92.31 194 SER A N 1
ATOM 1510 C CA . SER A 1 194 ? 8.102 -10.227 -10.742 1 92.31 194 SER A CA 1
ATOM 1511 C C . SER A 1 194 ? 8.805 -9.453 -9.625 1 92.31 194 SER A C 1
ATOM 1513 O O . SER A 1 194 ? 10.008 -9.227 -9.695 1 92.31 194 SER A O 1
ATOM 1515 N N . THR A 1 195 ? 8.039 -8.992 -8.648 1 91.5 195 THR A N 1
ATOM 1516 C CA . THR A 1 195 ? 8.609 -8.289 -7.508 1 91.5 195 THR A CA 1
ATOM 1517 C C . THR A 1 195 ? 8.508 -9.133 -6.242 1 91.5 195 THR A C 1
ATOM 1519 O O . THR A 1 195 ? 7.93 -10.219 -6.262 1 91.5 195 THR A O 1
ATOM 1522 N N . THR A 1 196 ? 9.148 -8.648 -5.195 1 95.12 196 THR A N 1
ATOM 1523 C CA . THR A 1 196 ? 9.016 -9.336 -3.918 1 95.12 196 THR A CA 1
ATOM 1524 C C . THR A 1 196 ? 8.047 -8.602 -3 1 95.12 196 THR A C 1
ATOM 1526 O O . THR A 1 196 ? 7.613 -7.488 -3.311 1 95.12 196 THR A O 1
ATOM 1529 N N . THR A 1 197 ? 7.773 -9.266 -1.921 1 96 197 THR A N 1
ATOM 1530 C CA . THR A 1 197 ? 6.844 -8.727 -0.936 1 96 197 THR A CA 1
ATOM 1531 C C . THR A 1 197 ? 7.395 -7.449 -0.313 1 96 197 THR A C 1
ATOM 1533 O O . THR A 1 197 ? 6.66 -6.688 0.32 1 96 197 THR A O 1
ATOM 1536 N N . GLN A 1 198 ? 8.672 -7.102 -0.564 1 94.12 198 GLN A N 1
ATOM 1537 C CA . GLN A 1 198 ? 9.289 -5.895 -0.028 1 94.12 198 GLN A CA 1
ATOM 1538 C C . GLN A 1 198 ? 8.773 -4.648 -0.743 1 94.12 198 GLN A C 1
ATOM 1540 O O . GLN A 1 198 ? 8.758 -3.559 -0.169 1 94.12 198 GLN A O 1
ATOM 1545 N N . PHE A 1 199 ? 8.398 -4.852 -2.008 1 94.25 199 PHE A N 1
ATOM 1546 C CA . PHE A 1 199 ? 7.867 -3.719 -2.758 1 94.25 199 PHE A CA 1
ATOM 1547 C C . PHE A 1 199 ? 6.543 -3.252 -2.168 1 94.25 199 PHE A C 1
ATOM 1549 O O . PHE A 1 199 ? 5.578 -4.016 -2.113 1 94.25 199 PHE A O 1
ATOM 1556 N N . GLY A 1 200 ? 6.535 -2 -1.678 1 94.38 200 GLY A N 1
ATOM 1557 C CA . GLY A 1 200 ? 5.316 -1.475 -1.081 1 94.38 200 GLY A CA 1
ATOM 1558 C C . GLY A 1 200 ? 5.18 -1.812 0.391 1 94.38 200 GLY A C 1
ATOM 1559 O O . GLY A 1 200 ? 4.18 -1.464 1.022 1 94.38 200 GLY A O 1
ATOM 1560 N N . CYS A 1 201 ? 6.133 -2.535 0.934 1 95.81 201 CYS A N 1
ATOM 1561 C CA . CYS A 1 201 ? 6.102 -2.857 2.355 1 95.81 201 CYS A CA 1
ATOM 1562 C C . CYS A 1 201 ? 6.355 -1.617 3.203 1 95.81 201 CYS A C 1
ATOM 1564 O O . CYS A 1 201 ? 7.344 -0.913 3 1 95.81 201 CYS A O 1
ATOM 1566 N N . PRO A 1 202 ? 5.469 -1.32 4.184 1 93.69 202 PRO A N 1
ATOM 1567 C CA . PRO A 1 202 ? 5.68 -0.143 5.027 1 93.69 202 PRO A CA 1
ATOM 1568 C C . PRO A 1 202 ? 6.902 -0.28 5.934 1 93.69 202 PRO A C 1
ATOM 1570 O O . PRO A 1 202 ? 7.305 0.687 6.586 1 93.69 202 PRO A O 1
ATOM 1573 N N . ARG A 1 203 ? 7.535 -1.419 5.938 1 94.69 203 ARG A N 1
ATOM 1574 C CA . ARG A 1 203 ? 8.672 -1.685 6.809 1 94.69 203 ARG A CA 1
ATOM 1575 C C . ARG A 1 203 ? 9.977 -1.711 6.02 1 94.69 203 ARG A C 1
ATOM 1577 O O . ARG A 1 203 ? 11.039 -2.002 6.574 1 94.69 203 ARG A O 1
ATOM 1584 N N . GLN A 1 204 ? 9.891 -1.395 4.777 1 95.44 204 GLN A N 1
ATOM 1585 C CA . GLN A 1 204 ? 11.031 -1.548 3.875 1 95.44 204 GLN A CA 1
ATOM 1586 C C . GLN A 1 204 ? 12.195 -0.665 4.305 1 95.44 204 GLN A C 1
ATOM 1588 O O . GLN A 1 204 ? 13.352 -1.089 4.262 1 95.44 204 GLN A O 1
ATOM 1593 N N . PRO A 1 205 ? 11.969 0.645 4.734 1 94.62 205 PRO A N 1
ATOM 1594 C CA . PRO A 1 205 ? 13.109 1.426 5.219 1 94.62 205 PRO A CA 1
ATOM 1595 C C . PRO A 1 205 ? 13.797 0.783 6.422 1 94.62 205 PRO A C 1
ATOM 1597 O O . PRO A 1 205 ? 15.023 0.832 6.531 1 94.62 205 PRO A O 1
ATOM 1600 N N . TYR A 1 206 ? 13 0.176 7.312 1 95.12 206 TYR A N 1
ATOM 1601 C CA . TYR A 1 206 ? 13.586 -0.552 8.43 1 95.12 206 TYR A CA 1
ATOM 1602 C C . TYR A 1 206 ? 14.43 -1.722 7.941 1 95.12 206 TYR A C 1
ATOM 1604 O O . TYR A 1 206 ? 15.508 -1.994 8.484 1 95.12 206 TYR A O 1
ATOM 1612 N N . PHE A 1 207 ? 13.953 -2.418 6.961 1 97.12 207 PHE A N 1
ATOM 1613 C CA . PHE A 1 207 ? 14.719 -3.496 6.34 1 97.12 207 PHE A CA 1
ATOM 1614 C C . PHE A 1 207 ? 16.031 -2.977 5.785 1 97.12 207 PHE A C 1
ATOM 1616 O O . PHE A 1 207 ? 17.094 -3.568 6.02 1 97.12 207 PHE A O 1
ATOM 1623 N N . THR A 1 208 ? 15.969 -1.878 5.02 1 95.5 208 THR A N 1
ATOM 1624 C CA . THR A 1 208 ? 17.125 -1.294 4.367 1 95.5 208 THR A CA 1
ATOM 1625 C C . THR A 1 208 ? 18.219 -0.974 5.387 1 95.5 208 THR A C 1
ATOM 1627 O O . THR A 1 208 ? 19.391 -1.342 5.195 1 95.5 208 THR A O 1
ATOM 1630 N N . TYR A 1 209 ? 17.812 -0.393 6.484 1 94.88 209 TYR A N 1
ATOM 1631 C CA . TYR A 1 209 ? 18.797 0.092 7.453 1 94.88 209 TYR A CA 1
ATOM 1632 C C . TYR A 1 209 ? 19 -0.92 8.57 1 94.88 209 TYR A C 1
ATOM 1634 O O . TYR A 1 209 ? 19.609 -0.608 9.594 1 94.88 209 TYR A O 1
ATOM 1642 N N . LYS A 1 210 ? 18.5 -2.109 8.453 1 95.56 210 LYS A N 1
ATOM 1643 C CA . LYS A 1 210 ? 18.719 -3.256 9.328 1 95.56 210 LYS A CA 1
ATOM 1644 C C . LYS A 1 210 ? 18.203 -2.988 10.742 1 95.56 210 LYS A C 1
ATOM 1646 O O . LYS A 1 210 ? 18.859 -3.328 11.727 1 95.56 210 LYS A O 1
ATOM 1651 N N . ILE A 1 211 ? 17.047 -2.342 10.766 1 94.56 211 ILE A N 1
ATOM 1652 C CA . ILE A 1 211 ? 16.391 -2.094 12.039 1 94.56 211 ILE A CA 1
ATOM 1653 C C . ILE A 1 211 ? 15.312 -3.15 12.281 1 94.56 211 ILE A C 1
ATOM 1655 O O . ILE A 1 211 ? 14.336 -3.227 11.539 1 94.56 211 ILE A O 1
ATOM 1659 N N . SER A 1 212 ? 15.469 -3.918 13.352 1 93.38 212 SER A N 1
ATOM 1660 C CA . SER A 1 212 ? 14.633 -5.086 13.609 1 93.38 212 SER A CA 1
ATOM 1661 C C . SER A 1 212 ? 13.57 -4.777 14.664 1 93.38 212 SER A C 1
ATOM 1663 O O . SER A 1 212 ? 13.742 -3.879 15.484 1 93.38 212 SER A O 1
ATOM 1665 N N . THR A 1 213 ? 12.453 -5.395 14.453 1 90.38 213 THR A N 1
ATOM 1666 C CA . THR A 1 213 ? 11.5 -5.496 15.547 1 90.38 213 THR A CA 1
ATOM 1667 C C . THR A 1 213 ? 11.57 -6.879 16.203 1 90.38 213 THR A C 1
ATOM 1669 O O . THR A 1 213 ? 11.969 -7.852 15.555 1 90.38 213 THR A O 1
ATOM 1672 N N . LYS A 1 214 ? 11.266 -6.895 17.5 1 83.88 214 LYS A N 1
ATOM 1673 C CA . LYS A 1 214 ? 11.359 -8.164 18.219 1 83.88 214 LYS A CA 1
ATOM 1674 C C . LYS A 1 214 ? 9.984 -8.664 18.641 1 83.88 214 LYS A C 1
ATOM 1676 O O . LYS A 1 214 ? 9.859 -9.719 19.25 1 83.88 214 LYS A O 1
ATOM 1681 N N . GLU A 1 215 ? 9.008 -7.934 18.266 1 86.94 215 GLU A N 1
ATOM 1682 C CA . GLU A 1 215 ? 7.66 -8.32 18.688 1 86.94 215 GLU A CA 1
ATOM 1683 C C . GLU A 1 215 ? 6.691 -8.312 17.5 1 86.94 215 GLU A C 1
ATOM 1685 O O . GLU A 1 215 ? 6.805 -7.477 16.609 1 86.94 215 GLU A O 1
ATOM 1690 N N . LEU A 1 216 ? 5.789 -9.242 17.594 1 86.06 216 LEU A N 1
ATOM 1691 C CA . LEU A 1 216 ? 4.742 -9.32 16.578 1 86.06 216 LEU A CA 1
ATOM 1692 C C . LEU A 1 216 ? 3.656 -8.281 16.844 1 86.06 216 LEU A C 1
ATOM 1694 O O . LEU A 1 216 ? 3.494 -7.812 17.969 1 86.06 216 LEU A O 1
ATOM 1698 N N . GLY A 1 217 ? 3.002 -7.887 15.797 1 84.38 217 GLY A N 1
ATOM 1699 C CA . GLY A 1 217 ? 1.847 -7.016 15.945 1 84.38 217 GLY A CA 1
ATOM 1700 C C . GLY A 1 217 ? 2.213 -5.543 16 1 84.38 217 GLY A C 1
ATOM 1701 O O . GLY A 1 217 ? 1.333 -4.684 16.062 1 84.38 217 GLY A O 1
ATOM 1702 N N . HIS A 1 218 ? 3.486 -5.273 15.992 1 80.44 218 HIS A N 1
ATOM 1703 C CA . HIS A 1 218 ? 3.928 -3.885 16.031 1 80.44 218 HIS A CA 1
ATOM 1704 C C . HIS A 1 218 ? 4.141 -3.338 14.625 1 80.44 218 HIS A C 1
ATOM 1706 O O . HIS A 1 218 ? 4.406 -4.098 13.688 1 80.44 218 HIS A O 1
ATOM 1712 N N . ARG A 1 219 ? 4.074 -2.016 14.461 1 79.25 219 ARG A N 1
ATOM 1713 C CA . ARG A 1 219 ? 4.098 -1.411 13.133 1 79.25 219 ARG A CA 1
ATOM 1714 C C . ARG A 1 219 ? 5.504 -0.94 12.773 1 79.25 219 ARG A C 1
ATOM 1716 O O . ARG A 1 219 ? 5.777 -0.618 11.617 1 79.25 219 ARG A O 1
ATOM 1723 N N . GLU A 1 220 ? 6.355 -0.967 13.797 1 87.38 220 GLU A N 1
ATOM 1724 C CA . GLU A 1 220 ? 7.695 -0.454 13.531 1 87.38 220 GLU A CA 1
ATOM 1725 C C . GLU A 1 220 ? 8.719 -1.583 13.484 1 87.38 220 GLU A C 1
ATOM 1727 O O . GLU A 1 220 ? 8.523 -2.629 14.109 1 87.38 220 GLU A O 1
ATOM 1732 N N . GLY A 1 221 ? 9.781 -1.358 12.68 1 92.75 221 GLY A N 1
ATOM 1733 C CA . GLY A 1 221 ? 10.859 -2.336 12.594 1 92.75 221 GLY A CA 1
ATOM 1734 C C . GLY A 1 221 ? 10.594 -3.422 11.57 1 92.75 221 GLY A C 1
ATOM 1735 O O . GLY A 1 221 ? 9.445 -3.639 11.164 1 92.75 221 GLY A O 1
ATOM 1736 N N . CYS A 1 222 ? 11.578 -4.098 11.133 1 96.06 222 CYS A N 1
ATOM 1737 C CA . CYS A 1 222 ? 11.5 -5.141 10.117 1 96.06 222 CYS A CA 1
ATOM 1738 C C . CYS A 1 222 ? 11.359 -6.52 10.758 1 96.06 222 CYS A C 1
ATOM 1740 O O . CYS A 1 222 ? 11.984 -6.797 11.781 1 96.06 222 CYS A O 1
ATOM 1742 N N . LEU A 1 223 ? 10.633 -7.395 10.203 1 95.81 223 LEU A N 1
ATOM 1743 C CA . LEU A 1 223 ? 10.336 -8.719 10.734 1 95.81 223 LEU A CA 1
ATOM 1744 C C . LEU A 1 223 ? 11.273 -9.766 10.141 1 95.81 223 LEU A C 1
ATOM 1746 O O . LEU A 1 223 ? 11.297 -10.914 10.594 1 95.81 223 LEU A O 1
ATOM 1750 N N . TYR A 1 224 ? 12.086 -9.391 9.211 1 96.62 224 TYR A N 1
ATOM 1751 C CA . TYR A 1 224 ? 12.961 -10.305 8.477 1 96.62 224 TYR A CA 1
ATOM 1752 C C . TYR A 1 224 ? 14.086 -10.812 9.367 1 96.62 224 TYR A C 1
ATOM 1754 O O . TYR A 1 224 ? 14.453 -11.984 9.312 1 96.62 224 TYR A O 1
ATOM 1762 N N . PHE A 1 225 ? 14.562 -10.047 10.219 1 95.94 225 PHE A N 1
ATOM 1763 C CA . PHE A 1 225 ? 15.828 -10.328 10.883 1 95.94 225 PHE A CA 1
ATOM 1764 C C . PHE A 1 225 ? 15.641 -11.289 12.047 1 95.94 225 PHE A C 1
ATOM 1766 O O . PHE A 1 225 ? 16.531 -12.086 12.352 1 95.94 225 PHE A O 1
ATOM 1773 N N . GLU A 1 226 ? 14.461 -11.188 12.68 1 94.5 226 GLU A N 1
ATOM 1774 C CA . GLU A 1 226 ? 14.328 -11.969 13.906 1 94.5 226 GLU A CA 1
ATOM 1775 C C . GLU A 1 226 ? 13.039 -12.789 13.898 1 94.5 226 GLU A C 1
ATOM 1777 O O . GLU A 1 226 ? 12.945 -13.805 14.594 1 94.5 226 GLU A O 1
ATOM 1782 N N . LEU A 1 227 ? 12.07 -12.367 13.109 1 94.5 227 LEU A N 1
ATOM 1783 C CA . LEU A 1 227 ? 10.734 -12.914 13.312 1 94.5 227 LEU A CA 1
ATOM 1784 C C . LEU A 1 227 ? 10.289 -13.719 12.102 1 94.5 227 LEU A C 1
ATOM 1786 O O . LEU A 1 227 ? 9.094 -13.867 11.852 1 94.5 227 LEU A O 1
ATOM 1790 N N . GLY A 1 228 ? 11.188 -14.141 11.258 1 94.06 228 GLY A N 1
ATOM 1791 C CA . GLY A 1 228 ? 10.938 -15.18 10.266 1 94.06 228 GLY A CA 1
ATOM 1792 C C . GLY A 1 228 ? 10.328 -14.648 8.984 1 94.06 228 GLY A C 1
ATOM 1793 O O . GLY A 1 228 ? 9.953 -15.422 8.102 1 94.06 228 GLY A O 1
ATOM 1794 N N . CYS A 1 229 ? 10.227 -13.297 8.781 1 95.62 229 CYS A N 1
ATOM 1795 C CA . CYS A 1 229 ? 9.602 -12.734 7.586 1 95.62 229 CYS A CA 1
ATOM 1796 C C . CYS A 1 229 ? 10.367 -13.141 6.332 1 95.62 229 CYS A C 1
ATOM 1798 O O . CYS A 1 229 ? 11.578 -12.922 6.242 1 95.62 229 CYS A O 1
ATOM 1800 N N . ARG A 1 230 ? 9.656 -13.648 5.332 1 96.31 230 ARG A N 1
ATOM 1801 C CA . ARG A 1 230 ? 10.25 -14.117 4.082 1 96.31 230 ARG A CA 1
ATOM 1802 C C . ARG A 1 230 ? 10.031 -13.102 2.963 1 96.31 230 ARG A C 1
ATOM 1804 O O . ARG A 1 230 ? 10.219 -13.422 1.785 1 96.31 230 ARG A O 1
ATOM 1811 N N . GLY A 1 231 ? 9.703 -11.953 3.305 1 96.06 231 GLY A N 1
ATOM 1812 C CA . GLY A 1 231 ? 9.336 -10.898 2.371 1 96.06 231 GLY A CA 1
ATOM 1813 C C . GLY A 1 231 ? 10.414 -10.609 1.349 1 96.06 231 GLY A C 1
ATOM 1814 O O . GLY A 1 231 ? 10.133 -10.477 0.156 1 96.06 231 GLY A O 1
ATOM 1815 N N . PRO A 1 232 ? 11.688 -10.617 1.698 1 95.44 232 PRO A N 1
ATOM 1816 C CA . PRO A 1 232 ? 12.766 -10.195 0.798 1 95.44 232 PRO A CA 1
ATOM 1817 C C . PRO A 1 232 ? 13.039 -11.203 -0.311 1 95.44 232 PRO A C 1
ATOM 1819 O O . PRO A 1 232 ? 13.766 -10.898 -1.264 1 95.44 232 PRO A O 1
ATOM 1822 N N . TYR A 1 233 ? 12.469 -12.438 -0.177 1 95.06 233 TYR A N 1
ATOM 1823 C CA . TYR A 1 233 ? 12.742 -13.406 -1.232 1 95.06 233 TYR A CA 1
ATOM 1824 C C . TYR A 1 233 ? 11.461 -14.117 -1.659 1 95.06 233 TYR A C 1
ATOM 1826 O O . TYR A 1 233 ? 11.516 -15.211 -2.229 1 95.06 233 TYR A O 1
ATOM 1834 N N . THR A 1 234 ? 10.328 -13.547 -1.271 1 96.25 234 THR A N 1
ATOM 1835 C CA . THR A 1 234 ? 9.039 -14.062 -1.722 1 96.25 234 THR A CA 1
ATOM 1836 C C . THR A 1 234 ? 8.508 -13.242 -2.895 1 96.25 234 THR A C 1
ATOM 1838 O O . THR A 1 234 ? 8.258 -12.039 -2.756 1 96.25 234 THR A O 1
ATOM 1841 N N . ARG A 1 235 ? 8.344 -13.93 -3.957 1 95.75 235 ARG A N 1
ATOM 1842 C CA . ARG A 1 235 ? 7.812 -13.25 -5.137 1 95.75 235 ARG A CA 1
ATOM 1843 C C . ARG A 1 235 ? 6.297 -13.094 -5.047 1 95.75 235 ARG A C 1
ATOM 1845 O O . ARG A 1 235 ? 5.559 -14.078 -5.137 1 95.75 235 ARG A O 1
ATOM 1852 N N . SER A 1 236 ? 5.898 -11.852 -4.809 1 95.44 236 SER A N 1
ATOM 1853 C CA . SER A 1 236 ? 4.48 -11.539 -4.672 1 95.44 236 SER A CA 1
ATOM 1854 C C . SER A 1 236 ? 4.234 -10.039 -4.746 1 95.44 236 SER A C 1
ATOM 1856 O O . SER A 1 236 ? 5.152 -9.242 -4.551 1 95.44 236 SER A O 1
ATOM 1858 N N . SER A 1 237 ? 2.998 -9.648 -5.008 1 93.94 237 SER A N 1
ATOM 1859 C CA . SER A 1 237 ? 2.607 -8.242 -5.043 1 93.94 237 SER A CA 1
ATOM 1860 C C . SER A 1 237 ? 1.696 -7.898 -3.869 1 93.94 237 SER A C 1
ATOM 1862 O O . SER A 1 237 ? 0.888 -6.969 -3.957 1 93.94 237 SER A O 1
ATOM 1864 N N . CYS A 1 238 ? 1.853 -8.539 -2.738 1 94.31 238 CYS A N 1
ATOM 1865 C CA . CYS A 1 238 ? 0.914 -8.477 -1.625 1 94.31 238 CYS A CA 1
ATOM 1866 C C . CYS A 1 238 ? 0.91 -7.09 -0.991 1 94.31 238 CYS A C 1
ATOM 1868 O O . CYS A 1 238 ? -0.101 -6.66 -0.432 1 94.31 238 CYS A O 1
ATOM 1870 N N . ASN A 1 239 ? 2.041 -6.355 -1.095 1 93.81 239 ASN A N 1
ATOM 1871 C CA . ASN A 1 239 ? 2.074 -5.016 -0.518 1 93.81 239 ASN A CA 1
ATOM 1872 C C . ASN A 1 239 ? 1.751 -3.947 -1.561 1 93.81 239 ASN A C 1
ATOM 1874 O O . ASN A 1 239 ? 1.495 -2.793 -1.215 1 93.81 239 ASN A O 1
ATOM 1878 N N . ASN A 1 240 ? 1.738 -4.352 -2.777 1 91.12 240 ASN A N 1
ATOM 1879 C CA . ASN A 1 240 ? 1.349 -3.451 -3.857 1 91.12 240 ASN A CA 1
ATOM 1880 C C . ASN A 1 240 ? -0.151 -3.521 -4.133 1 91.12 240 ASN A C 1
ATOM 1882 O O . ASN A 1 240 ? -0.785 -2.5 -4.402 1 91.12 240 ASN A O 1
ATOM 1886 N N . ILE A 1 241 ? -0.627 -4.738 -4.16 1 90.69 241 ILE A N 1
ATOM 1887 C CA . ILE A 1 241 ? -2.059 -5.004 -4.262 1 90.69 241 ILE A CA 1
ATOM 1888 C C . ILE A 1 241 ? -2.584 -5.535 -2.93 1 90.69 241 ILE A C 1
ATOM 1890 O O . ILE A 1 241 ? -2.426 -6.715 -2.619 1 90.69 241 ILE A O 1
ATOM 1894 N N . LEU A 1 242 ? -3.232 -4.637 -2.258 1 88.62 242 LEU A N 1
ATOM 1895 C CA . LEU A 1 242 ? -3.543 -4.91 -0.859 1 88.62 242 LEU A CA 1
ATOM 1896 C C . LEU A 1 242 ? -4.789 -5.781 -0.741 1 88.62 242 LEU A C 1
ATOM 1898 O O . LEU A 1 242 ? -5.695 -5.695 -1.574 1 88.62 242 LEU A O 1
ATOM 1902 N N . TRP A 1 243 ? -4.758 -6.566 0.294 1 85.19 243 TRP A N 1
ATOM 1903 C CA . TRP A 1 243 ? -5.922 -7.379 0.632 1 85.19 243 TRP A CA 1
ATOM 1904 C C . TRP A 1 243 ? -7.047 -6.516 1.194 1 85.19 243 TRP A C 1
ATOM 1906 O O . TRP A 1 243 ? -6.809 -5.652 2.039 1 85.19 243 TRP A O 1
ATOM 1916 N N . ASN A 1 244 ? -8.211 -6.719 0.719 1 78.5 244 ASN A N 1
ATOM 1917 C CA . ASN A 1 244 ? -9.367 -5.91 1.092 1 78.5 244 ASN A CA 1
ATOM 1918 C C . ASN A 1 244 ? -9.078 -4.418 0.94 1 78.5 244 ASN A C 1
ATOM 1920 O O . ASN A 1 244 ? -9.547 -3.607 1.739 1 78.5 244 ASN A O 1
ATOM 1924 N N . ASN A 1 245 ? -8.188 -4.148 0.123 1 76.31 245 ASN A N 1
ATOM 1925 C CA . ASN A 1 245 ? -7.789 -2.793 -0.251 1 76.31 245 ASN A CA 1
ATOM 1926 C C . ASN A 1 245 ? -7.16 -2.049 0.925 1 76.31 245 ASN A C 1
ATOM 1928 O O . ASN A 1 245 ? -7.184 -0.817 0.967 1 76.31 245 ASN A O 1
ATOM 1932 N N . GLN A 1 246 ? -6.73 -2.803 1.913 1 76.69 246 GLN A N 1
ATOM 1933 C CA . GLN A 1 246 ? -6.309 -2.07 3.104 1 76.69 246 GLN A CA 1
ATOM 1934 C C . GLN A 1 246 ? -5.074 -2.709 3.732 1 76.69 246 GLN A C 1
ATOM 1936 O O . GLN A 1 246 ? -4.242 -2.016 4.32 1 76.69 246 GLN A O 1
ATOM 1941 N N . SER A 1 247 ? -5.023 -4.02 3.469 1 79.81 247 SER A N 1
ATOM 1942 C CA . SER A 1 247 ? -4.094 -4.617 4.422 1 79.81 247 SER A CA 1
ATOM 1943 C C . SER A 1 247 ? -3.23 -5.684 3.76 1 79.81 247 SER A C 1
ATOM 1945 O O . SER A 1 247 ? -3.471 -6.059 2.609 1 79.81 247 SER A O 1
ATOM 1947 N N . SER A 1 248 ? -2.104 -6.008 4.359 1 88.94 248 SER A N 1
ATOM 1948 C CA . SER A 1 248 ? -1.213 -7.141 4.129 1 88.94 248 SER A CA 1
ATOM 1949 C C . SER A 1 248 ? -0.626 -7.66 5.434 1 88.94 248 SER A C 1
ATOM 1951 O O . SER A 1 248 ? -0.766 -7.023 6.48 1 88.94 248 SER A O 1
ATOM 1953 N N . LYS A 1 249 ? -0.008 -8.82 5.395 1 88.88 249 LYS A N 1
ATOM 1954 C CA . LYS A 1 249 ? 0.562 -9.398 6.605 1 88.88 249 LYS A CA 1
ATOM 1955 C C . LYS A 1 249 ? 1.592 -8.469 7.234 1 88.88 249 LYS A C 1
ATOM 1957 O O . LYS A 1 249 ? 1.519 -8.164 8.422 1 88.88 249 LYS A O 1
ATOM 1962 N N . THR A 1 250 ? 2.486 -7.922 6.469 1 91.44 250 THR A N 1
ATOM 1963 C CA . THR A 1 250 ? 3.57 -7.109 7.012 1 91.44 250 THR A CA 1
ATOM 1964 C C . THR A 1 250 ? 3.035 -5.781 7.543 1 91.44 250 THR A C 1
ATOM 1966 O O . THR A 1 250 ? 3.586 -5.219 8.492 1 91.44 250 THR A O 1
ATOM 1969 N N . ARG A 1 251 ? 1.972 -5.316 6.969 1 89.38 251 ARG A N 1
ATOM 1970 C CA . ARG A 1 251 ? 1.364 -4.055 7.375 1 89.38 251 ARG A CA 1
ATOM 1971 C C . ARG A 1 251 ? 0.772 -4.16 8.781 1 89.38 251 ARG A C 1
ATOM 1973 O O . ARG A 1 251 ? 0.73 -3.174 9.516 1 89.38 251 ARG A O 1
ATOM 1980 N N . VAL A 1 252 ? 0.408 -5.383 9.148 1 86.81 252 VAL A N 1
ATOM 1981 C CA . VAL A 1 252 ? -0.235 -5.535 10.453 1 86.81 252 VAL A CA 1
ATOM 1982 C C . VAL A 1 252 ? 0.744 -6.16 11.445 1 86.81 252 VAL A C 1
ATOM 1984 O O . VAL A 1 252 ? 0.344 -6.621 12.516 1 86.81 252 VAL A O 1
ATOM 1987 N N . GLY A 1 253 ? 1.968 -6.289 11.039 1 89.94 253 GLY A N 1
ATOM 1988 C CA . GLY A 1 253 ? 2.998 -6.754 11.961 1 89.94 253 GLY A CA 1
ATOM 1989 C C . GLY A 1 253 ? 3.129 -8.266 11.984 1 89.94 253 GLY A C 1
ATOM 1990 O O . GLY A 1 253 ? 3.518 -8.844 13 1 89.94 253 GLY A O 1
ATOM 1991 N N . THR A 1 254 ? 2.695 -8.922 10.977 1 92.06 254 THR A N 1
ATOM 1992 C CA . THR A 1 254 ? 2.85 -10.359 10.781 1 92.06 254 THR A CA 1
ATOM 1993 C C . THR A 1 254 ? 3.824 -10.656 9.641 1 92.06 254 THR A C 1
ATOM 1995 O O . THR A 1 254 ? 3.764 -10.016 8.586 1 92.06 254 THR A O 1
ATOM 1998 N N . PRO A 1 255 ? 4.719 -11.555 9.867 1 94.19 255 PRO A N 1
ATOM 1999 C CA . PRO A 1 255 ? 5.719 -11.844 8.836 1 94.19 255 PRO A CA 1
ATOM 2000 C C . PRO A 1 255 ? 5.117 -12.5 7.598 1 94.19 255 PRO A C 1
ATOM 2002 O O . PRO A 1 255 ? 4.117 -13.219 7.703 1 94.19 255 PRO A O 1
ATOM 2005 N N . CYS A 1 256 ? 5.727 -12.133 6.469 1 95.06 256 CYS A N 1
ATOM 2006 C CA . CYS A 1 256 ? 5.434 -12.883 5.254 1 95.06 256 CYS A CA 1
ATOM 2007 C C . CYS A 1 256 ? 5.863 -14.336 5.395 1 95.06 256 CYS A C 1
ATOM 2009 O O . CYS A 1 256 ? 7.016 -14.617 5.723 1 95.06 256 CYS A O 1
ATOM 2011 N N . MET A 1 257 ? 4.992 -1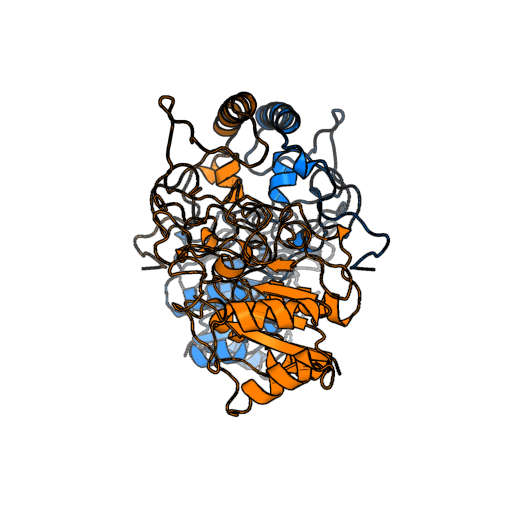5.242 5.062 1 93.88 257 MET A N 1
ATOM 2012 C CA . MET A 1 257 ? 5.281 -16.656 5.254 1 93.88 257 MET A CA 1
ATOM 2013 C C . MET A 1 257 ? 5.785 -17.297 3.961 1 93.88 257 MET A C 1
ATOM 2015 O O . MET A 1 257 ? 6.148 -18.469 3.941 1 93.88 257 MET A O 1
ATOM 2019 N N . GLY A 1 258 ? 5.754 -16.547 2.887 1 94.88 258 GLY A N 1
ATOM 2020 C CA . GLY A 1 258 ? 6.246 -17.062 1.62 1 94.88 258 GLY A CA 1
ATOM 2021 C C . GLY A 1 258 ? 5.27 -18 0.936 1 94.88 258 GLY A C 1
ATOM 2022 O O . GLY A 1 258 ? 5.676 -18.969 0.3 1 94.88 258 GLY A O 1
ATOM 2023 N N . CYS A 1 259 ? 4.023 -17.703 1 1 94.44 259 CYS A N 1
ATOM 2024 C CA . CYS A 1 259 ? 2.969 -18.641 0.603 1 94.44 259 CYS A CA 1
ATOM 2025 C C . CYS A 1 259 ? 2.883 -18.75 -0.915 1 94.44 259 CYS A C 1
ATOM 2027 O O . CYS A 1 259 ? 2.223 -19.641 -1.439 1 94.44 259 CYS A O 1
ATOM 2029 N N . THR A 1 260 ? 3.541 -17.859 -1.643 1 96.62 260 THR A N 1
ATOM 2030 C CA . THR A 1 260 ? 3.49 -17.922 -3.1 1 96.62 260 THR A CA 1
ATOM 2031 C C . THR A 1 260 ? 4.645 -18.766 -3.643 1 96.62 260 THR A C 1
ATOM 2033 O O . THR A 1 260 ? 4.688 -19.078 -4.836 1 96.62 260 THR A O 1
ATOM 2036 N N . GLU A 1 261 ? 5.582 -19.141 -2.82 1 95.69 261 GLU A N 1
ATOM 2037 C CA . GLU A 1 261 ? 6.781 -19.828 -3.275 1 95.69 261 GLU A CA 1
ATOM 2038 C C . GLU A 1 261 ? 6.57 -21.344 -3.295 1 95.69 261 GLU A C 1
ATOM 2040 O O . GLU A 1 261 ? 5.742 -21.859 -2.551 1 95.69 261 GLU A O 1
ATOM 2045 N N . PHE A 1 262 ? 7.359 -22.031 -4.113 1 94.31 262 PHE A N 1
ATOM 2046 C CA . PHE A 1 262 ? 7.199 -23.453 -4.363 1 94.31 262 PHE A CA 1
ATOM 2047 C C . PHE A 1 262 ? 7.5 -24.266 -3.105 1 94.31 262 PHE A C 1
ATOM 2049 O O . PHE A 1 262 ? 7.035 -25.391 -2.965 1 94.31 262 PHE A O 1
ATOM 2056 N N . ASP A 1 263 ? 8.227 -23.703 -2.207 1 89.62 263 ASP A N 1
ATOM 2057 C CA . ASP A 1 263 ? 8.664 -24.469 -1.044 1 89.62 263 ASP A CA 1
ATOM 2058 C C . ASP A 1 263 ? 7.801 -24.156 0.175 1 89.62 263 ASP A C 1
ATOM 2060 O O . ASP A 1 263 ? 8.148 -24.531 1.301 1 89.62 263 ASP A O 1
ATOM 2064 N N . PHE A 1 264 ? 6.734 -23.516 -0.102 1 91.25 264 PHE A N 1
ATOM 2065 C CA . PHE A 1 264 ? 5.773 -23.297 0.972 1 91.25 264 PHE A CA 1
ATOM 2066 C C . PHE A 1 264 ? 5.07 -24.594 1.349 1 91.25 264 PHE A C 1
ATOM 2068 O O . PHE A 1 264 ? 4.711 -25.391 0.476 1 91.25 264 PHE A O 1
ATOM 2075 N N . PRO A 1 265 ? 4.809 -24.875 2.637 1 82.81 265 PRO A N 1
ATOM 2076 C CA . PRO A 1 265 ? 5.195 -24.094 3.807 1 82.81 265 PRO A CA 1
ATOM 2077 C C . PRO A 1 265 ? 6.594 -24.438 4.316 1 82.81 265 PRO A C 1
ATOM 2079 O O . PRO A 1 265 ? 7.109 -25.516 4.027 1 82.81 265 PRO A O 1
ATOM 2082 N N . SER A 1 266 ? 7.059 -23.234 5.027 1 75.19 266 SER A N 1
ATOM 2083 C CA . SER A 1 266 ? 8.273 -23.5 5.785 1 75.19 266 SER A CA 1
ATOM 2084 C C . SER A 1 266 ? 7.965 -23.734 7.262 1 75.19 266 SER A C 1
ATOM 2086 O O . SER A 1 266 ? 6.941 -23.266 7.77 1 75.19 266 SER A O 1
ATOM 2088 N N . PHE A 1 267 ? 8.352 -24.75 7.961 1 70.19 267 PHE A N 1
ATOM 2089 C CA . PHE A 1 267 ? 7.961 -25.141 9.312 1 70.19 267 PHE A CA 1
ATOM 2090 C C . PHE A 1 267 ? 8.5 -24.156 10.344 1 70.19 267 PHE A C 1
ATOM 2092 O O . PHE A 1 267 ? 8.172 -24.25 11.523 1 70.19 267 PHE A O 1
ATOM 2099 N N . ASN A 1 268 ? 9.234 -23.016 10.047 1 78.56 268 ASN A N 1
ATOM 2100 C CA . ASN A 1 268 ? 9.688 -22 11 1 78.56 268 ASN A CA 1
ATOM 2101 C C . ASN A 1 268 ? 9.133 -20.625 10.641 1 78.56 268 ASN A C 1
ATOM 2103 O O . ASN A 1 268 ? 9.898 -19.703 10.344 1 78.56 268 ASN A O 1
ATOM 2107 N N . PHE A 1 269 ? 7.844 -20.375 10.961 1 81.5 269 PHE A N 1
ATOM 2108 C CA . PHE A 1 269 ? 7.16 -19.188 10.453 1 81.5 269 PHE A CA 1
ATOM 2109 C C . PHE A 1 269 ? 7.504 -17.953 11.289 1 81.5 269 PHE A C 1
ATOM 2111 O O . PHE A 1 269 ? 7.395 -16.828 10.812 1 81.5 269 PHE A O 1
ATOM 2118 N N . PHE A 1 270 ? 8.047 -18.094 12.477 1 87.44 270 PHE A N 1
ATOM 2119 C CA . PHE A 1 270 ? 8.141 -16.938 13.344 1 87.44 270 PHE A CA 1
ATOM 2120 C C . PHE A 1 270 ? 9.555 -16.781 13.898 1 87.44 270 PHE A C 1
ATOM 2122 O O . PHE A 1 270 ? 9.766 -16.109 14.906 1 87.44 270 PHE A O 1
ATOM 2129 N N . LYS A 1 271 ? 10.43 -17.438 13.258 1 91.5 271 LYS A N 1
ATOM 2130 C CA . LYS A 1 271 ? 11.836 -17.328 13.656 1 91.5 271 LYS A CA 1
ATOM 2131 C C . LYS A 1 271 ? 12.75 -17.344 12.445 1 91.5 271 LYS A C 1
ATOM 2133 O O . LYS A 1 271 ? 12.625 -18.203 11.57 1 91.5 271 LYS A O 1
ATOM 2138 N N . THR A 1 272 ? 13.617 -16.375 12.461 1 93.69 272 THR A N 1
ATOM 2139 C CA . THR A 1 272 ? 14.602 -16.312 11.375 1 93.69 272 THR A CA 1
ATOM 2140 C C . THR A 1 272 ? 15.781 -17.234 11.672 1 93.69 272 THR A C 1
ATOM 2142 O O . THR A 1 272 ? 16.438 -17.094 12.703 1 93.69 272 THR A O 1
ATOM 2145 N N . GLU A 1 273 ? 15.992 -18.172 10.812 1 92.62 273 GLU A N 1
ATOM 2146 C CA . GLU A 1 273 ? 17.172 -19.031 10.945 1 92.62 273 GLU A CA 1
ATOM 2147 C C . GLU A 1 273 ? 18.453 -18.281 10.578 1 92.62 273 GLU A C 1
ATOM 2149 O O . GLU A 1 273 ? 18.531 -17.656 9.516 1 92.62 273 GLU A O 1
ATOM 2154 N N . LYS A 1 274 ? 19.406 -18.375 11.445 1 93.62 274 LYS A N 1
ATOM 2155 C CA . LYS A 1 274 ? 20.672 -17.656 11.242 1 93.62 274 LYS A CA 1
ATOM 2156 C C . LYS A 1 274 ? 21.859 -18.625 11.258 1 93.62 274 LYS A C 1
ATOM 2158 O O . LYS A 1 274 ? 21.766 -19.719 11.828 1 93.62 274 LYS A O 1
ATOM 2163 N N . ASN A 1 275 ? 22.859 -18.234 10.594 1 93.88 275 ASN A N 1
ATOM 2164 C CA . ASN A 1 275 ? 24.078 -19.016 10.656 1 93.88 275 ASN A CA 1
ATOM 2165 C C . ASN A 1 275 ? 24.891 -18.703 11.914 1 93.88 275 ASN A C 1
ATOM 2167 O O . ASN A 1 275 ? 24.422 -17.969 12.781 1 93.88 275 ASN A O 1
ATOM 2171 N N . ARG A 1 276 ? 26.047 -19.266 12 1 93.12 276 ARG A N 1
ATOM 2172 C CA . ARG A 1 276 ? 26.859 -19.125 13.203 1 93.12 276 ARG A CA 1
ATOM 2173 C C . ARG A 1 276 ? 27.297 -17.688 13.414 1 93.12 276 ARG A C 1
ATOM 2175 O O . ARG A 1 276 ? 27.531 -17.266 14.547 1 93.12 276 ARG A O 1
ATOM 2182 N N . SER A 1 277 ? 27.328 -16.875 12.32 1 91.69 277 SER A N 1
ATOM 2183 C CA . SER A 1 277 ? 27.781 -15.484 12.391 1 91.69 277 SER A CA 1
ATOM 2184 C C . SER A 1 277 ? 26.609 -14.547 12.656 1 91.69 277 SER A C 1
ATOM 2186 O O . SER A 1 277 ? 26.766 -13.32 12.641 1 91.69 277 SER A O 1
ATOM 2188 N N . GLY A 1 278 ? 25.406 -15.07 12.797 1 91.69 278 GLY A N 1
ATOM 2189 C CA . GLY A 1 278 ? 24.25 -14.25 13.086 1 91.69 278 GLY A CA 1
ATOM 2190 C C . GLY A 1 278 ? 23.578 -13.703 11.844 1 91.69 278 GLY A C 1
ATOM 2191 O O . GLY A 1 278 ? 22.672 -12.859 11.938 1 91.69 278 GLY A O 1
ATOM 2192 N N . ILE A 1 279 ? 23.969 -14.148 10.68 1 93.12 279 ILE A N 1
ATOM 2193 C CA . ILE A 1 279 ? 23.406 -13.719 9.406 1 93.12 279 ILE A CA 1
ATOM 2194 C C . ILE A 1 279 ? 22.266 -14.656 9.008 1 93.12 279 ILE A C 1
ATOM 2196 O O . ILE A 1 279 ? 22.391 -15.883 9.133 1 93.12 279 ILE A O 1
ATOM 2200 N N . PRO A 1 280 ? 21.203 -14.039 8.594 1 93.94 280 PRO A N 1
ATOM 2201 C CA . PRO A 1 280 ? 20.125 -14.922 8.133 1 93.94 280 PRO A CA 1
ATOM 2202 C C . PRO A 1 280 ? 20.609 -15.945 7.109 1 93.94 280 PRO A C 1
ATOM 2204 O O . PRO A 1 280 ? 21.406 -15.617 6.23 1 93.94 280 PRO A O 1
ATOM 2207 N N . LYS A 1 281 ? 20.156 -17.172 7.219 1 93.38 281 LYS A N 1
ATOM 2208 C CA . LYS A 1 281 ? 20.562 -18.25 6.309 1 93.38 281 LYS A CA 1
ATOM 2209 C C . LYS A 1 281 ? 20.078 -17.969 4.891 1 93.38 281 LYS A C 1
ATOM 2211 O O . LYS A 1 281 ? 20.812 -18.172 3.924 1 93.38 281 LYS A O 1
ATOM 2216 N N . ARG A 1 282 ? 18.844 -17.562 4.816 1 93.38 282 ARG A N 1
ATOM 2217 C CA . ARG A 1 282 ? 18.297 -17.203 3.514 1 93.38 282 ARG A CA 1
ATOM 2218 C C . ARG A 1 282 ? 18.359 -15.688 3.301 1 93.38 282 ARG A C 1
ATOM 2220 O O . ARG A 1 282 ? 17.844 -14.922 4.105 1 93.38 282 ARG A O 1
ATOM 2227 N N . LEU A 1 283 ? 19.062 -15.32 2.26 1 95.69 283 LEU A N 1
ATOM 2228 C CA . LEU A 1 283 ? 19.281 -13.906 1.968 1 95.69 283 LEU A CA 1
ATOM 2229 C C . LEU A 1 283 ? 18.25 -13.391 0.964 1 95.69 283 LEU A C 1
ATOM 2231 O O . LEU A 1 283 ? 17.547 -14.188 0.335 1 95.69 283 LEU A O 1
ATOM 2235 N N . PRO A 1 284 ? 18.078 -12.055 0.878 1 94.94 284 PRO A N 1
ATOM 2236 C CA . PRO A 1 284 ? 17.156 -11.5 -0.116 1 94.94 284 PRO A CA 1
ATOM 2237 C C . PRO A 1 284 ? 17.438 -12.008 -1.528 1 94.94 284 PRO A C 1
ATOM 2239 O O . PRO A 1 284 ? 18.578 -12.336 -1.855 1 94.94 284 PRO A O 1
ATOM 2242 N N . LEU A 1 285 ? 16.391 -12.078 -2.273 1 93.81 285 LEU A N 1
ATOM 2243 C CA . LEU A 1 285 ? 16.438 -12.602 -3.635 1 93.81 285 LEU A CA 1
ATOM 2244 C C . LEU A 1 285 ? 17.531 -11.891 -4.441 1 93.81 285 LEU A C 1
ATOM 2246 O O . LEU A 1 285 ? 17.547 -10.664 -4.523 1 93.81 285 LEU A O 1
ATOM 2250 N N . GLY A 1 286 ? 18.484 -12.625 -4.926 1 91.19 286 GLY A N 1
ATOM 2251 C CA . GLY A 1 286 ? 19.484 -12.102 -5.836 1 91.19 286 GLY A CA 1
ATOM 2252 C C . GLY A 1 286 ? 20.656 -11.445 -5.121 1 91.19 286 GLY A C 1
ATOM 2253 O O . GLY A 1 286 ? 21.516 -10.82 -5.758 1 91.19 286 GLY A O 1
ATOM 2254 N N . VAL A 1 287 ? 20.734 -11.547 -3.814 1 93.12 287 VAL A N 1
ATOM 2255 C CA . VAL A 1 287 ? 21.812 -10.906 -3.059 1 93.12 287 VAL A CA 1
ATOM 2256 C C . VAL A 1 287 ? 22.812 -11.953 -2.58 1 93.12 287 VAL A C 1
ATOM 2258 O O . VAL A 1 287 ? 22.422 -12.93 -1.935 1 93.12 287 VAL A O 1
ATOM 2261 N N . SER A 1 288 ? 24.094 -11.773 -2.922 1 93.06 288 SER A N 1
ATOM 2262 C CA . SER A 1 288 ? 25.156 -12.68 -2.469 1 93.06 288 SER A CA 1
ATOM 2263 C C . SER A 1 288 ? 25.516 -12.422 -1.009 1 93.06 288 SER A C 1
ATOM 2265 O O . SER A 1 288 ? 25.172 -11.375 -0.458 1 93.06 288 SER A O 1
ATOM 2267 N N . ARG A 1 289 ? 26.172 -13.422 -0.395 1 93.19 289 ARG A N 1
ATOM 2268 C CA . ARG A 1 289 ? 26.562 -13.289 1.004 1 93.19 289 ARG A CA 1
ATOM 2269 C C . ARG A 1 289 ? 27.516 -12.102 1.199 1 93.19 289 ARG A C 1
ATOM 2271 O O . ARG A 1 289 ? 27.328 -11.305 2.119 1 93.19 289 ARG A O 1
ATOM 2278 N N . GLY A 1 290 ? 28.531 -12.023 0.348 1 93.44 290 GLY A N 1
ATOM 2279 C CA . GLY A 1 290 ? 29.484 -10.922 0.444 1 93.44 290 GLY A CA 1
ATOM 2280 C C . GLY A 1 290 ? 28.812 -9.562 0.322 1 93.44 290 GLY A C 1
ATOM 2281 O O . GLY A 1 290 ? 29.078 -8.664 1.127 1 93.44 290 GLY A O 1
ATOM 2282 N N . SER A 1 291 ? 27.953 -9.422 -0.655 1 92.94 291 SER A N 1
ATOM 2283 C CA . SER A 1 291 ? 27.234 -8.164 -0.862 1 92.94 291 SER A CA 1
ATOM 2284 C C . SER A 1 291 ? 26.344 -7.844 0.327 1 92.94 291 SER A C 1
ATOM 2286 O O . SER A 1 291 ? 26.234 -6.684 0.74 1 92.94 291 SER A O 1
ATOM 2288 N N . TYR A 1 292 ? 25.703 -8.875 0.82 1 94.88 292 TYR A N 1
ATOM 2289 C CA . TYR A 1 292 ? 24.797 -8.672 1.953 1 94.88 292 TYR A CA 1
ATOM 2290 C C . TYR A 1 292 ? 25.562 -8.133 3.16 1 94.88 292 TYR A C 1
ATOM 2292 O O . TYR A 1 292 ? 25.125 -7.176 3.801 1 94.88 292 TYR A O 1
ATOM 2300 N N . VAL A 1 293 ? 26.688 -8.719 3.48 1 95.06 293 VAL A N 1
ATOM 2301 C CA . VAL A 1 293 ? 27.469 -8.352 4.66 1 95.06 293 VAL A CA 1
ATOM 2302 C C . VAL A 1 293 ? 27.969 -6.922 4.516 1 95.06 293 VAL A C 1
ATOM 2304 O O . VAL A 1 293 ? 27.844 -6.113 5.438 1 95.06 293 VAL A O 1
ATOM 2307 N N . THR A 1 294 ? 28.516 -6.605 3.367 1 94.69 294 THR A N 1
ATOM 2308 C CA . THR A 1 294 ? 29.047 -5.266 3.127 1 94.69 294 THR A CA 1
ATOM 2309 C C . THR A 1 294 ? 27.938 -4.23 3.184 1 94.69 294 THR A C 1
ATOM 2311 O O . THR A 1 294 ? 28.062 -3.207 3.863 1 94.69 294 THR A O 1
ATOM 2314 N N . PHE A 1 295 ? 26.859 -4.531 2.502 1 94.88 295 PHE A N 1
ATOM 2315 C CA . PHE A 1 295 ? 25.703 -3.631 2.471 1 94.88 295 PHE A CA 1
ATOM 2316 C C . PHE A 1 295 ? 25.156 -3.412 3.873 1 94.88 295 PHE A C 1
ATOM 2318 O O . PHE A 1 295 ? 24.859 -2.281 4.258 1 94.88 295 PHE A O 1
ATOM 2325 N N . SER A 1 296 ? 25.047 -4.473 4.605 1 94.94 296 SER A N 1
ATOM 2326 C CA . SER A 1 296 ? 24.453 -4.402 5.934 1 94.94 296 SER A CA 1
ATOM 2327 C C . SER A 1 296 ? 25.281 -3.539 6.871 1 94.94 296 SER A C 1
ATOM 2329 O O . SER A 1 296 ? 24.734 -2.748 7.645 1 94.94 296 SER A O 1
ATOM 2331 N N . ALA A 1 297 ? 26.578 -3.666 6.816 1 94.94 297 ALA A N 1
ATOM 2332 C CA . ALA A 1 297 ? 27.469 -2.883 7.68 1 94.94 297 ALA A CA 1
ATOM 2333 C C . ALA A 1 297 ? 27.328 -1.39 7.395 1 94.94 297 ALA A C 1
ATOM 2335 O O . ALA A 1 297 ? 27.156 -0.588 8.32 1 94.94 297 ALA A O 1
ATOM 2336 N N . VAL A 1 298 ? 27.266 -1.046 6.191 1 95.25 298 VAL A N 1
ATOM 2337 C CA . VAL A 1 298 ? 27.188 0.357 5.797 1 95.25 298 VAL A CA 1
ATOM 2338 C C . VAL A 1 298 ? 25.797 0.901 6.09 1 95.25 298 VAL A C 1
ATOM 2340 O O . VAL A 1 298 ? 25.656 2.037 6.547 1 95.25 298 VAL A O 1
ATOM 2343 N N . ALA A 1 299 ? 24.812 0.116 5.785 1 94.5 299 ALA A N 1
ATOM 2344 C CA . ALA A 1 299 ? 23.422 0.537 6.004 1 94.5 299 ALA A CA 1
ATOM 2345 C C . ALA A 1 299 ? 23.172 0.842 7.48 1 94.5 299 ALA A C 1
ATOM 2347 O O . ALA A 1 299 ? 22.594 1.877 7.816 1 94.5 299 ALA A O 1
ATOM 2348 N N . LYS A 1 300 ? 23.672 -0.009 8.336 1 93.19 300 LYS A N 1
ATOM 2349 C CA . LYS A 1 300 ? 23.5 0.193 9.773 1 93.19 300 LYS A CA 1
ATOM 2350 C C . LYS A 1 300 ? 24.156 1.49 10.234 1 93.19 300 LYS A C 1
ATOM 2352 O O . LYS A 1 300 ? 23.578 2.236 11.023 1 93.19 300 LYS A O 1
ATOM 2357 N N . ALA A 1 301 ? 25.25 1.765 9.711 1 92.81 301 ALA A N 1
ATOM 2358 C CA . ALA A 1 301 ? 26.016 2.943 10.102 1 92.81 301 ALA A CA 1
ATOM 2359 C C . ALA A 1 301 ? 25.391 4.219 9.555 1 92.81 301 ALA A C 1
ATOM 2361 O O . ALA A 1 301 ? 25.625 5.309 10.078 1 92.81 301 ALA A O 1
ATOM 2362 N N . SER A 1 302 ? 24.531 4.078 8.516 1 91.69 302 SER A N 1
ATOM 2363 C CA . SER A 1 302 ? 23.984 5.242 7.832 1 91.69 302 SER A CA 1
ATOM 2364 C C . SER A 1 302 ? 22.531 5.461 8.211 1 91.69 302 SER A C 1
ATOM 2366 O O . SER A 1 302 ? 21.859 6.324 7.637 1 91.69 302 SER A O 1
ATOM 2368 N N . ALA A 1 303 ? 21.984 4.703 9.141 1 91.38 303 ALA A N 1
ATOM 2369 C CA . ALA A 1 303 ? 20.562 4.77 9.477 1 91.38 303 ALA A CA 1
ATOM 2370 C C . ALA A 1 303 ? 20.188 6.148 10.016 1 91.38 303 ALA A C 1
ATOM 2372 O O . ALA A 1 303 ? 20.844 6.66 10.93 1 91.38 303 ALA A O 1
ATOM 2373 N N . PRO A 1 304 ? 19.141 6.766 9.406 1 90.25 304 PRO A N 1
ATOM 2374 C CA . PRO A 1 304 ? 18.703 8.031 9.992 1 90.25 304 PRO A CA 1
ATOM 2375 C C . PRO A 1 304 ? 18.172 7.875 11.414 1 90.25 304 PRO A C 1
ATOM 2377 O O . PRO A 1 304 ? 17.547 6.863 11.742 1 90.25 304 PRO A O 1
ATOM 2380 N N . GLN A 1 305 ? 18.281 8.938 12.219 1 85.38 305 GLN A N 1
ATOM 2381 C CA . GLN A 1 305 ? 17.969 8.891 13.648 1 85.38 305 GLN A CA 1
ATOM 2382 C C . GLN A 1 305 ? 16.484 8.672 13.891 1 85.38 305 GLN A C 1
ATOM 2384 O O . GLN A 1 305 ? 16.109 7.969 14.828 1 85.38 305 GLN A O 1
ATOM 2389 N N . PHE A 1 306 ? 15.688 9.18 13.047 1 84.62 306 PHE A N 1
ATOM 2390 C CA . PHE A 1 306 ? 14.258 9.109 13.305 1 84.62 306 PHE A CA 1
ATOM 2391 C C . PHE A 1 306 ? 13.758 7.672 13.172 1 84.62 306 PHE A C 1
ATOM 2393 O O . PHE A 1 306 ? 12.695 7.328 13.68 1 84.62 306 PHE A O 1
ATOM 2400 N N . LEU A 1 307 ? 14.555 6.781 12.508 1 87.62 307 LEU A N 1
ATOM 2401 C CA . LEU A 1 307 ? 14.156 5.383 12.375 1 87.62 307 LEU A CA 1
ATOM 2402 C C . LEU A 1 307 ? 14.539 4.586 13.617 1 87.62 307 LEU A C 1
ATOM 2404 O O . LEU A 1 307 ? 14.047 3.473 13.82 1 87.62 307 LEU A O 1
ATOM 2408 N N . LEU A 1 308 ? 15.391 5.199 14.383 1 84.06 308 LEU A N 1
ATOM 2409 C CA . LEU A 1 308 ? 15.914 4.477 15.539 1 84.06 308 LEU A CA 1
ATOM 2410 C C . LEU A 1 308 ? 15.055 4.734 16.766 1 84.06 308 LEU A C 1
ATOM 2412 O O . LEU A 1 308 ? 15.125 3.992 17.75 1 84.06 308 LEU A O 1
ATOM 2416 N N . ARG A 1 309 ? 14.156 5.742 16.703 1 77.69 309 ARG A N 1
ATOM 2417 C CA . ARG A 1 309 ? 13.266 6.09 17.797 1 77.69 309 ARG A CA 1
ATOM 2418 C C . ARG A 1 309 ? 11.82 5.727 17.484 1 77.69 309 ARG A C 1
ATOM 2420 O O . ARG A 1 309 ? 11.445 5.637 16.312 1 77.69 309 ARG A O 1
ATOM 2427 N N . PRO A 1 310 ? 11.062 5.375 18.562 1 74.31 310 PRO A N 1
ATOM 2428 C CA . PRO A 1 310 ? 9.648 5.125 18.266 1 74.31 310 PRO A CA 1
ATOM 2429 C C . PRO A 1 310 ? 8.969 6.297 17.562 1 74.31 310 PRO A C 1
ATOM 2431 O O . PRO A 1 310 ? 9.18 7.453 17.938 1 74.31 310 PRO A O 1
ATOM 2434 N N . LEU A 1 311 ? 8.328 5.961 16.5 1 71.75 311 LEU A N 1
ATOM 2435 C CA . LEU A 1 311 ? 7.699 6.996 15.695 1 71.75 311 LEU A CA 1
ATOM 2436 C C . LEU A 1 311 ? 6.539 7.645 16.438 1 71.75 311 LEU A C 1
ATOM 2438 O O . LEU A 1 311 ? 6.285 8.844 16.281 1 71.75 311 LEU A O 1
ATOM 2442 N N . VAL A 1 312 ? 5.77 6.801 17.109 1 62.5 312 VAL A N 1
ATOM 2443 C CA . VAL A 1 312 ? 4.672 7.316 17.922 1 62.5 312 VAL A CA 1
ATOM 2444 C C . VAL A 1 312 ? 4.887 6.938 19.375 1 62.5 312 VAL A C 1
ATOM 2446 O O . VAL A 1 312 ? 5.328 5.828 19.688 1 62.5 312 VAL A O 1
ATOM 2449 N N . ARG A 1 313 ? 5.199 7.992 20.203 1 55.38 313 ARG A N 1
ATOM 2450 C CA . ARG A 1 313 ? 5.398 7.699 21.625 1 55.38 313 ARG A CA 1
ATOM 2451 C C . ARG A 1 313 ? 4.379 6.68 22.125 1 55.38 313 ARG A C 1
ATOM 2453 O O . ARG A 1 313 ? 3.189 6.785 21.812 1 55.38 313 ARG A O 1
ATOM 2460 N N . LYS A 1 314 ? 4.867 5.578 22.281 1 53.97 314 LYS A N 1
ATOM 2461 C CA . LYS A 1 314 ? 4.09 4.465 22.812 1 53.97 314 LYS A CA 1
ATOM 2462 C C . LYS A 1 314 ? 3.27 4.902 24.031 1 53.97 314 LYS A C 1
ATOM 2464 O O . LYS A 1 314 ? 3.828 5.242 25.078 1 53.97 314 LYS A O 1
ATOM 2469 N N . GLY A 1 315 ? 2.348 5.836 23.797 1 42.94 315 GLY A N 1
ATOM 2470 C CA . GLY A 1 315 ? 1.581 5.828 25.047 1 42.94 315 GLY A CA 1
ATOM 2471 C C . GLY A 1 315 ? 1.23 4.43 25.516 1 42.94 315 GLY A C 1
ATOM 2472 O O . GLY A 1 315 ? 1.382 3.459 24.766 1 42.94 315 GLY A O 1
ATOM 2473 N N . LYS A 1 316 ? 1 4.27 26.812 1 36.75 316 LYS A N 1
ATOM 2474 C CA . LYS A 1 316 ? 0.541 3.014 27.391 1 36.75 316 LYS A CA 1
ATOM 2475 C C . LYS A 1 316 ? -0.401 2.275 26.453 1 36.75 316 LYS A C 1
ATOM 2477 O O . LYS A 1 316 ? -0.832 1.157 26.734 1 36.75 316 LYS A O 1
ATOM 2482 N N . GLY A 1 317 ? -1.377 2.844 25.688 1 30.92 317 GLY A N 1
ATOM 2483 C CA . GLY A 1 317 ? -2.48 2.123 25.062 1 30.92 317 GLY A CA 1
ATOM 2484 C C . GLY A 1 317 ? -2.111 1.498 23.734 1 30.92 317 GLY A C 1
ATOM 2485 O O . GLY A 1 317 ? -1.355 2.082 22.953 1 30.92 317 GLY A O 1
ATOM 2486 N N . ASP A 1 318 ? -1.853 0.206 23.609 1 31.89 318 ASP A N 1
ATOM 2487 C CA . ASP A 1 318 ? -1.917 -0.827 22.578 1 31.89 318 ASP A CA 1
ATOM 2488 C C . ASP A 1 318 ? -2.938 -0.466 21.5 1 31.89 318 ASP A C 1
ATOM 2490 O O . ASP A 1 318 ? -4.133 -0.374 21.781 1 31.89 318 ASP A O 1
ATOM 2494 N N . TRP A 1 319 ? -2.863 0.341 20.781 1 29.36 319 TRP A N 1
ATOM 2495 C CA . TRP A 1 319 ? -3.98 0.559 19.875 1 29.36 319 TRP A CA 1
ATOM 2496 C C . TRP A 1 319 ? -4.531 -0.768 19.359 1 29.36 319 TRP A C 1
ATOM 2498 O O . TRP A 1 319 ? -5.625 -0.816 18.797 1 29.36 319 TRP A O 1
ATOM 2508 N N . ILE A 1 320 ? -3.682 -1.692 18.812 1 28.38 320 ILE A N 1
ATOM 2509 C CA . ILE A 1 320 ? -4.336 -2.994 18.734 1 28.38 320 ILE A CA 1
ATOM 2510 C C . ILE A 1 320 ? -4.559 -3.545 20.141 1 28.38 320 ILE A C 1
ATOM 2512 O O . ILE A 1 320 ? -5.02 -4.676 20.297 1 28.38 320 ILE A O 1
ATOM 2516 N N . GLU A 1 321 ? -4.184 -2.971 21.266 1 24.19 321 GLU A N 1
ATOM 2517 C CA . GLU A 1 321 ? -4.914 -3.537 22.391 1 24.19 321 GLU A CA 1
ATOM 2518 C C . GLU A 1 321 ? -6.316 -2.943 22.5 1 24.19 321 GLU A C 1
ATOM 2520 O O . GLU A 1 321 ? -6.496 -1.735 22.344 1 24.19 321 GLU A O 1
ATOM 2525 N N . MET B 1 1 ? -23.609 15.391 22.062 1 92.06 1 MET B N 1
ATOM 2526 C CA . MET B 1 1 ? -23.453 15.844 20.672 1 92.06 1 MET B CA 1
ATOM 2527 C C . MET B 1 1 ? -22.359 16.906 20.578 1 92.06 1 MET B C 1
ATOM 2529 O O . MET B 1 1 ? -22.297 17.812 21.406 1 92.06 1 MET B O 1
ATOM 2533 N N . LYS B 1 2 ? -21.406 16.734 19.703 1 97.19 2 LYS B N 1
ATOM 2534 C CA . LYS B 1 2 ? -20.312 17.703 19.516 1 97.19 2 LYS B CA 1
ATOM 2535 C C . LYS B 1 2 ? -20.594 18.625 18.328 1 97.19 2 LYS B C 1
ATOM 2537 O O . LYS B 1 2 ? -21.062 18.172 17.281 1 97.19 2 LYS B O 1
ATOM 2542 N N . ASN B 1 3 ? -20.375 19.891 18.562 1 98.19 3 ASN B N 1
ATOM 2543 C CA . ASN B 1 3 ? -20.609 20.875 17.516 1 98.19 3 ASN B CA 1
ATOM 2544 C C . ASN B 1 3 ? -19.328 21.156 16.703 1 98.19 3 ASN B C 1
ATOM 2546 O O . ASN B 1 3 ? -18.281 21.438 17.281 1 98.19 3 ASN B O 1
ATOM 2550 N N . LEU B 1 4 ? -19.5 21.031 15.398 1 98.25 4 LEU B N 1
ATOM 2551 C CA . LEU B 1 4 ? -18.391 21.25 14.477 1 98.25 4 LEU B CA 1
ATOM 2552 C C . LEU B 1 4 ? -18.703 22.391 13.508 1 98.25 4 LEU B C 1
ATOM 2554 O O . LEU B 1 4 ? -19.797 22.422 12.922 1 98.25 4 LEU B O 1
ATOM 2558 N N . LEU B 1 5 ? -17.828 23.344 13.438 1 98 5 LEU B N 1
ATOM 2559 C CA . LEU B 1 5 ? -17.922 24.438 12.477 1 98 5 LEU B CA 1
ATOM 2560 C C . LEU B 1 5 ? -16.766 24.391 11.477 1 98 5 LEU B C 1
ATOM 2562 O O . LEU B 1 5 ? -15.617 24.188 11.859 1 98 5 LEU B O 1
ATOM 2566 N N . TRP B 1 6 ? -17.078 24.484 10.203 1 97.44 6 TRP B N 1
ATOM 2567 C CA . TRP B 1 6 ? -16.078 24.484 9.141 1 97.44 6 TRP B CA 1
ATOM 2568 C C . TRP B 1 6 ? -16.078 25.812 8.398 1 97.44 6 TRP B C 1
ATOM 2570 O O . TRP B 1 6 ? -17.047 26.172 7.73 1 97.44 6 TRP B O 1
ATOM 2580 N N . LEU B 1 7 ? -14.977 26.562 8.562 1 96.81 7 LEU B N 1
ATOM 2581 C CA . LEU B 1 7 ? -14.82 27.844 7.871 1 96.81 7 LEU B CA 1
ATOM 2582 C C . LEU B 1 7 ? -13.75 27.734 6.785 1 96.81 7 LEU B C 1
ATOM 2584 O O . LEU B 1 7 ? -12.922 26.828 6.809 1 96.81 7 LEU B O 1
ATOM 2588 N N . GLN B 1 8 ? -13.836 28.625 5.844 1 96.12 8 GLN B N 1
ATOM 2589 C CA . GLN B 1 8 ? -12.914 28.609 4.711 1 96.12 8 GLN B CA 1
ATOM 2590 C C . GLN B 1 8 ? -12.344 30 4.445 1 96.12 8 GLN B C 1
ATOM 2592 O O . GLN B 1 8 ? -13.086 30.984 4.43 1 96.12 8 GLN B O 1
ATOM 2597 N N . GLY B 1 9 ? -11 30.094 4.355 1 95.88 9 GLY B N 1
ATOM 2598 C CA . GLY B 1 9 ? -10.32 31.312 3.926 1 95.88 9 GLY B CA 1
ATOM 2599 C C . GLY B 1 9 ? -9.953 31.297 2.457 1 95.88 9 GLY B C 1
ATOM 2600 O O . GLY B 1 9 ? -10.789 31.016 1.599 1 95.88 9 GLY B O 1
ATOM 2601 N N . GLY B 1 10 ? -8.711 31.766 2.17 1 92 10 GLY B N 1
ATOM 2602 C CA . GLY B 1 10 ? -8.234 31.656 0.798 1 92 10 GLY B CA 1
ATOM 2603 C C . GLY B 1 10 ? -7.949 30.234 0.365 1 92 10 GLY B C 1
ATOM 2604 O O . GLY B 1 10 ? -6.84 29.734 0.549 1 92 10 GLY B O 1
ATOM 2605 N N . ALA B 1 11 ? -8.961 29.547 -0.21 1 81 11 ALA B N 1
ATOM 2606 C CA . ALA B 1 11 ? -8.852 28.125 -0.498 1 81 11 ALA B CA 1
ATOM 2607 C C . ALA B 1 11 ? -9.32 27.812 -1.918 1 81 11 ALA B C 1
ATOM 2609 O O . ALA B 1 11 ? -10.078 28.578 -2.512 1 81 11 ALA B O 1
ATOM 2610 N N . CYS B 1 12 ? -8.852 26.75 -2.449 1 85.12 12 CYS B N 1
ATOM 2611 C CA . CYS B 1 12 ? -9.328 26.234 -3.732 1 85.12 12 CYS B CA 1
ATOM 2612 C C . CYS B 1 12 ? -10.43 25.203 -3.537 1 85.12 12 CYS B C 1
ATOM 2614 O O . CYS B 1 12 ? -10.992 24.703 -4.512 1 85.12 12 CYS B O 1
ATOM 2616 N N . GLY B 1 13 ? -10.711 24.906 -2.316 1 87.06 13 GLY B N 1
ATOM 2617 C CA . GLY B 1 13 ? -11.75 23.938 -2.014 1 87.06 13 GLY B CA 1
ATOM 2618 C C . GLY B 1 13 ? -11.273 22.5 -2.104 1 87.06 13 GLY B C 1
ATOM 2619 O O . GLY B 1 13 ? -12.07 21.562 -2.008 1 87.06 13 GLY B O 1
ATOM 2620 N N . GLY B 1 14 ? -10.047 22.328 -2.334 1 90.69 14 GLY B N 1
ATOM 2621 C CA . GLY B 1 14 ? -9.492 20.984 -2.516 1 90.69 14 GLY B CA 1
ATOM 2622 C C . GLY B 1 14 ? -9.688 20.094 -1.308 1 90.69 14 GLY B C 1
ATOM 2623 O O . GLY B 1 14 ? -9.945 18.891 -1.453 1 90.69 14 GLY B O 1
ATOM 2624 N N . ASN B 1 15 ? -9.586 20.609 -0.176 1 94.62 15 ASN B N 1
ATOM 2625 C CA . ASN B 1 15 ? -9.758 19.812 1.039 1 94.62 15 ASN B CA 1
ATOM 2626 C C . ASN B 1 15 ? -11.211 19.406 1.245 1 94.62 15 ASN B C 1
ATOM 2628 O O . ASN B 1 15 ? -11.484 18.281 1.672 1 94.62 15 ASN B O 1
ATOM 2632 N N . THR B 1 16 ? -12.117 20.281 0.947 1 93.94 16 THR B N 1
ATOM 2633 C CA . THR B 1 16 ? -13.539 19.953 0.996 1 93.94 16 THR B CA 1
ATOM 2634 C C . THR B 1 16 ? -13.859 18.797 0.044 1 93.94 16 THR B C 1
ATOM 2636 O O . THR B 1 16 ? -14.508 17.828 0.433 1 93.94 16 THR B O 1
ATOM 2639 N N . LEU B 1 17 ? -13.336 18.969 -1.137 1 90.94 17 LEU B N 1
ATOM 2640 C CA . LEU B 1 17 ? -13.555 17.906 -2.123 1 90.94 17 LEU B CA 1
ATOM 2641 C C . LEU B 1 17 ? -12.953 16.594 -1.659 1 90.94 17 LEU B C 1
ATOM 2643 O O . LEU B 1 17 ? -13.562 15.531 -1.819 1 90.94 17 LEU B O 1
ATOM 2647 N N . SER B 1 18 ? -11.789 16.625 -1.126 1 92.69 18 SER B N 1
ATOM 2648 C CA . SER B 1 18 ? -11.102 15.438 -0.641 1 92.69 18 SER B CA 1
ATOM 2649 C C . SER B 1 18 ? -11.914 14.727 0.433 1 92.69 18 SER B C 1
ATOM 2651 O O . SER B 1 18 ? -12.133 13.516 0.357 1 92.69 18 SER B O 1
ATOM 2653 N N . VAL B 1 19 ? -12.398 15.445 1.387 1 92.25 19 VAL B N 1
ATOM 2654 C CA . VAL B 1 19 ? -13.102 14.836 2.516 1 92.25 19 VAL B CA 1
ATOM 2655 C C . VAL B 1 19 ? -14.438 14.258 2.049 1 92.25 19 VAL B C 1
ATOM 2657 O O . VAL B 1 19 ? -14.891 13.234 2.561 1 92.25 19 VAL B O 1
ATOM 2660 N N . LEU B 1 20 ? -15.016 14.906 1.075 1 91.19 20 LEU B N 1
ATOM 2661 C CA . LEU B 1 20 ? -16.281 14.406 0.546 1 91.19 20 LEU B CA 1
ATOM 2662 C C . LEU B 1 20 ? -16.078 13.078 -0.171 1 91.19 20 LEU B C 1
ATOM 2664 O O . LEU B 1 20 ? -17.047 12.352 -0.415 1 91.19 20 LEU B O 1
ATOM 2668 N N . ASN B 1 21 ? -14.852 12.758 -0.472 1 87.69 21 ASN B N 1
ATOM 2669 C CA . ASN B 1 21 ? -14.539 11.492 -1.124 1 87.69 21 ASN B CA 1
ATOM 2670 C C . ASN B 1 21 ? -14.266 10.391 -0.104 1 87.69 21 ASN B C 1
ATOM 2672 O O . ASN B 1 21 ? -13.992 9.242 -0.477 1 87.69 21 ASN B O 1
ATOM 2676 N N . ALA B 1 22 ? -14.312 10.703 1.094 1 89.06 22 ALA B N 1
ATOM 2677 C CA . ALA B 1 22 ? -14.141 9.688 2.121 1 89.06 22 ALA B CA 1
ATOM 2678 C C . ALA B 1 22 ? -15.125 8.539 1.932 1 89.06 22 ALA B C 1
ATOM 2680 O O . ALA B 1 22 ? -16.281 8.758 1.571 1 89.06 22 ALA B O 1
ATOM 2681 N N . SER B 1 23 ? -14.516 7.246 2.121 1 82.19 23 SER B N 1
ATOM 2682 C CA . SER B 1 23 ? -15.352 6.055 2.006 1 82.19 23 SER B CA 1
ATOM 2683 C C . SER B 1 23 ? -15.094 5.086 3.156 1 82.19 23 SER B C 1
ATOM 2685 O O . SER B 1 23 ? -14.016 5.09 3.748 1 82.19 23 SER B O 1
ATOM 2687 N N . ASP B 1 24 ? -16.188 4.348 3.602 1 79.94 24 ASP B N 1
ATOM 2688 C CA . ASP B 1 24 ? -16.141 3.264 4.578 1 79.94 24 ASP B CA 1
ATOM 2689 C C . ASP B 1 24 ? -15.672 3.766 5.938 1 79.94 24 ASP B C 1
ATOM 2691 O O . ASP B 1 24 ? -14.695 3.246 6.492 1 79.94 24 ASP B O 1
ATOM 2695 N N . PRO B 1 25 ? -16.188 4.973 6.422 1 86.06 25 PRO B N 1
ATOM 2696 C CA . PRO B 1 25 ? -17.469 5.562 5.996 1 86.06 25 PRO B CA 1
ATOM 2697 C C . PRO B 1 25 ? -17.297 6.906 5.293 1 86.06 25 PRO B C 1
ATOM 2699 O O . PRO B 1 25 ? -16.188 7.469 5.293 1 86.06 25 PRO B O 1
ATOM 2702 N N . ASP B 1 26 ? -18.344 7.34 4.727 1 89.25 26 ASP B N 1
ATOM 2703 C CA . ASP B 1 26 ? -18.344 8.703 4.203 1 89.25 26 ASP B CA 1
ATOM 2704 C C . ASP B 1 26 ? -18.469 9.727 5.332 1 89.25 26 ASP B C 1
ATOM 2706 O O . ASP B 1 26 ? -18.781 9.367 6.473 1 89.25 26 ASP B O 1
ATOM 2710 N N . LEU B 1 27 ? -18.297 10.977 4.996 1 91.38 27 LEU B N 1
ATOM 2711 C CA . LEU B 1 27 ? -18.234 12.055 5.973 1 91.38 27 LEU B CA 1
ATOM 2712 C C . LEU B 1 27 ? -19.531 12.125 6.785 1 91.38 27 LEU B C 1
ATOM 2714 O O . LEU B 1 27 ? -19.484 12.188 8.016 1 91.38 27 LEU B O 1
ATOM 2718 N N . PHE B 1 28 ? -20.672 12.039 6.199 1 93.19 28 PHE B N 1
ATOM 2719 C CA . PHE B 1 28 ? -21.953 12.234 6.879 1 93.19 28 PHE B CA 1
ATOM 2720 C C . PHE B 1 28 ? -22.281 11.055 7.781 1 93.19 28 PHE B C 1
ATOM 2722 O O . PHE B 1 28 ? -22.781 11.227 8.891 1 93.19 28 PHE B O 1
ATOM 2729 N N . THR B 1 29 ? -22.031 9.867 7.234 1 94.5 29 THR B N 1
ATOM 2730 C CA . THR B 1 29 ? -22.188 8.68 8.055 1 94.5 29 THR B CA 1
ATOM 2731 C C . THR B 1 29 ? -21.281 8.734 9.281 1 94.5 29 THR B C 1
ATOM 2733 O O . THR B 1 29 ? -21.688 8.375 10.383 1 94.5 29 THR B O 1
ATOM 2736 N N . PHE B 1 30 ? -20.125 9.188 9.047 1 95.19 30 PHE B N 1
ATOM 2737 C CA . PHE B 1 30 ? -19.172 9.336 10.148 1 95.19 30 PHE B CA 1
ATOM 2738 C C . PHE B 1 30 ? -19.703 10.297 11.195 1 95.19 30 PHE B C 1
ATOM 2740 O O . PHE B 1 30 ? -19.734 9.984 12.391 1 95.19 30 PHE B O 1
ATOM 2747 N N . LEU B 1 31 ? -20.125 11.539 10.789 1 95.69 31 LEU B N 1
ATOM 2748 C CA . LEU B 1 31 ? -20.625 12.555 11.711 1 95.69 31 LEU B CA 1
ATOM 2749 C C . LEU B 1 31 ? -21.844 12.047 12.469 1 95.69 31 LEU B C 1
ATOM 2751 O O . LEU B 1 31 ? -21.953 12.219 13.68 1 95.69 31 LEU B O 1
ATOM 2755 N N . PHE B 1 32 ? -22.672 11.336 11.781 1 95.25 32 PHE B N 1
ATOM 2756 C CA . PHE B 1 32 ? -23.891 10.805 12.375 1 95.25 32 PHE B CA 1
ATOM 2757 C C . PHE B 1 32 ? -23.562 9.734 13.406 1 95.25 32 PHE B C 1
ATOM 2759 O O . PHE B 1 32 ? -24.062 9.781 14.539 1 95.25 32 PHE B O 1
ATOM 2766 N N . THR B 1 33 ? -22.734 8.82 13.039 1 95.88 33 THR B N 1
ATOM 2767 C CA . THR B 1 33 ? -22.406 7.68 13.883 1 95.88 33 THR B CA 1
ATOM 2768 C C . THR B 1 33 ? -21.703 8.133 15.164 1 95.88 33 THR B C 1
ATOM 2770 O O . THR B 1 33 ? -21.875 7.523 16.219 1 95.88 33 THR B O 1
ATOM 2773 N N . HIS B 1 34 ? -21.047 9.242 15.078 1 95.94 34 HIS B N 1
ATOM 2774 C CA . HIS B 1 34 ? -20.266 9.688 16.234 1 95.94 34 HIS B CA 1
ATOM 2775 C C . HIS B 1 34 ? -20.938 10.867 16.922 1 95.94 34 HIS B C 1
ATOM 2777 O O . HIS B 1 34 ? -20.328 11.531 17.766 1 95.94 34 HIS B O 1
ATOM 2783 N N . ASN B 1 35 ? -22.141 11.188 16.547 1 96.44 35 ASN B N 1
ATOM 2784 C CA . ASN B 1 35 ? -22.984 12.203 17.172 1 96.44 35 ASN B CA 1
ATOM 2785 C C . ASN B 1 35 ? -22.328 13.586 17.109 1 96.44 35 ASN B C 1
ATOM 2787 O O . ASN B 1 35 ? -22.203 14.258 18.141 1 96.44 35 ASN B O 1
ATOM 2791 N N . VAL B 1 36 ? -21.891 13.945 15.883 1 97.44 36 VAL B N 1
ATOM 2792 C CA . VAL B 1 36 ? -21.312 15.258 15.625 1 97.44 36 VAL B CA 1
ATOM 2793 C C . VAL B 1 36 ? -22.266 16.078 14.766 1 97.44 36 VAL B C 1
ATOM 2795 O O . VAL B 1 36 ? -22.719 15.617 13.719 1 97.44 36 VAL B O 1
ATOM 2798 N N . LYS B 1 37 ? -22.531 17.25 15.18 1 96.81 37 LYS B N 1
ATOM 2799 C CA . LYS B 1 37 ? -23.391 18.172 14.43 1 96.81 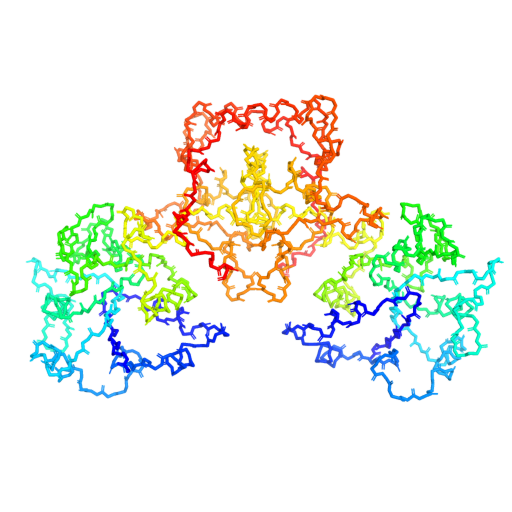37 LYS B CA 1
ATOM 2800 C C . LYS B 1 37 ? -22.547 19.172 13.641 1 96.81 37 LYS B C 1
ATOM 2802 O O . LYS B 1 37 ? -21.797 19.953 14.219 1 96.81 37 LYS B O 1
ATOM 2807 N N . LEU B 1 38 ? -22.672 19.125 12.391 1 96 38 LEU B N 1
ATOM 2808 C CA . LEU B 1 38 ? -22.062 20.141 11.539 1 96 38 LEU B CA 1
ATOM 2809 C C . LEU B 1 38 ? -22.906 21.422 11.555 1 96 38 LEU B C 1
ATOM 2811 O O . LEU B 1 38 ? -23.969 21.484 10.938 1 96 38 LEU B O 1
ATOM 2815 N N . LEU B 1 39 ? -22.375 22.391 12.227 1 96.38 39 LEU B N 1
ATOM 2816 C CA . LEU B 1 39 ? -23.109 23.641 12.359 1 96.38 39 LEU B CA 1
ATOM 2817 C C . LEU B 1 39 ? -23.234 24.344 11.023 1 96.38 39 LEU B C 1
ATOM 2819 O O . LEU B 1 39 ? -24.281 24.906 10.695 1 96.38 39 LEU B O 1
ATOM 2823 N N . TRP B 1 40 ? -22.141 24.344 10.32 1 95.81 40 TRP B N 1
ATOM 2824 C CA . TRP B 1 40 ? -22.109 25.031 9.031 1 95.81 40 TRP B CA 1
ATOM 2825 C C . TRP B 1 40 ? -20.859 24.672 8.234 1 95.81 40 TRP B C 1
ATOM 2827 O O . TRP B 1 40 ? -19.797 24.453 8.812 1 95.81 40 TRP B O 1
ATOM 2837 N N . HIS B 1 41 ? -21 24.594 6.996 1 94.69 41 HIS B N 1
ATOM 2838 C CA . HIS B 1 41 ? -19.953 24.406 6 1 94.69 41 HIS B CA 1
ATOM 2839 C C . HIS B 1 41 ? -20.219 25.234 4.75 1 94.69 41 HIS B C 1
ATOM 2841 O O . HIS B 1 41 ? -21.359 25.328 4.293 1 94.69 41 HIS B O 1
ATOM 2847 N N . PRO B 1 42 ? -19.234 25.828 4.156 1 89.5 42 PRO B N 1
ATOM 2848 C CA . PRO B 1 42 ? -19.453 26.734 3.035 1 89.5 42 PRO B CA 1
ATOM 2849 C C . PRO B 1 42 ? -20.156 26.062 1.853 1 89.5 42 PRO B C 1
ATOM 2851 O O . PRO B 1 42 ? -20.953 26.688 1.155 1 89.5 42 PRO B O 1
ATOM 2854 N N . SER B 1 43 ? -19.859 24.812 1.619 1 87.5 43 SER B N 1
ATOM 2855 C CA . SER B 1 43 ? -20.375 24.156 0.423 1 87.5 43 SER B CA 1
ATOM 2856 C C . SER B 1 43 ? -21.516 23.203 0.762 1 87.5 43 SER B C 1
ATOM 2858 O O . SER B 1 43 ? -22.25 22.781 -0.124 1 87.5 43 SER B O 1
ATOM 2860 N N . LEU B 1 44 ? -21.688 22.922 2.002 1 87.06 44 LEU B N 1
ATOM 2861 C CA . LEU B 1 44 ? -22.625 21.859 2.334 1 87.06 44 LEU B CA 1
ATOM 2862 C C . LEU B 1 44 ? -23.875 22.422 2.986 1 87.06 44 LEU B C 1
ATOM 2864 O O . LEU B 1 44 ? -24.922 21.766 3.006 1 87.06 44 LEU B O 1
ATOM 2868 N N . SER B 1 45 ? -23.688 23.562 3.553 1 87.5 45 SER B N 1
ATOM 2869 C CA . SER B 1 45 ? -24.812 24.125 4.277 1 87.5 45 SER B CA 1
ATOM 2870 C C . SER B 1 45 ? -25.672 25.016 3.375 1 87.5 45 SER B C 1
ATOM 2872 O O . SER B 1 45 ? -25.125 25.781 2.562 1 87.5 45 SER B O 1
ATOM 2874 N N . LEU B 1 46 ? -26.938 24.812 3.512 1 77.25 46 LEU B N 1
ATOM 2875 C CA . LEU B 1 46 ? -27.891 25.562 2.695 1 77.25 46 LEU B CA 1
ATOM 2876 C C . LEU B 1 46 ? -28.359 26.812 3.428 1 77.25 46 LEU B C 1
ATOM 2878 O O . LEU B 1 46 ? -28.766 27.797 2.795 1 77.25 46 LEU B O 1
ATOM 2882 N N . ASP B 1 47 ? -28.391 26.719 4.699 1 67.88 47 ASP B N 1
ATOM 2883 C CA . ASP B 1 47 ? -29.031 27.781 5.477 1 67.88 47 ASP B CA 1
ATOM 2884 C C . ASP B 1 47 ? -28.125 29.016 5.562 1 67.88 47 ASP B C 1
ATOM 2886 O O . ASP B 1 47 ? -26.906 28.891 5.566 1 67.88 47 ASP B O 1
ATOM 2890 N N . ASN B 1 48 ? -28.719 30.156 5.555 1 72.12 48 ASN B N 1
ATOM 2891 C CA . ASN B 1 48 ? -28.094 31.469 5.582 1 72.12 48 ASN B CA 1
ATOM 2892 C C . ASN B 1 48 ? -27.984 32 7.008 1 72.12 48 ASN B C 1
ATOM 2894 O O . ASN B 1 48 ? -27.984 33.219 7.219 1 72.12 48 ASN B O 1
ATOM 2898 N N . ASN B 1 49 ? -27.812 31.172 7.992 1 88.56 49 ASN B N 1
ATOM 2899 C CA . ASN B 1 49 ? -27.797 31.641 9.367 1 88.56 49 ASN B CA 1
ATOM 2900 C C . ASN B 1 49 ? -26.375 31.656 9.945 1 88.56 49 ASN B C 1
ATOM 2902 O O . ASN B 1 49 ? -26.188 31.516 11.156 1 88.56 49 ASN B O 1
ATOM 2906 N N . ILE B 1 50 ? -25.406 31.812 9.117 1 94.06 50 ILE B N 1
ATOM 2907 C CA . ILE B 1 50 ? -24.016 31.719 9.547 1 94.06 50 ILE B CA 1
ATOM 2908 C C . ILE B 1 50 ? -23.672 32.844 10.508 1 94.06 50 ILE B C 1
ATOM 2910 O O . ILE B 1 50 ? -23 32.656 11.516 1 94.06 50 ILE B O 1
ATOM 2914 N N . THR B 1 51 ? -24.172 34.031 10.234 1 94.88 51 THR B N 1
ATOM 2915 C CA . THR B 1 51 ? -23.891 35.156 11.109 1 94.88 51 THR B CA 1
ATOM 2916 C C . THR B 1 51 ? -24.422 34.906 12.516 1 94.88 51 THR B C 1
ATOM 2918 O O . THR B 1 51 ? -23.75 35.219 13.508 1 94.88 51 THR B O 1
ATOM 2921 N N . GLN B 1 52 ? -25.609 34.375 12.594 1 96.25 52 GLN B N 1
ATOM 2922 C CA . GLN B 1 52 ? -26.188 34.031 13.891 1 96.25 52 GLN B CA 1
ATOM 2923 C C . GLN B 1 52 ? -25.375 32.969 14.609 1 96.25 52 GLN B C 1
ATOM 2925 O O . GLN B 1 52 ? -25.125 33.094 15.812 1 96.25 52 GLN B O 1
ATOM 2930 N N . ILE B 1 53 ? -25 31.969 13.883 1 97 53 ILE B N 1
ATOM 2931 C CA . ILE B 1 53 ? -24.203 30.891 14.453 1 97 53 ILE B CA 1
ATOM 2932 C C . ILE B 1 53 ? -22.906 31.453 15.031 1 97 53 ILE B C 1
ATOM 2934 O O . ILE B 1 53 ? -22.547 31.141 16.172 1 97 53 ILE B O 1
ATOM 2938 N N . LEU B 1 54 ? -22.25 32.281 14.281 1 97.69 54 LEU B N 1
ATOM 2939 C CA . LEU B 1 54 ? -20.984 32.906 14.703 1 97.69 54 LEU B CA 1
ATOM 2940 C C . LEU B 1 54 ? -21.188 33.75 15.953 1 97.69 54 LEU B C 1
ATOM 2942 O O . LEU B 1 54 ? -20.406 33.625 16.906 1 97.69 54 LEU B O 1
ATOM 2946 N N . ASN B 1 55 ? -22.203 34.5 15.945 1 97.62 55 ASN B N 1
ATOM 2947 C CA . ASN B 1 55 ? -22.484 35.344 17.094 1 97.62 55 ASN B CA 1
ATOM 2948 C C . ASN B 1 55 ? -22.844 34.5 18.328 1 97.62 55 ASN B C 1
ATOM 2950 O O . ASN B 1 55 ? -22.484 34.875 19.453 1 97.62 55 ASN B O 1
ATOM 2954 N N . ASP B 1 56 ? -23.609 33.5 18.125 1 98.19 56 ASP B N 1
ATOM 2955 C CA . ASP B 1 56 ? -23.984 32.625 19.234 1 98.19 56 ASP B CA 1
ATOM 2956 C C . ASP B 1 56 ? -22.766 31.969 19.859 1 98.19 56 ASP B C 1
ATOM 2958 O O . ASP B 1 56 ? -22.703 31.781 21.062 1 98.19 56 ASP B O 1
ATOM 2962 N N . ILE B 1 57 ? -21.781 31.594 19.031 1 98.31 57 ILE B N 1
ATOM 2963 C CA . ILE B 1 57 ? -20.547 31 19.516 1 98.31 57 ILE B CA 1
ATOM 2964 C C . ILE B 1 57 ? -19.75 32.031 20.312 1 98.31 57 ILE B C 1
ATOM 2966 O O . ILE B 1 57 ? -19.312 31.75 21.438 1 98.31 57 ILE B O 1
ATOM 2970 N N . ILE B 1 58 ? -19.641 33.219 19.797 1 98 58 ILE B N 1
ATOM 2971 C CA . ILE B 1 58 ? -18.859 34.281 20.422 1 98 58 ILE B CA 1
ATOM 2972 C C . ILE B 1 58 ? -19.484 34.656 21.766 1 98 58 ILE B C 1
ATOM 2974 O O . ILE B 1 58 ? -18.766 34.938 22.734 1 98 58 ILE B O 1
ATOM 2978 N N . SER B 1 59 ? -20.812 34.625 21.859 1 97.88 59 SER B N 1
ATOM 2979 C CA . SER B 1 59 ? -21.516 35 23.062 1 97.88 59 SER B CA 1
ATOM 2980 C C . SER B 1 59 ? -21.688 33.812 24.016 1 97.88 59 SER B C 1
ATOM 2982 O O . SER B 1 59 ? -22.375 33.906 25.031 1 97.88 59 SER B O 1
ATOM 2984 N N . ASP B 1 60 ? -21.219 32.688 23.672 1 97.56 60 ASP B N 1
ATOM 2985 C CA . ASP B 1 60 ? -21.219 31.469 24.484 1 97.56 60 ASP B CA 1
ATOM 2986 C C . ASP B 1 60 ? -22.609 30.875 24.562 1 97.56 60 ASP B C 1
ATOM 2988 O O . ASP B 1 60 ? -22.906 30.094 25.469 1 97.56 60 ASP B O 1
ATOM 2992 N N . ARG B 1 61 ? -23.531 31.234 23.688 1 98 61 ARG B N 1
ATOM 2993 C CA . ARG B 1 61 ? -24.844 30.609 23.625 1 98 61 ARG B CA 1
ATOM 2994 C C . ARG B 1 61 ? -24.766 29.266 22.922 1 98 61 ARG B C 1
ATOM 2996 O O . ARG B 1 61 ? -25.641 28.406 23.109 1 98 61 ARG B O 1
ATOM 3003 N N . LEU B 1 62 ? -23.812 29.125 22.125 1 97.94 62 LEU B N 1
ATOM 3004 C CA . LEU B 1 62 ? -23.547 27.875 21.406 1 97.94 62 LEU B CA 1
ATOM 3005 C C . LEU B 1 62 ? -22.094 27.422 21.625 1 97.94 62 LEU B C 1
ATOM 3007 O O . LEU B 1 62 ? -21.156 28.172 21.359 1 97.94 62 LEU B O 1
ATOM 3011 N N . HIS B 1 63 ? -21.953 26.266 22.172 1 98.38 63 HIS B N 1
ATOM 3012 C CA . HIS B 1 63 ? -20.625 25.75 22.438 1 98.38 63 HIS B CA 1
ATOM 3013 C C . HIS B 1 63 ? -19.984 25.188 21.172 1 98.38 63 HIS B C 1
ATOM 3015 O O . HIS B 1 63 ? -20.625 24.438 20.438 1 98.38 63 HIS B O 1
ATOM 3021 N N . LEU B 1 64 ? -18.766 25.531 20.953 1 98.69 64 LEU B N 1
ATOM 3022 C CA . LEU B 1 64 ? -18.031 25.047 19.781 1 98.69 64 LEU B CA 1
ATOM 3023 C C . LEU B 1 64 ? -16.984 24.031 20.188 1 98.69 64 LEU B C 1
ATOM 3025 O O . LEU B 1 64 ? -15.977 24.375 20.812 1 98.69 64 LEU B O 1
ATOM 3029 N N . ASP B 1 65 ? -17.219 22.812 19.812 1 98.56 65 ASP B N 1
ATOM 3030 C CA . ASP B 1 65 ? -16.266 21.75 20.172 1 98.56 65 ASP B CA 1
ATOM 3031 C C . ASP B 1 65 ? -15.078 21.734 19.219 1 98.56 65 ASP B C 1
ATOM 3033 O O . ASP B 1 65 ? -13.93 21.656 19.656 1 98.56 65 ASP B O 1
ATOM 3037 N N . ILE B 1 66 ? -15.305 21.812 17.938 1 98.75 66 ILE B N 1
ATOM 3038 C CA . ILE B 1 66 ? -14.242 21.688 16.938 1 98.75 66 ILE B CA 1
ATOM 3039 C C . ILE B 1 66 ? -14.414 22.766 15.867 1 98.75 66 ILE B C 1
ATOM 3041 O O . ILE B 1 66 ? -15.484 22.891 15.273 1 98.75 66 ILE B O 1
ATOM 3045 N N . LEU B 1 67 ? -13.43 23.562 15.641 1 98.88 67 LEU B N 1
ATOM 3046 C CA . LEU B 1 67 ? -13.336 24.469 14.5 1 98.88 67 LEU B CA 1
ATOM 3047 C C . LEU B 1 67 ? -12.398 23.906 13.438 1 98.88 67 LEU B C 1
ATOM 3049 O O . LEU B 1 67 ? -11.227 23.641 13.719 1 98.88 67 LEU B O 1
ATOM 3053 N N . ILE B 1 68 ? -12.883 23.672 12.266 1 98.62 68 ILE B N 1
ATOM 3054 C CA . ILE B 1 68 ? -12.055 23.328 11.109 1 98.62 68 ILE B CA 1
ATOM 3055 C C . ILE B 1 68 ? -11.898 24.547 10.211 1 98.62 68 ILE B C 1
ATOM 3057 O O . ILE B 1 68 ? -12.875 25.234 9.914 1 98.62 68 ILE B O 1
ATOM 3061 N N . PHE B 1 69 ? -10.719 24.891 9.922 1 98.62 69 PHE B N 1
ATOM 3062 C CA . PHE B 1 69 ? -10.445 26 9.008 1 98.62 69 PHE B CA 1
ATOM 3063 C C . PHE B 1 69 ? -9.688 25.5 7.777 1 98.62 69 PHE B C 1
ATOM 3065 O O . PHE B 1 69 ? -8.664 24.828 7.898 1 98.62 69 PHE B O 1
ATOM 3072 N N . GLU B 1 70 ? -10.164 25.766 6.629 1 97.88 70 GLU B N 1
ATOM 3073 C CA . GLU B 1 70 ? -9.578 25.406 5.34 1 97.88 70 GLU B CA 1
ATOM 3074 C C . GLU B 1 70 ? -9.094 26.656 4.598 1 97.88 70 GLU B C 1
ATOM 3076 O O . GLU B 1 70 ? -9.766 27.688 4.617 1 97.88 70 GLU B O 1
ATOM 3081 N N . GLY B 1 71 ? -7.914 26.531 3.992 1 97 71 GLY B N 1
ATOM 3082 C CA . GLY B 1 71 ? -7.395 27.656 3.217 1 97 71 GLY B CA 1
ATOM 3083 C C . GLY B 1 71 ? -6.496 28.562 4.02 1 97 71 GLY B C 1
ATOM 3084 O O . GLY B 1 71 ? -6.387 28.422 5.242 1 97 71 GLY B O 1
ATOM 3085 N N . THR B 1 72 ? -5.891 29.516 3.344 1 97.75 72 THR B N 1
ATOM 3086 C CA . THR B 1 72 ? -4.973 30.453 3.984 1 97.75 72 THR B CA 1
ATOM 3087 C C . THR B 1 72 ? -5.738 31.562 4.695 1 97.75 72 THR B C 1
ATOM 3089 O O . THR B 1 72 ? -6.902 31.812 4.387 1 97.75 72 THR B O 1
ATOM 3092 N N . VAL B 1 73 ? -5.129 32.156 5.699 1 98.56 73 VAL B N 1
ATOM 3093 C CA . VAL B 1 73 ? -5.645 33.344 6.332 1 98.56 73 VAL B CA 1
ATOM 3094 C C . VAL B 1 73 ? -5.156 34.594 5.57 1 98.56 73 VAL B C 1
ATOM 3096 O O . VAL B 1 73 ? -3.959 34.875 5.555 1 98.56 73 VAL B O 1
ATOM 3099 N N . ILE B 1 74 ? -6.07 35.281 4.992 1 98 74 ILE B N 1
ATOM 3100 C CA . ILE B 1 74 ? -5.73 36.469 4.199 1 98 74 ILE B CA 1
ATOM 3101 C C . ILE B 1 74 ? -5.758 37.688 5.082 1 98 74 ILE B C 1
ATOM 3103 O O . ILE B 1 74 ? -6.82 38.094 5.559 1 98 74 ILE B O 1
ATOM 3107 N N . MET B 1 75 ? -4.629 38.312 5.227 1 97.88 75 MET B N 1
ATOM 3108 C CA . MET B 1 75 ? -4.52 39.469 6.117 1 97.88 75 MET B CA 1
ATOM 3109 C C . MET B 1 75 ? -4.504 40.781 5.324 1 97.88 75 MET B C 1
ATOM 3111 O O . MET B 1 75 ? -4.668 41.844 5.895 1 97.88 75 MET B O 1
ATOM 3115 N N . GLY B 1 76 ? -4.332 40.625 4.035 1 96.56 76 GLY B N 1
ATOM 3116 C CA . GLY B 1 76 ? -4.227 41.812 3.215 1 96.56 76 GLY B CA 1
ATOM 3117 C C . GLY B 1 76 ? -5.566 42.5 2.955 1 96.56 76 GLY B C 1
ATOM 3118 O O . GLY B 1 76 ? -6.617 41.875 3.145 1 96.56 76 GLY B O 1
ATOM 3119 N N . PRO B 1 77 ? -5.59 43.812 2.465 1 96.69 77 PRO B N 1
ATOM 3120 C CA . PRO B 1 77 ? -4.387 44.656 2.322 1 96.69 77 PRO B CA 1
ATOM 3121 C C . PRO B 1 77 ? -3.955 45.281 3.639 1 96.69 77 PRO B C 1
ATOM 3123 O O . PRO B 1 77 ? -4.797 45.594 4.492 1 96.69 77 PRO B O 1
ATOM 3126 N N . ASN B 1 78 ? -2.744 45.469 3.908 1 96.81 78 ASN B N 1
ATOM 3127 C CA . ASN B 1 78 ? -2.162 46.219 5.023 1 96.81 78 ASN B CA 1
ATOM 3128 C C . ASN B 1 78 ? -2.637 45.688 6.367 1 96.81 78 ASN B C 1
ATOM 3130 O O . ASN B 1 78 ? -2.992 46.438 7.262 1 96.81 78 ASN B O 1
ATOM 3134 N N . GLY B 1 79 ? -2.852 44.406 6.426 1 96.38 79 GLY B N 1
ATOM 3135 C CA . GLY B 1 79 ? -3.189 43.781 7.684 1 96.38 79 GLY B CA 1
ATOM 3136 C C . GLY B 1 79 ? -4.652 43.906 8.055 1 96.38 79 GLY B C 1
ATOM 3137 O O . GLY B 1 79 ? -5.07 43.5 9.141 1 96.38 79 GLY B O 1
ATOM 3138 N N . THR B 1 80 ? -5.547 44.375 7.156 1 96.69 80 THR B N 1
ATOM 3139 C CA . THR B 1 80 ? -6.938 44.688 7.477 1 96.69 80 THR B CA 1
ATOM 3140 C C . THR B 1 80 ? -7.816 43.469 7.273 1 96.69 80 THR B C 1
ATOM 3142 O O . THR B 1 80 ? -8.922 43.375 7.809 1 96.69 80 THR B O 1
ATOM 3145 N N . GLY B 1 81 ? -7.301 42.562 6.426 1 97.12 81 GLY B N 1
ATOM 3146 C CA . GLY B 1 81 ? -8.086 41.375 6.117 1 97.12 81 GLY B CA 1
ATOM 3147 C C . GLY B 1 81 ? -9.211 41.656 5.141 1 97.12 81 GLY B C 1
ATOM 3148 O O . GLY B 1 81 ? -10.039 40.781 4.871 1 97.12 81 GLY B O 1
ATOM 3149 N N . MET B 1 82 ? -9.227 42.781 4.543 1 97.19 82 MET B N 1
ATOM 3150 C CA . MET B 1 82 ? -10.352 43.219 3.717 1 97.19 82 MET B CA 1
ATOM 3151 C C . MET B 1 82 ? -10.367 42.469 2.385 1 97.19 82 MET B C 1
ATOM 3153 O O . MET B 1 82 ? -11.375 42.469 1.678 1 97.19 82 MET B O 1
ATOM 3157 N N . TYR B 1 83 ? -9.312 41.781 2.002 1 96.75 83 TYR B N 1
ATOM 3158 C CA . TYR B 1 83 ? -9.273 41 0.776 1 96.75 83 TYR B CA 1
ATOM 3159 C C . TYR B 1 83 ? -10.117 39.719 0.918 1 96.75 83 TYR B C 1
ATOM 3161 O O . TYR B 1 83 ? -10.391 39.031 -0.069 1 96.75 83 TYR B O 1
ATOM 3169 N N . ASP B 1 84 ? -10.562 39.406 2.158 1 96.81 84 ASP B N 1
ATOM 3170 C CA . ASP B 1 84 ? -11.406 38.25 2.436 1 96.81 84 ASP B CA 1
ATOM 3171 C C . ASP B 1 84 ? -12.531 38.625 3.4 1 96.81 84 ASP B C 1
ATOM 3173 O O . ASP B 1 84 ? -12.383 38.5 4.617 1 96.81 84 ASP B O 1
ATOM 3177 N N . ILE B 1 85 ? -13.648 39 2.818 1 95.56 85 ILE B N 1
ATOM 3178 C CA . ILE B 1 85 ? -14.812 39.375 3.602 1 95.56 85 ILE B CA 1
ATOM 3179 C C . ILE B 1 85 ? -15.773 38.188 3.713 1 95.56 85 ILE B C 1
ATOM 3181 O O . ILE B 1 85 ? -16.062 37.531 2.721 1 95.56 85 ILE B O 1
ATOM 3185 N N . PHE B 1 86 ? -16.219 37.969 4.926 1 93.94 86 PHE B N 1
ATOM 3186 C CA . PHE B 1 86 ? -17.141 36.875 5.23 1 93.94 86 PHE B CA 1
ATOM 3187 C C . PHE B 1 86 ? -18.203 37.312 6.227 1 93.94 86 PHE B C 1
ATOM 3189 O O . PHE B 1 86 ? -17.875 37.844 7.289 1 93.94 86 PHE B O 1
ATOM 3196 N N . ALA B 1 87 ? -19.422 37.156 5.844 1 93.31 87 ALA B N 1
ATOM 3197 C CA . ALA B 1 87 ? -20.547 37.5 6.699 1 93.31 87 ALA B CA 1
ATOM 3198 C C . ALA B 1 87 ? -20.438 38.938 7.199 1 93.31 87 ALA B C 1
ATOM 3200 O O . ALA B 1 87 ? -20.562 39.219 8.398 1 93.31 87 ALA B O 1
ATOM 3201 N N . GLY B 1 88 ? -20 39.844 6.332 1 93.69 88 GLY B N 1
ATOM 3202 C CA . GLY B 1 88 ? -20.062 41.281 6.57 1 93.69 88 GLY B CA 1
ATOM 3203 C C . GLY B 1 88 ? -18.797 41.844 7.195 1 93.69 88 GLY B C 1
ATOM 3204 O O . GLY B 1 88 ? -18.688 43.062 7.398 1 93.69 88 GLY B O 1
ATOM 3205 N N . LYS B 1 89 ? -17.859 41.031 7.551 1 95.88 89 LYS B N 1
ATOM 3206 C CA . LYS B 1 89 ? -16.594 41.438 8.172 1 95.88 89 LYS B CA 1
ATOM 3207 C C . LYS B 1 89 ? -15.414 40.656 7.594 1 95.88 89 LYS B C 1
ATOM 3209 O O . LYS B 1 89 ? -15.602 39.625 6.953 1 95.88 89 LYS B O 1
ATOM 3214 N N . PRO B 1 90 ? -14.242 41.281 7.777 1 97.38 90 PRO B N 1
ATOM 3215 C CA . PRO B 1 90 ? -13.078 40.469 7.418 1 97.38 90 PRO B CA 1
ATOM 3216 C C . PRO B 1 90 ? -13.055 39.125 8.148 1 97.38 90 PRO B C 1
ATOM 3218 O O . PRO B 1 90 ? -13.352 39.062 9.344 1 97.38 90 PRO B O 1
ATOM 3221 N N . MET B 1 91 ? -12.766 38.031 7.445 1 97.88 91 MET B N 1
ATOM 3222 C CA . MET B 1 91 ? -12.695 36.719 8.023 1 97.88 91 MET B CA 1
ATOM 3223 C C . MET B 1 91 ? -11.805 36.688 9.258 1 97.88 91 MET B C 1
ATOM 3225 O O . MET B 1 91 ? -12.109 36 10.242 1 97.88 91 MET B O 1
ATOM 3229 N N . ILE B 1 92 ? -10.711 37.438 9.273 1 98.38 92 ILE B N 1
ATOM 3230 C CA . ILE B 1 92 ? -9.75 37.438 10.375 1 98.38 92 ILE B CA 1
ATOM 3231 C C . ILE B 1 92 ? -10.414 37.938 11.648 1 98.38 92 ILE B C 1
ATOM 3233 O O . ILE B 1 92 ? -10.039 37.562 12.758 1 98.38 92 ILE B O 1
ATOM 3237 N N . GLU B 1 93 ? -11.375 38.781 11.516 1 97.88 93 GLU B N 1
ATOM 3238 C CA . GLU B 1 93 ? -12.094 39.281 12.695 1 97.88 93 GLU B CA 1
ATOM 3239 C C . GLU B 1 93 ? -12.938 38.188 13.328 1 97.88 93 GLU B C 1
ATOM 3241 O O . GLU B 1 93 ? -12.977 38.062 14.555 1 97.88 93 GLU B O 1
ATOM 3246 N N . TRP B 1 94 ? -13.648 37.469 12.469 1 97.75 94 TRP B N 1
ATOM 3247 C CA . TRP B 1 94 ? -14.391 36.312 12.961 1 97.75 94 TRP B CA 1
ATOM 3248 C C . TRP B 1 94 ? -13.445 35.312 13.602 1 97.75 94 TRP B C 1
ATOM 3250 O O . TRP B 1 94 ? -13.68 34.844 14.727 1 97.75 94 TRP B O 1
ATOM 3260 N N . LEU B 1 95 ? -12.375 34.969 12.891 1 98.12 95 LEU B N 1
ATOM 3261 C CA . LEU B 1 95 ? -11.438 33.938 13.312 1 98.12 95 LEU B CA 1
ATOM 3262 C C . LEU B 1 95 ? -10.805 34.281 14.656 1 98.12 95 LEU B C 1
ATOM 3264 O O . LEU B 1 95 ? -10.625 33.406 15.508 1 98.12 95 LEU B O 1
ATOM 3268 N N . ARG B 1 96 ? -10.43 35.531 14.852 1 97.38 96 ARG B N 1
ATOM 3269 C CA . ARG B 1 96 ? -9.82 35.969 16.094 1 97.38 96 ARG B CA 1
ATOM 3270 C C . ARG B 1 96 ? -10.719 35.688 17.281 1 97.38 96 ARG B C 1
ATOM 3272 O O . ARG B 1 96 ? -10.234 35.281 18.344 1 97.38 96 ARG B O 1
ATOM 3279 N N . LYS B 1 97 ? -11.961 35.875 17.109 1 97.81 97 LYS B N 1
ATOM 3280 C CA . LYS B 1 97 ? -12.914 35.688 18.203 1 97.81 97 LYS B CA 1
ATOM 3281 C C . LYS B 1 97 ? -13.32 34.25 18.359 1 97.81 97 LYS B C 1
ATOM 3283 O O . LYS B 1 97 ? -13.305 33.688 19.453 1 97.81 97 LYS B O 1
ATOM 3288 N N . ILE B 1 98 ? -13.617 33.594 17.266 1 98.38 98 ILE B N 1
ATOM 3289 C CA . ILE B 1 98 ? -14.164 32.25 17.281 1 98.38 98 ILE B CA 1
ATOM 3290 C C . ILE B 1 98 ? -13.086 31.266 17.75 1 98.38 98 ILE B C 1
ATOM 3292 O O . ILE B 1 98 ? -13.383 30.297 18.453 1 98.38 98 ILE B O 1
ATOM 3296 N N . ALA B 1 99 ? -11.852 31.484 17.391 1 98.44 99 ALA B N 1
ATOM 3297 C CA . ALA B 1 99 ? -10.758 30.594 17.734 1 98.44 99 ALA B CA 1
ATOM 3298 C C . ALA B 1 99 ? -10.625 30.453 19.25 1 98.44 99 ALA B C 1
ATOM 3300 O O . ALA B 1 99 ? -10.312 29.375 19.766 1 98.44 99 ALA B O 1
ATOM 3301 N N . THR B 1 100 ? -10.883 31.516 19.953 1 97.44 100 THR B N 1
ATOM 3302 C CA . THR B 1 100 ? -10.734 31.5 21.406 1 97.44 100 THR B CA 1
ATOM 3303 C C . THR B 1 100 ? -11.883 30.734 22.062 1 97.44 100 THR B C 1
ATOM 3305 O O . THR B 1 100 ? -11.812 30.359 23.234 1 97.44 100 THR B O 1
ATOM 3308 N N . LYS B 1 101 ? -12.922 30.453 21.266 1 98.44 101 LYS B N 1
ATOM 3309 C CA . LYS B 1 101 ? -14.117 29.812 21.797 1 98.44 101 LYS B CA 1
ATOM 3310 C C . LYS B 1 101 ? -14.133 28.328 21.469 1 98.44 101 LYS B C 1
ATOM 3312 O O . LYS B 1 101 ? -14.938 27.562 22.016 1 98.44 101 LYS B O 1
ATOM 3317 N N . ALA B 1 102 ? -13.219 27.891 20.625 1 98.75 102 ALA B N 1
ATOM 3318 C CA . ALA B 1 102 ? -13.219 26.516 20.172 1 98.75 102 ALA B CA 1
ATOM 3319 C C . ALA B 1 102 ? -12.43 25.609 21.125 1 98.75 102 ALA B C 1
ATOM 3321 O O . ALA B 1 102 ? -11.359 26 21.594 1 98.75 102 ALA B O 1
ATOM 3322 N N . ASP B 1 103 ? -12.953 24.453 21.422 1 98.5 103 ASP B N 1
ATOM 3323 C CA . ASP B 1 103 ? -12.219 23.484 22.219 1 98.5 103 ASP B CA 1
ATOM 3324 C C . ASP B 1 103 ? -10.992 22.969 21.469 1 98.5 103 ASP B C 1
ATOM 3326 O O . ASP B 1 103 ? -9.922 22.797 22.062 1 98.5 103 ASP B O 1
ATOM 3330 N N . TYR B 1 104 ? -11.164 22.672 20.203 1 98.69 104 TYR B N 1
ATOM 3331 C CA . TYR B 1 104 ? -10.109 22.234 19.297 1 98.69 104 TYR B CA 1
ATOM 3332 C C . TYR B 1 104 ? -10.18 22.969 17.969 1 98.69 104 TYR B C 1
ATOM 3334 O O . TYR B 1 104 ? -11.266 23.328 17.5 1 98.69 104 TYR B O 1
ATOM 3342 N N . ILE B 1 105 ? -9.055 23.219 17.391 1 98.88 105 ILE B N 1
ATOM 3343 C CA . ILE B 1 105 ? -8.969 23.828 16.062 1 98.88 105 ILE B CA 1
ATOM 3344 C C . ILE B 1 105 ? -8.117 22.969 15.148 1 98.88 105 ILE B C 1
ATOM 3346 O O . ILE B 1 105 ? -7.008 22.578 15.5 1 98.88 105 ILE B O 1
ATOM 3350 N N . ILE B 1 106 ? -8.633 22.594 14.023 1 98.88 106 ILE B N 1
ATOM 3351 C CA . ILE B 1 106 ? -7.902 21.844 13.008 1 98.88 106 ILE B CA 1
ATOM 3352 C C . ILE B 1 106 ? -7.68 22.703 11.773 1 98.88 106 ILE B C 1
ATOM 3354 O O . ILE B 1 106 ? -8.633 23.219 11.18 1 98.88 106 ILE B O 1
ATOM 3358 N N . ALA B 1 107 ? -6.473 22.969 11.469 1 98.75 107 ALA B N 1
ATOM 3359 C CA . ALA B 1 107 ? -6.117 23.531 10.164 1 98.75 107 ALA B CA 1
ATOM 3360 C C . ALA B 1 107 ? -6.074 22.438 9.102 1 98.75 107 ALA B C 1
ATOM 3362 O O . ALA B 1 107 ? -5.191 21.578 9.117 1 98.75 107 ALA B O 1
ATOM 3363 N N . VAL B 1 108 ? -6.953 22.484 8.195 1 98.25 108 VAL B N 1
ATOM 3364 C CA . VAL B 1 108 ? -7.047 21.422 7.207 1 98.25 108 VAL B CA 1
ATOM 3365 C C . VAL B 1 108 ? -6.434 21.891 5.887 1 98.25 108 VAL B C 1
ATOM 3367 O O . VAL B 1 108 ? -6.949 22.812 5.246 1 98.25 108 VAL B O 1
ATOM 3370 N N . GLY B 1 109 ? -5.316 21.234 5.547 1 97.69 109 GLY B N 1
ATOM 3371 C CA . GLY B 1 109 ? -4.598 21.609 4.336 1 97.69 109 GLY B CA 1
ATOM 3372 C C . GLY B 1 109 ? -3.348 22.422 4.605 1 97.69 109 GLY B C 1
ATOM 3373 O O . GLY B 1 109 ? -3.223 23.047 5.66 1 97.69 109 GLY B O 1
ATOM 3374 N N . SER B 1 110 ? -2.492 22.453 3.598 1 97.12 110 SER B N 1
ATOM 3375 C CA . SER B 1 110 ? -1.226 23.172 3.73 1 97.12 110 SER B CA 1
ATOM 3376 C C . SER B 1 110 ? -1.445 24.672 3.781 1 97.12 110 SER B C 1
ATOM 3378 O O . SER B 1 110 ? -0.687 25.391 4.434 1 97.12 110 SER B O 1
ATOM 3380 N N . CYS B 1 111 ? -2.453 25.109 3.162 1 97.44 111 CYS B N 1
ATOM 3381 C CA . CYS B 1 111 ? -2.736 26.531 3.193 1 97.44 111 CYS B CA 1
ATOM 3382 C C . CYS B 1 111 ? -3.111 26.984 4.602 1 97.44 111 CYS B C 1
ATOM 3384 O O . CYS B 1 111 ? -2.574 27.984 5.102 1 97.44 111 CYS B O 1
ATOM 3386 N N . ALA B 1 112 ? -3.986 26.25 5.215 1 98.31 112 ALA B N 1
ATOM 3387 C CA . ALA B 1 112 ? -4.414 26.594 6.566 1 98.31 112 ALA B CA 1
ATOM 3388 C C . ALA B 1 112 ? -3.285 26.391 7.57 1 98.31 112 ALA B C 1
ATOM 3390 O O . ALA B 1 112 ? -3.172 27.125 8.555 1 98.31 112 ALA B O 1
ATOM 3391 N N . SER B 1 113 ? -2.471 25.375 7.324 1 98.44 113 SER B N 1
ATOM 3392 C CA . SER B 1 113 ? -1.412 25 8.25 1 98.44 113 SER B CA 1
ATOM 3393 C C . SER B 1 113 ? -0.233 25.953 8.172 1 98.44 113 SER B C 1
ATOM 3395 O O . SER B 1 113 ? 0.27 26.422 9.195 1 98.44 113 SER B O 1
ATOM 3397 N N . PHE B 1 114 ? 0.119 26.297 6.855 1 97.69 114 PHE B N 1
ATOM 3398 C CA . PHE B 1 114 ? 1.411 26.953 6.68 1 97.69 114 PHE B CA 1
ATOM 3399 C C . PHE B 1 114 ? 1.278 28.188 5.797 1 97.69 114 PHE B C 1
ATOM 3401 O O . PHE B 1 114 ? 2.248 28.922 5.602 1 97.69 114 PHE B O 1
ATOM 3408 N N . GLY B 1 115 ? 0.184 28.469 5.281 1 96.44 115 GLY B N 1
ATOM 3409 C CA . GLY B 1 115 ? -0.036 29.547 4.328 1 96.44 115 GLY B CA 1
ATOM 3410 C C . GLY B 1 115 ? -0.157 29.062 2.896 1 96.44 115 GLY B C 1
ATOM 3411 O O . GLY B 1 115 ? -0.848 29.688 2.082 1 96.44 115 GLY B O 1
ATOM 3412 N N . GLY B 1 116 ? 0.573 27.969 2.539 1 92.75 116 GLY B N 1
ATOM 3413 C CA . GLY B 1 116 ? 0.441 27.297 1.263 1 92.75 116 GLY B CA 1
ATOM 3414 C C . GLY B 1 116 ? 0.899 28.125 0.085 1 92.75 116 GLY B C 1
ATOM 3415 O O . GLY B 1 116 ? 1.842 28.922 0.205 1 92.75 116 GLY B O 1
ATOM 3416 N N . ILE B 1 117 ? 0.245 27.938 -1.037 1 88.56 117 ILE B N 1
ATOM 3417 C CA . ILE B 1 117 ? 0.623 28.531 -2.312 1 88.56 117 ILE B CA 1
ATOM 3418 C C . ILE B 1 117 ? 0.418 30.047 -2.256 1 88.56 117 ILE B C 1
ATOM 3420 O O . ILE B 1 117 ? 1.303 30.812 -2.641 1 88.56 117 ILE B O 1
ATOM 3424 N N . PRO B 1 118 ? -0.704 30.5 -1.646 1 91.44 118 PRO B N 1
ATOM 3425 C CA . PRO B 1 118 ? -0.936 31.953 -1.618 1 91.44 118 PRO B CA 1
ATOM 3426 C C . PRO B 1 118 ? 0.119 32.688 -0.809 1 91.44 118 PRO B C 1
ATOM 3428 O O . PRO B 1 118 ? 0.338 33.906 -1.031 1 91.44 118 PRO B O 1
ATOM 3431 N N . ALA B 1 119 ? 0.718 32.031 0.077 1 93.62 119 ALA B N 1
ATOM 3432 C CA . ALA B 1 119 ? 1.692 32.688 0.952 1 93.62 119 ALA B CA 1
ATOM 3433 C C . ALA B 1 119 ? 3.078 32.688 0.312 1 93.62 119 ALA B C 1
ATOM 3435 O O . ALA B 1 119 ? 4.043 33.188 0.917 1 93.62 119 ALA B O 1
ATOM 3436 N N . SER B 1 120 ? 3.137 32.125 -0.859 1 89.19 120 SER B N 1
ATOM 3437 C CA . SER B 1 120 ? 4.414 32.188 -1.563 1 89.19 120 SER B CA 1
ATOM 3438 C C . SER B 1 120 ? 4.797 33.594 -1.949 1 89.19 120 SER B C 1
ATOM 3440 O O . SER B 1 120 ? 3.922 34.438 -2.16 1 89.19 120 SER B O 1
ATOM 3442 N N . GLU B 1 121 ? 6.09 33.781 -2.027 1 88.62 121 GLU B N 1
ATOM 3443 C CA . GLU B 1 121 ? 6.551 35.125 -2.416 1 88.62 121 GLU B CA 1
ATOM 3444 C C . GLU B 1 121 ? 6.074 35.469 -3.82 1 88.62 121 GLU B C 1
ATOM 3446 O O . GLU B 1 121 ? 6.074 34.625 -4.719 1 88.62 121 GLU B O 1
ATOM 3451 N N . PRO B 1 122 ? 5.531 36.844 -4.066 1 92.44 122 PRO B N 1
ATOM 3452 C CA . PRO B 1 122 ? 5.66 38 -3.195 1 92.44 122 PRO B CA 1
ATOM 3453 C C . PRO B 1 122 ? 4.48 38.156 -2.232 1 92.44 122 PRO B C 1
ATOM 3455 O O . PRO B 1 122 ? 4.406 39.125 -1.488 1 92.44 122 PRO B O 1
ATOM 3458 N N . ASN B 1 123 ? 3.566 37.344 -2.158 1 93.88 123 ASN B N 1
ATOM 3459 C CA . ASN B 1 123 ? 2.463 37.25 -1.21 1 93.88 123 ASN B CA 1
ATOM 3460 C C . ASN B 1 123 ? 1.665 38.531 -1.149 1 93.88 123 ASN B C 1
ATOM 3462 O O . ASN B 1 123 ? 1.538 39.156 -0.085 1 93.88 123 ASN B O 1
ATOM 3466 N N . PRO B 1 124 ? 1.148 38.938 -2.258 1 94.19 124 PRO B N 1
ATOM 3467 C CA . PRO B 1 124 ? 0.411 40.188 -2.307 1 94.19 124 PRO B CA 1
ATOM 3468 C C . PRO B 1 124 ? -0.832 40.188 -1.421 1 94.19 124 PRO B C 1
ATOM 3470 O O . PRO B 1 124 ? -1.317 41.25 -1.022 1 94.19 124 PRO B O 1
ATOM 3473 N N . THR B 1 125 ? -1.315 39.031 -1.034 1 95.62 125 THR B N 1
ATOM 3474 C CA . THR B 1 125 ? -2.537 38.906 -0.244 1 95.62 125 THR B CA 1
ATOM 3475 C C . THR B 1 125 ? -2.213 38.875 1.247 1 95.62 125 THR B C 1
ATOM 3477 O O . THR B 1 125 ? -3.119 38.844 2.082 1 95.62 125 THR B O 1
ATOM 3480 N N . GLU B 1 126 ? -0.858 38.875 1.569 1 97.25 126 GLU B N 1
ATOM 3481 C CA . GLU B 1 126 ? -0.427 38.781 2.961 1 97.25 126 GLU B CA 1
ATOM 3482 C C . GLU B 1 126 ? -1.021 37.562 3.633 1 97.25 126 GLU B C 1
ATOM 3484 O O . GLU B 1 126 ? -1.545 37.625 4.746 1 97.25 126 GLU B O 1
ATOM 3489 N N . SER B 1 127 ? -0.97 36.438 2.906 1 97.56 127 SER B N 1
ATOM 3490 C CA . SER B 1 127 ? -1.515 35.156 3.35 1 97.56 127 SER B CA 1
ATOM 3491 C C . SER B 1 127 ? -0.59 34.469 4.355 1 97.56 127 SER B C 1
ATOM 3493 O O . SER B 1 127 ? 0.632 34.625 4.281 1 97.56 127 SER B O 1
ATOM 3495 N N . THR B 1 128 ? -1.158 33.75 5.309 1 98 128 THR B N 1
ATOM 3496 C CA . THR B 1 128 ? -0.421 32.969 6.301 1 98 128 THR B CA 1
ATOM 3497 C C . THR B 1 128 ? -1.268 31.828 6.824 1 98 128 THR B C 1
ATOM 3499 O O . THR B 1 128 ? -2.432 31.688 6.445 1 98 128 THR B O 1
ATOM 3502 N N . GLY B 1 129 ? -0.663 30.875 7.488 1 98.31 129 GLY B N 1
ATOM 3503 C CA . GLY B 1 129 ? -1.412 29.812 8.164 1 98.31 129 GLY B CA 1
ATOM 3504 C C . GLY B 1 129 ? -2.018 30.266 9.477 1 98.31 129 GLY B C 1
ATOM 3505 O O . GLY B 1 129 ? -1.845 31.422 9.891 1 98.31 129 GLY B O 1
ATOM 3506 N N . LEU B 1 130 ? -2.746 29.359 10.117 1 98.75 130 LEU B N 1
ATOM 3507 C CA . LEU B 1 130 ? -3.404 29.719 11.367 1 98.75 130 LEU B CA 1
ATOM 3508 C C . LEU B 1 130 ? -2.377 29.984 12.469 1 98.75 130 LEU B C 1
ATOM 3510 O O . LEU B 1 130 ? -2.428 31.016 13.133 1 98.75 130 LEU B O 1
ATOM 3514 N N . GLN B 1 131 ? -1.432 29.031 12.594 1 98.69 131 GLN B N 1
ATOM 3515 C CA . GLN B 1 131 ? -0.49 29.219 13.695 1 98.69 131 GLN B CA 1
ATOM 3516 C C . GLN B 1 131 ? 0.951 29.062 13.211 1 98.69 131 GLN B C 1
ATOM 3518 O O . GLN B 1 131 ? 1.872 28.953 14.023 1 98.69 131 GLN B O 1
ATOM 3523 N N . PHE B 1 132 ? 1.106 28.891 11.852 1 98.38 132 PHE B N 1
ATOM 3524 C CA . PHE B 1 132 ? 2.418 28.875 11.211 1 98.38 132 PHE B CA 1
ATOM 3525 C C . PHE B 1 132 ? 2.428 29.734 9.961 1 98.38 132 PHE B C 1
ATOM 3527 O O . PHE B 1 132 ? 1.392 29.906 9.312 1 98.38 132 PHE B O 1
ATOM 3534 N N . HIS B 1 133 ? 3.494 30.344 9.68 1 97.44 133 HIS B N 1
ATOM 3535 C CA . HIS B 1 133 ? 3.846 30.859 8.359 1 97.44 133 HIS B CA 1
ATOM 3536 C C . HIS B 1 133 ? 5.035 30.094 7.773 1 97.44 133 HIS B C 1
ATOM 3538 O O . HIS B 1 133 ? 6.188 30.375 8.125 1 97.44 133 HIS B O 1
ATOM 3544 N N . LYS B 1 134 ? 4.68 29.203 6.855 1 94.56 134 LYS B N 1
ATOM 3545 C CA . LYS B 1 134 ? 5.688 28.266 6.367 1 94.56 134 LYS B CA 1
ATOM 3546 C C . LYS B 1 134 ? 6.328 27.5 7.523 1 94.56 134 LYS B C 1
ATOM 3548 O O . LYS B 1 134 ? 5.629 26.875 8.32 1 94.56 134 LYS B O 1
ATOM 3553 N N . LYS B 1 135 ? 7.629 27.656 7.77 1 94.81 135 LYS B N 1
ATOM 3554 C CA . LYS B 1 135 ? 8.328 26.891 8.797 1 94.81 135 LYS B CA 1
ATOM 3555 C C . LYS B 1 135 ? 8.211 27.562 10.156 1 94.81 135 LYS B C 1
ATOM 3557 O O . LYS B 1 135 ? 8.406 26.922 11.195 1 94.81 135 LYS B O 1
ATOM 3562 N N . ASP B 1 136 ? 7.859 28.75 10.195 1 95.69 136 ASP B N 1
ATOM 3563 C CA . ASP B 1 136 ? 7.93 29.547 11.422 1 95.69 136 ASP B CA 1
ATOM 3564 C C . ASP B 1 136 ? 6.621 29.453 12.203 1 95.69 136 ASP B C 1
ATOM 3566 O O . ASP B 1 136 ? 5.543 29.672 11.648 1 95.69 136 ASP B O 1
ATOM 3570 N N . CYS B 1 137 ? 6.758 29.234 13.5 1 95.5 137 CYS B N 1
ATOM 3571 C CA . CYS B 1 137 ? 5.594 29.25 14.383 1 95.5 137 CYS B CA 1
ATOM 3572 C C . CYS B 1 137 ? 5.09 30.672 14.594 1 95.5 137 CYS B C 1
ATOM 3574 O O . CYS B 1 137 ? 5.883 31.609 14.75 1 95.5 137 CYS B O 1
ATOM 3576 N N . GLY B 1 138 ? 3.793 31 14.719 1 94.44 138 GLY B N 1
ATOM 3577 C CA . GLY B 1 138 ? 3.215 32.312 14.984 1 94.44 138 GLY B CA 1
ATOM 3578 C C . GLY B 1 138 ? 2.025 32.625 14.102 1 94.44 138 GLY B C 1
ATOM 3579 O O . GLY B 1 138 ? 1.044 33.219 14.555 1 94.44 138 GLY B O 1
ATOM 3580 N N . GLY B 1 139 ? 2.115 32.406 12.742 1 96.75 139 GLY B N 1
ATOM 3581 C CA . GLY B 1 139 ? 1.027 32.656 11.805 1 96.75 139 GLY B CA 1
ATOM 3582 C C . GLY B 1 139 ? 0.034 33.688 12.312 1 96.75 139 GLY B C 1
ATOM 3583 O O . GLY B 1 139 ? 0.42 34.656 12.945 1 96.75 139 GLY B O 1
ATOM 3584 N N . PHE B 1 140 ? -1.225 33.531 11.984 1 98.56 140 PHE B N 1
ATOM 3585 C CA . PHE B 1 140 ? -2.264 34.531 12.289 1 98.56 140 PHE B CA 1
ATOM 3586 C C . PHE B 1 140 ? -2.553 34.562 13.781 1 98.56 140 PHE B C 1
ATOM 3588 O O . PHE B 1 140 ? -2.662 35.625 14.375 1 98.56 140 PHE B O 1
ATOM 3595 N N . LEU B 1 141 ? -2.676 33.344 14.43 1 98.38 141 LEU B N 1
ATOM 3596 C CA . LEU B 1 141 ? -3.117 33.25 15.812 1 98.38 141 LEU B CA 1
ATOM 3597 C C . LEU B 1 141 ? -1.95 33.469 16.781 1 98.38 141 LEU B C 1
ATOM 3599 O O . LEU B 1 141 ? -2.154 33.656 17.969 1 98.38 141 LEU B O 1
ATOM 3603 N N . GLY B 1 142 ? -0.718 33.406 16.25 1 97.69 142 GLY B N 1
ATOM 3604 C CA . GLY B 1 142 ? 0.449 33.625 17.094 1 97.69 142 GLY B CA 1
ATOM 3605 C C . GLY B 1 142 ? 1.034 32.344 17.656 1 97.69 142 GLY B C 1
ATOM 3606 O O . GLY B 1 142 ? 0.366 31.328 17.688 1 97.69 142 GLY B O 1
ATOM 3607 N N . LYS B 1 143 ? 2.223 32.406 18.219 1 97 143 LYS B N 1
ATOM 3608 C CA . LYS B 1 143 ? 3.031 31.266 18.625 1 97 143 LYS B CA 1
ATOM 3609 C C . LYS B 1 143 ? 2.475 30.641 19.906 1 97 143 LYS B C 1
ATOM 3611 O O . LYS B 1 143 ? 2.58 29.438 20.109 1 97 143 LYS B O 1
ATOM 3616 N N . ASN B 1 144 ? 1.855 31.469 20.734 1 97.12 144 ASN B N 1
ATOM 3617 C CA . ASN B 1 144 ? 1.464 31 22.062 1 97.12 144 ASN B CA 1
ATOM 3618 C C . ASN B 1 144 ? -0.023 30.672 22.125 1 97.12 144 ASN B C 1
ATOM 3620 O O . ASN B 1 144 ? -0.559 30.406 23.203 1 97.12 144 ASN B O 1
ATOM 3624 N N . PHE B 1 145 ? -0.638 30.703 21.047 1 97.94 145 PHE B N 1
ATOM 3625 C CA . PHE B 1 145 ? -2.074 30.453 21.016 1 97.94 145 PHE B CA 1
ATOM 3626 C C . PHE B 1 145 ? -2.389 29.047 21.531 1 97.94 145 PHE B C 1
ATOM 3628 O O . PHE B 1 145 ? -1.674 28.094 21.219 1 97.94 145 PHE B O 1
ATOM 3635 N N . LYS B 1 146 ? -3.443 28.938 22.297 1 98.06 146 LYS B N 1
ATOM 3636 C CA . LYS B 1 146 ? -4.043 27.672 22.719 1 98.06 146 LYS B CA 1
ATOM 3637 C C . LYS B 1 146 ? -5.562 27.734 22.641 1 98.06 146 LYS B C 1
ATOM 3639 O O . LYS B 1 146 ? -6.164 28.75 22.984 1 98.06 146 LYS B O 1
ATOM 3644 N N . SER B 1 147 ? -6.137 26.672 22.172 1 97.94 147 SER B N 1
ATOM 3645 C CA . SER B 1 147 ? -7.59 26.562 22.188 1 97.94 147 SER B CA 1
ATOM 3646 C C . SER B 1 147 ? -8.117 26.422 23.609 1 97.94 147 SER B C 1
ATOM 3648 O O . SER B 1 147 ? -7.34 26.422 24.578 1 97.94 147 SER B O 1
ATOM 3650 N N . ARG B 1 148 ? -9.414 26.266 23.734 1 97.12 148 ARG B N 1
ATOM 3651 C CA . ARG B 1 148 ? -10.039 26.188 25.047 1 97.12 148 ARG B CA 1
ATOM 3652 C C . ARG B 1 148 ? -9.586 24.938 25.797 1 97.12 148 ARG B C 1
ATOM 3654 O O . ARG B 1 148 ? -9.469 24.953 27.031 1 97.12 148 ARG B O 1
ATOM 3661 N N . LYS B 1 149 ? -9.258 23.922 25.109 1 96.94 149 LYS B N 1
ATOM 3662 C CA . LYS B 1 149 ? -8.82 22.688 25.75 1 96.94 149 LYS B CA 1
ATOM 3663 C C . LYS B 1 149 ? -7.301 22.641 25.859 1 96.94 149 LYS B C 1
ATOM 3665 O O . LYS B 1 149 ? -6.734 21.594 26.188 1 96.94 149 LYS B O 1
ATOM 3670 N N . GLY B 1 150 ? -6.664 23.75 25.531 1 97.12 150 GLY B N 1
ATOM 3671 C CA . GLY B 1 150 ? -5.238 23.891 25.766 1 97.12 150 GLY B CA 1
ATOM 3672 C C . GLY B 1 150 ? -4.383 23.359 24.625 1 97.12 150 GLY B C 1
ATOM 3673 O O . GLY B 1 150 ? -3.164 23.25 24.766 1 97.12 150 GLY B O 1
ATOM 3674 N N . PHE B 1 151 ? -4.934 23.031 23.531 1 98 151 PHE B N 1
ATOM 3675 C CA . PHE B 1 151 ? -4.211 22.516 22.375 1 98 151 PHE B CA 1
ATOM 3676 C C . PHE B 1 151 ? -3.756 23.656 21.469 1 98 151 PHE B C 1
ATOM 3678 O O . PHE B 1 151 ? -4.434 24.688 21.359 1 98 151 PHE B O 1
ATOM 3685 N N . PRO B 1 152 ? -2.611 23.531 20.906 1 98.44 152 PRO B N 1
ATOM 3686 C CA . PRO B 1 152 ? -2.355 24.375 19.75 1 98.44 152 PRO B CA 1
ATOM 3687 C C . PRO B 1 152 ? -3.264 24.047 18.562 1 98.44 152 PRO B C 1
ATOM 3689 O O . PRO B 1 152 ? -4.082 23.141 18.641 1 98.44 152 PRO B O 1
ATOM 3692 N N . VAL B 1 153 ? -3.129 24.828 17.516 1 98.81 153 VAL B N 1
ATOM 3693 C CA . VAL B 1 153 ? -3.818 24.453 16.281 1 98.81 153 VAL B CA 1
ATOM 3694 C C . VAL B 1 153 ? -3.279 23.109 15.773 1 98.81 153 VAL B C 1
ATOM 3696 O O . VAL B 1 153 ? -2.064 22.938 15.648 1 98.81 153 VAL B O 1
ATOM 3699 N N . ILE B 1 154 ? -4.152 22.156 15.594 1 98.81 154 ILE B N 1
ATOM 3700 C CA . ILE B 1 154 ? -3.768 20.875 15.023 1 98.81 154 ILE B CA 1
ATOM 3701 C C . ILE B 1 154 ? -3.68 20.984 13.5 1 98.81 154 ILE B C 1
ATOM 3703 O O . ILE B 1 154 ? -4.688 21.219 12.836 1 98.81 154 ILE B O 1
ATOM 3707 N N . ASN B 1 155 ? -2.492 20.828 13 1 98.75 155 ASN B N 1
ATOM 3708 C CA . ASN B 1 155 ? -2.273 20.984 11.57 1 98.75 155 ASN B CA 1
ATOM 3709 C C . ASN B 1 155 ? -2.365 19.641 10.844 1 98.75 155 ASN B C 1
ATOM 3711 O O . ASN B 1 155 ? -1.645 18.703 11.172 1 98.75 155 ASN B O 1
ATOM 3715 N N . LEU B 1 156 ? -3.262 19.531 9.945 1 98.56 156 LEU B N 1
ATOM 3716 C CA . LEU B 1 156 ? -3.305 18.453 8.961 1 98.56 156 LEU B CA 1
ATOM 3717 C C . LEU B 1 156 ? -2.895 18.969 7.582 1 98.56 156 LEU B C 1
ATOM 3719 O O . LEU B 1 156 ? -3.752 19.281 6.754 1 98.56 156 LEU B O 1
ATOM 3723 N N . SER B 1 157 ? -1.619 18.969 7.391 1 98 157 SER B N 1
ATOM 3724 C CA . SER B 1 157 ? -1.099 19.531 6.156 1 98 157 SER B CA 1
ATOM 3725 C C . SER B 1 157 ? -1.245 18.562 4.988 1 98 157 SER B C 1
ATOM 3727 O O . SER B 1 157 ? -1.251 17.344 5.18 1 98 157 SER B O 1
ATOM 3729 N N . GLY B 1 158 ? -1.398 19.062 3.875 1 96.31 158 GLY B N 1
ATOM 3730 C CA . GLY B 1 158 ? -1.598 18.359 2.611 1 96.31 158 GLY B CA 1
ATOM 3731 C C . GLY B 1 158 ? -2.316 19.219 1.576 1 96.31 158 GLY B C 1
ATOM 3732 O O . GLY B 1 158 ? -3.053 20.141 1.925 1 96.31 158 GLY B O 1
ATOM 3733 N N . CYS B 1 159 ? -2.145 18.953 0.399 1 93.5 159 CYS B N 1
ATOM 3734 C CA . CYS B 1 159 ? -2.818 19.656 -0.687 1 93.5 159 CYS B CA 1
ATOM 3735 C C . CYS B 1 159 ? -3.373 18.672 -1.711 1 93.5 159 CYS B C 1
ATOM 3737 O O . CYS B 1 159 ? -2.803 18.516 -2.791 1 93.5 159 CYS B O 1
ATOM 3739 N N . PRO B 1 160 ? -4.457 18.016 -1.442 1 95 160 PRO B N 1
ATOM 3740 C CA . PRO B 1 160 ? -5.246 18.219 -0.227 1 95 160 PRO B CA 1
ATOM 3741 C C . PRO B 1 160 ? -4.891 17.234 0.885 1 95 160 PRO B C 1
ATOM 3743 O O . PRO B 1 160 ? -3.996 16.406 0.713 1 95 160 PRO B O 1
ATOM 3746 N N . VAL B 1 161 ? -5.617 17.391 1.994 1 96.38 161 VAL B N 1
ATOM 3747 C CA . VAL B 1 161 ? -5.496 16.453 3.104 1 96.38 161 VAL B CA 1
ATOM 3748 C C . VAL B 1 161 ? -6.195 15.141 2.754 1 96.38 161 VAL B C 1
ATOM 3750 O O . VAL B 1 161 ? -7.254 15.148 2.119 1 96.38 161 VAL B O 1
ATOM 3753 N N . HIS B 1 162 ? -5.582 14.094 3.154 1 94.81 162 HIS B N 1
ATOM 3754 C CA . HIS B 1 162 ? -6.242 12.805 3.008 1 94.81 162 HIS B CA 1
ATOM 3755 C C . HIS B 1 162 ? -7.48 12.719 3.889 1 94.81 162 HIS B C 1
ATOM 3757 O O . HIS B 1 162 ? -7.434 13.062 5.07 1 94.81 162 HIS B O 1
ATOM 3763 N N . PRO B 1 163 ? -8.555 12.227 3.357 1 94.88 163 PRO B N 1
ATOM 3764 C CA . PRO B 1 163 ? -9.789 12.18 4.148 1 94.88 163 PRO B CA 1
ATOM 3765 C C . PRO B 1 163 ? -9.648 11.336 5.414 1 94.88 163 PRO B C 1
ATOM 3767 O O . PRO B 1 163 ? -10.188 11.695 6.465 1 94.88 163 PRO B O 1
ATOM 3770 N N . GLU B 1 164 ? -8.938 10.25 5.32 1 93.38 164 GLU B N 1
ATOM 3771 C CA . GLU B 1 164 ? -8.766 9.375 6.477 1 93.38 164 GLU B CA 1
ATOM 3772 C C . GLU B 1 164 ? -7.996 10.078 7.59 1 93.38 164 GLU B C 1
ATOM 3774 O O . GLU B 1 164 ? -8.219 9.812 8.773 1 93.38 164 GLU B O 1
ATOM 3779 N N . TRP B 1 165 ? -7.059 10.938 7.258 1 96.25 165 TRP B N 1
ATOM 3780 C CA . TRP B 1 165 ? -6.316 11.695 8.258 1 96.25 165 TRP B CA 1
ATOM 3781 C C . TRP B 1 165 ? -7.25 12.578 9.078 1 96.25 165 TRP B C 1
ATOM 3783 O O . TRP B 1 165 ? -7.168 12.609 10.305 1 96.25 165 TRP B O 1
ATOM 3793 N N . LEU B 1 166 ? -8.102 13.258 8.32 1 97.56 166 LEU B N 1
ATOM 3794 C CA . LEU B 1 166 ? -9.039 14.156 8.984 1 97.56 166 LEU B CA 1
ATOM 3795 C C . LEU B 1 166 ? -10.016 13.375 9.852 1 97.56 166 LEU B C 1
ATOM 3797 O O . LEU B 1 166 ? -10.203 13.695 11.031 1 97.56 166 LEU B O 1
ATOM 3801 N N . LEU B 1 167 ? -10.609 12.305 9.32 1 96.69 167 LEU B N 1
ATOM 3802 C CA . LEU B 1 167 ? -11.625 11.547 10.047 1 96.69 167 LEU B CA 1
ATOM 3803 C C . LEU B 1 167 ? -11.023 10.859 11.266 1 96.69 167 LEU B C 1
ATOM 3805 O O . LEU B 1 167 ? -11.648 10.805 12.328 1 96.69 167 LEU B O 1
ATOM 3809 N N . THR B 1 168 ? -9.836 10.344 11.094 1 95.94 168 THR B N 1
ATOM 3810 C CA . THR B 1 168 ? -9.164 9.703 12.227 1 95.94 168 THR B CA 1
ATOM 3811 C C . THR B 1 168 ? -8.836 10.734 13.305 1 95.94 168 THR B C 1
ATOM 3813 O O . THR B 1 168 ? -9.008 10.461 14.492 1 95.94 168 THR B O 1
ATOM 3816 N N . THR B 1 169 ? -8.367 11.867 12.914 1 97.56 169 THR B N 1
ATOM 3817 C CA . THR B 1 169 ? -8.086 12.938 13.867 1 97.56 169 THR B CA 1
ATOM 3818 C C . THR B 1 169 ? -9.359 13.352 14.602 1 97.56 169 THR B C 1
ATOM 3820 O O . THR B 1 169 ? -9.359 13.5 15.82 1 97.56 169 THR B O 1
ATOM 3823 N N . LEU B 1 170 ? -10.453 13.539 13.852 1 97.81 170 LEU B N 1
ATOM 3824 C CA . LEU B 1 170 ? -11.742 13.859 14.461 1 97.81 170 LEU B CA 1
ATOM 3825 C C . LEU B 1 170 ? -12.156 12.797 15.469 1 97.81 170 LEU B C 1
ATOM 3827 O O . LEU B 1 170 ? -12.617 13.125 16.562 1 97.81 170 LEU B O 1
ATOM 3831 N N . LEU B 1 171 ? -11.961 11.586 15.094 1 96.69 171 LEU B N 1
ATOM 3832 C CA . LEU B 1 171 ? -12.312 10.477 15.984 1 96.69 171 LEU B CA 1
ATOM 3833 C C . LEU B 1 171 ? -11.516 10.547 17.281 1 96.69 171 LEU B C 1
ATOM 3835 O O . LEU B 1 171 ? -12.062 10.367 18.359 1 96.69 171 LEU B O 1
ATOM 3839 N N . LEU B 1 172 ? -10.211 10.797 17.156 1 96.62 172 LEU B N 1
ATOM 3840 C CA . LEU B 1 172 ? -9.352 10.898 18.328 1 96.62 172 LEU B CA 1
ATOM 3841 C C . LEU B 1 172 ? -9.805 12.039 19.234 1 96.62 172 LEU B C 1
ATOM 3843 O O . LEU B 1 172 ? -9.797 11.898 20.469 1 96.62 172 LEU B O 1
ATOM 3847 N N . ILE B 1 173 ? -10.219 13.102 18.641 1 97.31 173 ILE B N 1
ATOM 3848 C CA . ILE B 1 173 ? -10.688 14.258 19.391 1 97.31 173 ILE B CA 1
ATOM 3849 C C . ILE B 1 173 ? -12.008 13.93 20.078 1 97.31 173 ILE B C 1
ATOM 3851 O O . ILE B 1 173 ? -12.164 14.156 21.281 1 97.31 173 ILE B O 1
ATOM 3855 N N . ILE B 1 174 ? -12.945 13.344 19.344 1 96.94 174 ILE B N 1
ATOM 3856 C CA . ILE B 1 174 ? -14.289 13.047 19.828 1 96.94 174 ILE B CA 1
ATOM 3857 C C . ILE B 1 174 ? -14.211 12.047 20.984 1 96.94 174 ILE B C 1
ATOM 3859 O O . ILE B 1 174 ? -14.945 12.156 21.953 1 96.94 174 ILE B O 1
ATOM 3863 N N . GLU B 1 175 ? -13.266 11.164 20.875 1 95.19 175 GLU B N 1
ATOM 3864 C CA . GLU B 1 175 ? -13.125 10.117 21.891 1 95.19 175 GLU B CA 1
ATOM 3865 C C . GLU B 1 175 ? -12.172 10.547 23 1 95.19 175 GLU B C 1
ATOM 3867 O O . GLU B 1 175 ? -11.859 9.758 23.891 1 95.19 175 GLU B O 1
ATOM 3872 N N . ASP B 1 176 ? -11.688 11.727 22.938 1 94.12 176 ASP B N 1
ATOM 3873 C CA . ASP B 1 176 ? -10.766 12.273 23.938 1 94.12 176 ASP B CA 1
ATOM 3874 C C . ASP B 1 176 ? -9.516 11.414 24.062 1 94.12 176 ASP B C 1
ATOM 3876 O O . ASP B 1 176 ? -9.086 11.078 25.172 1 94.12 176 ASP B O 1
ATOM 3880 N N . LYS B 1 177 ? -8.992 11.055 22.922 1 94.62 177 LYS B N 1
ATOM 3881 C CA . LYS B 1 177 ? -7.824 10.172 22.891 1 94.62 177 LYS B CA 1
ATOM 3882 C C . LYS B 1 177 ? -6.613 10.891 22.312 1 94.62 177 LYS B C 1
ATOM 3884 O O . LYS B 1 177 ? -5.531 10.305 22.203 1 94.62 177 LYS B O 1
ATOM 3889 N N . LEU B 1 178 ? -6.793 12.125 21.953 1 95.06 178 LEU B N 1
ATOM 3890 C CA . LEU B 1 178 ? -5.688 12.906 21.422 1 95.06 178 LEU B CA 1
ATOM 3891 C C . LEU B 1 178 ? -4.988 13.688 22.531 1 95.06 178 LEU B C 1
ATOM 3893 O O . LEU B 1 178 ? -5.645 14.35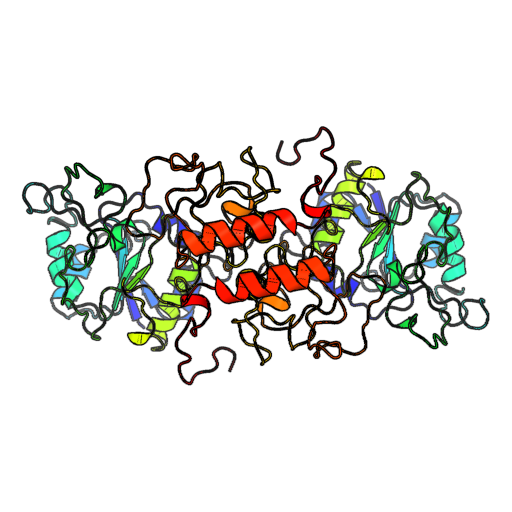2 23.344 1 95.06 178 LEU B O 1
ATOM 3897 N N . SER B 1 179 ? -3.684 13.508 22.609 1 94.62 179 SER B N 1
ATOM 3898 C CA . SER B 1 179 ? -2.871 14.289 23.531 1 94.62 179 SER B CA 1
ATOM 3899 C C . SER B 1 179 ? -1.913 15.211 22.797 1 94.62 179 SER B C 1
ATOM 3901 O O . SER B 1 179 ? -1.637 15.008 21.609 1 94.62 179 SER B O 1
ATOM 3903 N N . GLN B 1 180 ? -1.483 16.219 23.453 1 93.81 180 GLN B N 1
ATOM 3904 C CA . GLN B 1 180 ? -0.555 17.156 22.844 1 93.81 180 GLN B CA 1
ATOM 3905 C C . GLN B 1 180 ? 0.755 16.469 22.453 1 93.81 180 GLN B C 1
ATOM 3907 O O . GLN B 1 180 ? 1.413 16.875 21.5 1 93.81 180 GLN B O 1
ATOM 3912 N N . GLU B 1 181 ? 1.109 15.438 23.156 1 92.56 181 GLU B N 1
ATOM 3913 C CA . GLU B 1 181 ? 2.338 14.695 22.891 1 92.56 181 GLU B CA 1
ATOM 3914 C C . GLU B 1 181 ? 2.264 13.953 21.562 1 92.56 181 GLU B C 1
ATOM 3916 O O . GLU B 1 181 ? 3.287 13.523 21.031 1 92.56 181 GLU B O 1
ATOM 3921 N N . ASP B 1 182 ? 1.054 13.828 21.062 1 94.81 182 ASP B N 1
ATOM 3922 C CA . ASP B 1 182 ? 0.852 13.109 19.812 1 94.81 182 ASP B CA 1
ATOM 3923 C C . ASP B 1 182 ? 1.155 14.008 18.609 1 94.81 182 ASP B C 1
ATOM 3925 O O . ASP B 1 182 ? 1.144 13.547 17.469 1 94.81 182 ASP B O 1
ATOM 3929 N N . LEU B 1 183 ? 1.455 15.266 18.891 1 96.38 183 LEU B N 1
ATOM 3930 C CA . LEU B 1 183 ? 1.719 16.219 17.828 1 96.38 183 LEU B CA 1
ATOM 3931 C C . LEU B 1 183 ? 3.217 16.438 17.641 1 96.38 183 LEU B C 1
ATOM 3933 O O . LEU B 1 183 ? 3.975 16.422 18.609 1 96.38 183 LEU B O 1
ATOM 3937 N N . ASP B 1 184 ? 3.621 16.609 16.406 1 94.69 184 ASP B N 1
ATOM 3938 C CA . ASP B 1 184 ? 5.031 16.859 16.125 1 94.69 184 ASP B CA 1
ATOM 3939 C C . ASP B 1 184 ? 5.355 18.344 16.281 1 94.69 184 ASP B C 1
ATOM 3941 O O . ASP B 1 184 ? 4.555 19.109 16.828 1 94.69 184 ASP B O 1
ATOM 3945 N N . GLU B 1 185 ? 6.531 18.828 15.844 1 94.69 185 GLU B N 1
ATOM 3946 C CA . GLU B 1 185 ? 7.008 20.188 16.062 1 94.69 185 GLU B CA 1
ATOM 3947 C C . GLU B 1 185 ? 6.219 21.188 15.227 1 94.69 185 GLU B C 1
ATOM 3949 O O . GLU B 1 185 ? 6.281 22.406 15.469 1 94.69 185 GLU B O 1
ATOM 3954 N N . PHE B 1 186 ? 5.465 20.719 14.273 1 97.38 186 PHE B N 1
ATOM 3955 C CA . PHE B 1 186 ? 4.609 21.562 13.461 1 97.38 186 PHE B CA 1
ATOM 3956 C C . PHE B 1 186 ? 3.146 21.406 13.852 1 97.38 186 PHE B C 1
ATOM 3958 O O . PHE B 1 186 ? 2.25 21.766 13.086 1 97.38 186 PHE B O 1
ATOM 3965 N N . ASN B 1 187 ? 2.914 20.766 15.008 1 97.75 187 ASN B N 1
ATOM 3966 C CA . ASN B 1 187 ? 1.581 20.531 15.547 1 97.75 187 ASN B CA 1
ATOM 3967 C C . ASN B 1 187 ? 0.799 19.547 14.68 1 97.75 187 ASN B C 1
ATOM 3969 O O . ASN B 1 187 ? -0.421 19.656 14.555 1 97.75 187 ASN B O 1
ATOM 3973 N N . ARG B 1 188 ? 1.494 18.688 13.977 1 97.5 188 ARG B N 1
ATOM 3974 C CA . ARG B 1 188 ? 0.852 17.656 13.164 1 97.5 188 ARG B CA 1
ATOM 3975 C C . ARG B 1 188 ? 0.771 16.344 13.922 1 97.5 188 ARG B C 1
ATOM 3977 O O . ARG B 1 188 ? 1.711 15.961 14.625 1 97.5 188 ARG B O 1
ATOM 3984 N N . PRO B 1 189 ? -0.314 15.617 13.82 1 97.25 189 PRO B N 1
ATOM 3985 C CA . PRO B 1 189 ? -0.365 14.297 14.453 1 97.25 189 PRO B CA 1
ATOM 3986 C C . PRO B 1 189 ? 0.748 13.367 13.977 1 97.25 189 PRO B C 1
ATOM 3988 O O . PRO B 1 189 ? 0.829 13.062 12.781 1 97.25 189 PRO B O 1
ATOM 3991 N N . ARG B 1 190 ? 1.49 12.875 14.859 1 94.75 190 ARG B N 1
ATOM 3992 C CA . ARG B 1 190 ? 2.605 11.992 14.547 1 94.75 190 ARG B CA 1
ATOM 3993 C C . ARG B 1 190 ? 2.119 10.734 13.836 1 94.75 190 ARG B C 1
ATOM 3995 O O . ARG B 1 190 ? 2.838 10.164 13.008 1 94.75 190 ARG B O 1
ATOM 4002 N N . LEU B 1 191 ? 0.91 10.398 14.07 1 93.06 191 LEU B N 1
ATOM 4003 C CA . LEU B 1 191 ? 0.292 9.219 13.477 1 93.06 191 LEU B CA 1
ATOM 4004 C C . LEU B 1 191 ? 0.431 9.234 11.953 1 93.06 191 LEU B C 1
ATOM 4006 O O . LEU B 1 191 ? 0.582 8.18 11.328 1 93.06 191 LEU B O 1
ATOM 4010 N N . PHE B 1 192 ? 0.463 10.398 11.391 1 95.38 192 PHE B N 1
ATOM 4011 C CA . PHE B 1 192 ? 0.419 10.484 9.938 1 95.38 192 PHE B CA 1
ATOM 4012 C C . PHE B 1 192 ? 1.723 11.055 9.391 1 95.38 192 PHE B C 1
ATOM 4014 O O . PHE B 1 192 ? 2.016 10.922 8.203 1 95.38 192 PHE B O 1
ATOM 4021 N N . TYR B 1 193 ? 2.496 11.734 10.312 1 95.38 193 TYR B N 1
ATOM 4022 C CA . TYR B 1 193 ? 3.584 12.562 9.797 1 95.38 193 TYR B CA 1
ATOM 4023 C C . TYR B 1 193 ? 4.922 12.125 10.383 1 95.38 193 TYR B C 1
ATOM 4025 O O . TYR B 1 193 ? 5.922 12.836 10.242 1 95.38 193 TYR B O 1
ATOM 4033 N N . SER B 1 194 ? 4.949 10.93 10.969 1 92.38 194 SER B N 1
ATOM 4034 C CA . SER B 1 194 ? 6.184 10.469 11.602 1 92.38 194 SER B CA 1
ATOM 4035 C C . SER B 1 194 ? 7.07 9.727 10.609 1 92.38 194 SER B C 1
ATOM 4037 O O . SER B 1 194 ? 8.258 9.531 10.859 1 92.38 194 SER B O 1
ATOM 4039 N N . THR B 1 195 ? 6.473 9.25 9.523 1 91.62 195 THR B N 1
ATOM 4040 C CA . THR B 1 195 ? 7.227 8.562 8.484 1 91.62 195 THR B CA 1
ATOM 4041 C C . THR B 1 195 ? 7.293 9.406 7.215 1 91.62 195 THR B C 1
ATOM 4043 O O . THR B 1 195 ? 6.68 10.477 7.141 1 91.62 195 THR B O 1
ATOM 4046 N N . THR B 1 196 ? 8.094 8.938 6.277 1 95.19 196 THR B N 1
ATOM 4047 C CA . THR B 1 196 ? 8.141 9.625 4.992 1 95.19 196 THR B CA 1
ATOM 4048 C C . THR B 1 196 ? 7.332 8.867 3.943 1 95.19 196 THR B C 1
ATOM 4050 O O . THR B 1 196 ? 6.879 7.75 4.191 1 95.19 196 THR B O 1
ATOM 4053 N N . THR B 1 197 ? 7.195 9.531 2.836 1 96.06 197 THR B N 1
ATOM 4054 C CA . THR B 1 197 ? 6.434 8.969 1.727 1 96.06 197 THR B CA 1
ATOM 4055 C C . THR B 1 197 ? 7.105 7.703 1.194 1 96.06 197 THR B C 1
ATOM 4057 O O . THR B 1 197 ? 6.492 6.93 0.459 1 96.06 197 THR B O 1
ATOM 4060 N N . GLN B 1 198 ? 8.336 7.391 1.627 1 94.25 198 GLN B N 1
ATOM 4061 C CA . GLN B 1 198 ? 9.055 6.199 1.185 1 94.25 198 GLN B CA 1
ATOM 4062 C C . GLN B 1 198 ? 8.469 4.941 1.824 1 94.25 198 GLN B C 1
ATOM 4064 O O . GLN B 1 198 ? 8.586 3.848 1.266 1 94.25 198 GLN B O 1
ATOM 4069 N N . PHE B 1 199 ? 7.914 5.129 3.02 1 94.31 199 PHE B N 1
ATOM 4070 C CA . PHE B 1 199 ? 7.305 3.982 3.684 1 94.31 199 PHE B CA 1
ATOM 4071 C C . PHE B 1 199 ? 6.094 3.484 2.906 1 94.31 199 PHE B C 1
ATOM 4073 O O . PHE B 1 199 ? 5.129 4.227 2.709 1 94.31 199 PHE B O 1
ATOM 4080 N N . GLY B 1 200 ? 6.188 2.236 2.426 1 94.38 200 GLY B N 1
ATOM 4081 C CA . GLY B 1 200 ? 5.086 1.684 1.654 1 94.38 200 GLY B CA 1
ATOM 4082 C C . GLY B 1 200 ? 5.16 2.021 0.178 1 94.38 200 GLY B C 1
ATOM 4083 O O . GLY B 1 200 ? 4.273 1.653 -0.595 1 94.38 200 GLY B O 1
ATOM 4084 N N . CYS B 1 201 ? 6.164 2.768 -0.217 1 95.88 201 CYS B N 1
ATOM 4085 C CA . CYS B 1 201 ? 6.336 3.094 -1.628 1 95.88 201 CYS B CA 1
ATOM 4086 C C . CYS B 1 201 ? 6.742 1.862 -2.428 1 95.88 201 CYS B C 1
ATOM 4088 O O . CYS B 1 201 ? 7.707 1.18 -2.078 1 95.88 201 CYS B O 1
ATOM 4090 N N . PRO B 1 202 ? 6.02 1.545 -3.537 1 93.69 202 PRO B N 1
ATOM 4091 C CA . PRO B 1 202 ? 6.387 0.377 -4.34 1 93.69 202 PRO B CA 1
ATOM 4092 C C . PRO B 1 202 ? 7.73 0.546 -5.051 1 93.69 202 PRO B C 1
ATOM 4094 O O . PRO B 1 202 ? 8.25 -0.409 -5.633 1 93.69 202 PRO B O 1
ATOM 4097 N N . ARG B 1 203 ? 8.328 1.707 -4.961 1 94.69 203 ARG B N 1
ATOM 4098 C CA . ARG B 1 203 ? 9.578 2.002 -5.652 1 94.69 203 ARG B CA 1
ATOM 4099 C C . ARG B 1 203 ? 10.742 2.057 -4.668 1 94.69 203 ARG B C 1
ATOM 4101 O O . ARG B 1 203 ? 11.875 2.379 -5.051 1 94.69 203 ARG B O 1
ATOM 4108 N N . GLN B 1 204 ? 10.477 1.734 -3.449 1 95.44 204 GLN B N 1
ATOM 4109 C CA . GLN B 1 204 ? 11.453 1.912 -2.385 1 95.44 204 GLN B CA 1
ATOM 4110 C C . GLN B 1 204 ? 12.695 1.055 -2.631 1 95.44 204 GLN B C 1
ATOM 4112 O O . GLN B 1 204 ? 13.82 1.504 -2.412 1 95.44 204 GLN B O 1
ATOM 4117 N N . PRO B 1 205 ? 12.562 -0.255 -3.096 1 94.56 205 PRO B N 1
ATOM 4118 C CA . PRO B 1 205 ? 13.781 -1.011 -3.398 1 94.56 205 PRO B CA 1
ATOM 4119 C C . PRO B 1 205 ? 14.633 -0.352 -4.484 1 94.56 205 PRO B C 1
ATOM 4121 O O . PRO B 1 205 ? 15.867 -0.374 -4.406 1 94.56 205 PRO B O 1
ATOM 4124 N N . TYR B 1 206 ? 13.977 0.23 -5.484 1 95.06 206 TYR B N 1
ATOM 4125 C CA . TYR B 1 206 ? 14.711 0.971 -6.508 1 95.06 206 TYR B CA 1
ATOM 4126 C C . TYR B 1 206 ? 15.445 2.158 -5.898 1 95.06 206 TYR B C 1
ATOM 4128 O O . TYR B 1 206 ? 16.578 2.457 -6.277 1 95.06 206 TYR B O 1
ATOM 4136 N N . PHE B 1 207 ? 14.797 2.844 -4.996 1 97.12 207 PHE B N 1
ATOM 4137 C CA . PHE B 1 207 ? 15.438 3.938 -4.27 1 97.12 207 PHE B CA 1
ATOM 4138 C C . PHE B 1 207 ? 16.672 3.445 -3.521 1 97.12 207 PHE B C 1
ATOM 4140 O O . PHE B 1 207 ? 17.734 4.062 -3.596 1 97.12 207 PHE B O 1
ATOM 4147 N N . THR B 1 208 ? 16.516 2.34 -2.777 1 95.5 208 THR B N 1
ATOM 4148 C CA . THR B 1 208 ? 17.578 1.781 -1.952 1 95.5 208 THR B CA 1
ATOM 4149 C C . THR B 1 208 ? 18.812 1.485 -2.795 1 95.5 208 THR B C 1
ATOM 4151 O O . THR B 1 208 ? 19.922 1.875 -2.432 1 95.5 208 THR B O 1
ATOM 4154 N N . TYR B 1 209 ? 18.594 0.899 -3.932 1 94.88 209 TYR B N 1
ATOM 4155 C CA . TYR B 1 209 ? 19.719 0.437 -4.742 1 94.88 209 TYR B CA 1
ATOM 4156 C C . TYR B 1 209 ? 20.062 1.457 -5.82 1 94.88 209 TYR B C 1
ATOM 4158 O O . TYR B 1 209 ? 20.844 1.164 -6.73 1 94.88 209 TYR B O 1
ATOM 4166 N N . LYS B 1 210 ? 19.531 2.635 -5.785 1 95.5 210 LYS B N 1
ATOM 4167 C CA . LYS B 1 210 ? 19.859 3.789 -6.617 1 95.5 210 LYS B CA 1
ATOM 4168 C C . LYS B 1 210 ? 19.562 3.508 -8.086 1 95.5 210 LYS B C 1
ATOM 4170 O O . LYS B 1 210 ? 20.344 3.867 -8.961 1 95.5 210 LYS B O 1
ATOM 4175 N N . ILE B 1 211 ? 18.438 2.836 -8.289 1 94.5 211 ILE B N 1
ATOM 417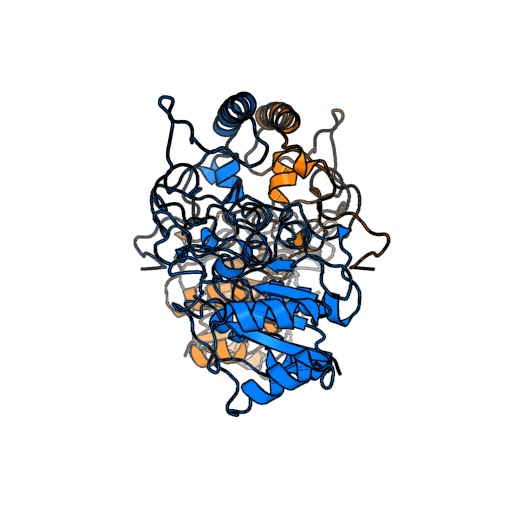6 C CA . ILE B 1 211 ? 17.984 2.572 -9.656 1 94.5 211 ILE B CA 1
ATOM 4177 C C . ILE B 1 211 ? 16.938 3.604 -10.055 1 94.5 211 ILE B C 1
ATOM 4179 O O . ILE B 1 211 ? 15.859 3.66 -9.461 1 94.5 211 ILE B O 1
ATOM 4183 N N . SER B 1 212 ? 17.234 4.371 -11.094 1 93.31 212 SER B N 1
ATOM 4184 C CA . SER B 1 212 ? 16.422 5.52 -11.477 1 93.31 212 SER B CA 1
ATOM 4185 C C . SER B 1 212 ? 15.531 5.188 -12.68 1 93.31 212 SER B C 1
ATOM 4187 O O . SER B 1 212 ? 15.844 4.285 -13.453 1 93.31 212 SER B O 1
ATOM 4189 N N . THR B 1 213 ? 14.391 5.785 -12.648 1 90.12 213 THR B N 1
ATOM 4190 C CA . THR B 1 213 ? 13.609 5.863 -13.883 1 90.12 213 THR B CA 1
ATOM 4191 C C . THR B 1 213 ? 13.734 7.25 -14.508 1 90.12 213 THR B C 1
ATOM 4193 O O . THR B 1 213 ? 14 8.227 -13.812 1 90.12 213 THR B O 1
ATOM 4196 N N . LYS B 1 214 ? 13.633 7.258 -15.844 1 83.06 214 LYS B N 1
ATOM 4197 C CA . LYS B 1 214 ? 13.797 8.539 -16.531 1 83.06 214 LYS B CA 1
ATOM 4198 C C . LYS B 1 214 ? 12.492 9 -17.156 1 83.06 214 LYS B C 1
ATOM 4200 O O . LYS B 1 214 ? 12.438 10.055 -17.797 1 83.06 214 LYS B O 1
ATOM 4205 N N . GLU B 1 215 ? 11.5 8.242 -16.938 1 86.56 215 GLU B N 1
ATOM 4206 C CA . GLU B 1 215 ? 10.219 8.594 -17.562 1 86.56 215 GLU B CA 1
ATOM 4207 C C . GLU B 1 215 ? 9.086 8.562 -16.531 1 86.56 215 GLU B C 1
ATOM 4209 O O . GLU B 1 215 ? 9.094 7.734 -15.617 1 86.56 215 GLU B O 1
ATOM 4214 N N . LEU B 1 216 ? 8.18 9.461 -16.766 1 85.62 216 LEU B N 1
ATOM 4215 C CA . LEU B 1 216 ? 6.996 9.516 -15.922 1 85.62 216 LEU B CA 1
ATOM 4216 C C . LEU B 1 216 ? 5.988 8.445 -16.328 1 85.62 216 LEU B C 1
ATOM 4218 O O . LEU B 1 216 ? 6.008 7.977 -17.469 1 85.62 216 LEU B O 1
ATOM 4222 N N . GLY B 1 217 ? 5.195 8.039 -15.398 1 83.94 217 GLY B N 1
ATOM 4223 C CA . GLY B 1 217 ? 4.09 7.145 -15.711 1 83.94 217 GLY B CA 1
ATOM 4224 C C . GLY B 1 217 ? 4.492 5.684 -15.719 1 83.94 217 GLY B C 1
ATOM 4225 O O . GLY B 1 217 ? 3.648 4.805 -15.906 1 83.94 217 GLY B O 1
ATOM 4226 N N . HIS B 1 218 ? 5.762 5.449 -15.508 1 80.06 218 HIS B N 1
ATOM 4227 C CA . HIS B 1 218 ? 6.23 4.07 -15.477 1 80.06 218 HIS B CA 1
ATOM 4228 C C . HIS B 1 218 ? 6.25 3.523 -14.055 1 80.06 218 HIS B C 1
ATOM 4230 O O . HIS B 1 218 ? 6.352 4.289 -13.094 1 80.06 218 HIS B O 1
ATOM 4236 N N . ARG B 1 219 ? 6.172 2.197 -13.914 1 79.25 219 ARG B N 1
ATOM 4237 C CA . ARG B 1 219 ? 6.016 1.59 -12.594 1 79.25 219 ARG B CA 1
ATOM 4238 C C . ARG B 1 219 ? 7.363 1.168 -12.023 1 79.25 219 ARG B C 1
ATOM 4240 O O . ARG B 1 219 ? 7.469 0.857 -10.836 1 79.25 219 ARG B O 1
ATOM 4247 N N . GLU B 1 220 ? 8.367 1.221 -12.883 1 87.31 220 GLU B N 1
ATOM 4248 C CA . GLU B 1 220 ? 9.664 0.742 -12.414 1 87.31 220 GLU B CA 1
ATOM 4249 C C . GLU B 1 220 ? 10.648 1.896 -12.227 1 87.31 220 GLU B C 1
ATOM 4251 O O . GLU B 1 220 ? 10.516 2.939 -12.875 1 87.31 220 GLU B O 1
ATOM 4256 N N . GLY B 1 221 ? 11.586 1.695 -11.281 1 92.69 221 GLY B N 1
ATOM 4257 C CA . GLY B 1 221 ? 12.609 2.699 -11.031 1 92.69 221 GLY B CA 1
ATOM 4258 C C . GLY B 1 221 ? 12.164 3.777 -10.062 1 92.69 221 GLY B C 1
ATOM 4259 O O . GLY B 1 221 ? 10.961 3.965 -9.836 1 92.69 221 GLY B O 1
ATOM 4260 N N . CYS B 1 222 ? 13.055 4.477 -9.477 1 96 222 CYS B N 1
ATOM 4261 C CA . CYS B 1 222 ? 12.789 5.516 -8.492 1 96 222 CYS B CA 1
ATOM 4262 C C . CYS B 1 222 ? 12.719 6.887 -9.148 1 96 222 CYS B C 1
ATOM 4264 O O . CYS B 1 222 ? 13.484 7.184 -10.062 1 96 222 CYS B O 1
ATOM 4266 N N . LEU B 1 223 ? 11.898 7.746 -8.719 1 95.75 223 LEU B N 1
ATOM 4267 C CA . LEU B 1 223 ? 11.641 9.062 -9.281 1 95.75 223 LEU B CA 1
ATOM 4268 C C . LEU B 1 223 ? 12.453 10.133 -8.562 1 95.75 223 LEU B C 1
ATOM 4270 O O . LEU B 1 223 ? 12.508 11.281 -9 1 95.75 223 LEU B O 1
ATOM 4274 N N . TYR B 1 224 ? 13.125 9.781 -7.516 1 96.56 224 TYR B N 1
ATOM 4275 C CA . TYR B 1 224 ? 13.859 10.711 -6.664 1 96.56 224 TYR B CA 1
ATOM 4276 C C . TYR B 1 224 ? 15.094 11.242 -7.379 1 96.56 224 TYR B C 1
ATOM 4278 O O . TYR B 1 224 ? 15.422 12.422 -7.27 1 96.56 224 TYR B O 1
ATOM 4286 N N . PHE B 1 225 ? 15.703 10.492 -8.156 1 95.88 225 PHE B N 1
ATOM 4287 C CA . PHE B 1 225 ? 17.047 10.789 -8.617 1 95.88 225 PHE B CA 1
ATOM 4288 C C . PHE B 1 225 ? 17.016 11.75 -9.797 1 95.88 225 PHE B C 1
ATOM 4290 O O . PHE B 1 225 ? 17.922 12.562 -9.969 1 95.88 225 PHE B O 1
ATOM 4297 N N . GLU B 1 226 ? 15.953 11.625 -10.594 1 94.44 226 GLU B N 1
ATOM 4298 C CA . GLU B 1 226 ? 15.984 12.414 -11.828 1 94.44 226 GLU B CA 1
ATOM 4299 C C . GLU B 1 226 ? 14.695 13.203 -12.016 1 94.44 226 GLU B C 1
ATOM 4301 O O . GLU B 1 226 ? 14.688 14.227 -12.703 1 94.44 226 GLU B O 1
ATOM 4306 N N . LEU B 1 227 ? 13.625 12.742 -11.383 1 94.44 227 LEU B N 1
ATOM 4307 C CA . LEU B 1 227 ? 12.32 13.266 -11.789 1 94.44 227 LEU B CA 1
ATOM 4308 C C . LEU B 1 227 ? 11.68 14.062 -10.656 1 94.44 227 LEU B C 1
ATOM 4310 O O . LEU B 1 227 ? 10.453 14.172 -10.586 1 94.44 227 LEU B O 1
ATOM 4314 N N . GLY B 1 228 ? 12.438 14.5 -9.688 1 94 228 GLY B N 1
ATOM 4315 C CA . GLY B 1 228 ? 12.016 15.523 -8.75 1 94 228 GLY B CA 1
ATOM 4316 C C . GLY B 1 228 ? 11.234 14.977 -7.57 1 94 228 GLY B C 1
ATOM 4317 O O . GLY B 1 228 ? 10.719 15.742 -6.75 1 94 228 GLY B O 1
ATOM 4318 N N . CYS B 1 229 ? 11.133 13.617 -7.375 1 95.62 229 CYS B N 1
ATOM 4319 C CA . CYS B 1 229 ? 10.344 13.047 -6.289 1 95.62 229 CYS B CA 1
ATOM 4320 C C . CYS B 1 229 ? 10.906 13.461 -4.934 1 95.62 229 CYS B C 1
ATOM 4322 O O . CYS B 1 229 ? 12.086 13.266 -4.66 1 95.62 229 CYS B O 1
ATOM 4324 N N . ARG B 1 230 ? 10.039 13.969 -4.059 1 96.25 230 ARG B N 1
ATOM 4325 C CA . ARG B 1 230 ? 10.422 14.445 -2.732 1 96.25 230 ARG B CA 1
ATOM 4326 C C . ARG B 1 230 ? 10.062 13.43 -1.658 1 96.25 230 ARG B C 1
ATOM 4328 O O . ARG B 1 230 ? 10.062 13.742 -0.468 1 96.25 230 ARG B O 1
ATOM 4335 N N . GLY B 1 231 ? 9.82 12.266 -2.043 1 96 231 GLY B N 1
ATOM 4336 C CA . GLY B 1 231 ? 9.344 11.203 -1.173 1 96 231 GLY B CA 1
ATOM 4337 C C . GLY B 1 231 ? 10.273 10.93 -0.001 1 96 231 GLY B C 1
ATOM 4338 O O . GLY B 1 231 ? 9.812 10.781 1.135 1 96 231 GLY B O 1
ATOM 4339 N N . PRO B 1 232 ? 11.578 10.984 -0.16 1 95.44 232 PRO B N 1
ATOM 4340 C CA . PRO B 1 232 ? 12.516 10.586 0.892 1 95.44 232 PRO B CA 1
ATOM 4341 C C . PRO B 1 232 ? 12.602 11.602 2.027 1 95.44 232 PRO B C 1
ATOM 4343 O O . PRO B 1 232 ? 13.18 11.312 3.078 1 95.44 232 PRO B O 1
ATOM 4346 N N . TYR B 1 233 ? 12.031 12.812 1.803 1 95.12 233 TYR B N 1
ATOM 4347 C CA . TYR B 1 233 ? 12.117 13.789 2.883 1 95.12 233 TYR B CA 1
ATOM 4348 C C . TYR B 1 233 ? 10.773 14.477 3.107 1 95.12 233 TYR B C 1
ATOM 4350 O O . TYR B 1 233 ? 10.711 15.57 3.666 1 95.12 233 TYR B O 1
ATOM 4358 N N . THR B 1 234 ? 9.711 13.875 2.564 1 96.31 234 THR B N 1
ATOM 4359 C CA . THR B 1 234 ? 8.359 14.352 2.816 1 96.31 234 THR B CA 1
ATOM 4360 C C . THR B 1 234 ? 7.68 13.516 3.896 1 96.31 234 THR B C 1
ATOM 4362 O O . THR B 1 234 ? 7.477 12.312 3.723 1 96.31 234 THR B O 1
ATOM 4365 N N . ARG B 1 235 ? 7.34 14.203 4.922 1 95.81 235 ARG B N 1
ATOM 4366 C CA . ARG B 1 235 ? 6.656 13.508 6.008 1 95.81 235 ARG B CA 1
ATOM 4367 C C . ARG B 1 235 ? 5.176 13.32 5.691 1 95.81 235 ARG B C 1
ATOM 4369 O O . ARG B 1 235 ? 4.41 14.289 5.68 1 95.81 235 A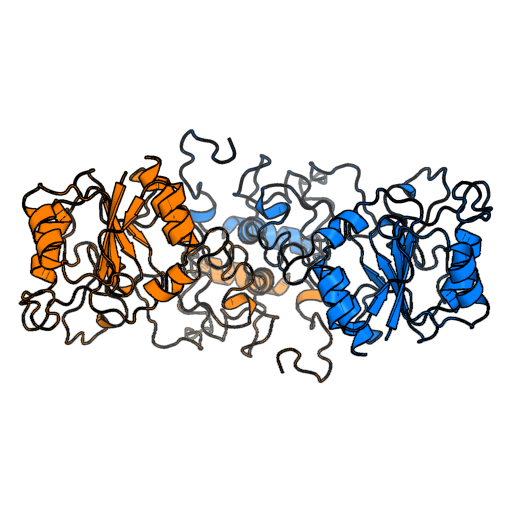RG B O 1
ATOM 4376 N N . SER B 1 236 ? 4.848 12.07 5.395 1 95.56 236 SER B N 1
ATOM 4377 C CA . SER B 1 236 ? 3.473 11.727 5.051 1 95.56 236 SER B CA 1
ATOM 4378 C C . SER B 1 236 ? 3.252 10.219 5.082 1 95.56 236 SER B C 1
ATOM 4380 O O . SER B 1 236 ? 4.211 9.445 5.016 1 95.56 236 SER B O 1
ATOM 4382 N N . SER B 1 237 ? 2.006 9.789 5.172 1 94 237 SER B N 1
ATOM 4383 C CA . SER B 1 237 ? 1.646 8.375 5.145 1 94 237 SER B CA 1
ATOM 4384 C C . SER B 1 237 ? 0.929 8.008 3.85 1 94 237 SER B C 1
ATOM 4386 O O . SER B 1 237 ? 0.138 7.066 3.818 1 94 237 SER B O 1
ATOM 4388 N N . CYS B 1 238 ? 1.239 8.664 2.752 1 94.25 238 CYS B N 1
ATOM 4389 C CA . CYS B 1 238 ? 0.476 8.586 1.513 1 94.25 238 CYS B CA 1
ATOM 4390 C C . CYS B 1 238 ? 0.603 7.199 0.883 1 94.25 238 CYS B C 1
ATOM 4392 O O . CYS B 1 238 ? -0.297 6.754 0.17 1 94.25 238 CYS B O 1
ATOM 4394 N N . ASN B 1 239 ? 1.718 6.5 1.157 1 93.81 239 ASN B N 1
ATOM 4395 C CA . ASN B 1 239 ? 1.866 5.16 0.593 1 93.81 239 ASN B CA 1
ATOM 4396 C C . ASN B 1 239 ? 1.413 4.086 1.576 1 93.81 239 ASN B C 1
ATOM 4398 O O . ASN B 1 239 ? 1.238 2.926 1.196 1 93.81 239 ASN B O 1
ATOM 4402 N N . ASN B 1 240 ? 1.217 4.484 2.779 1 91.12 240 ASN B N 1
ATOM 4403 C CA . ASN B 1 240 ? 0.689 3.57 3.787 1 91.12 240 ASN B CA 1
ATOM 4404 C C . ASN B 1 240 ? -0.836 3.609 3.834 1 91.12 240 ASN B C 1
ATOM 4406 O O . ASN B 1 240 ? -1.482 2.574 4.004 1 91.12 240 ASN B O 1
ATOM 4410 N N . ILE B 1 241 ? -1.334 4.809 3.791 1 90.62 241 ILE B N 1
ATOM 4411 C CA . ILE B 1 241 ? -2.77 5.043 3.68 1 90.62 241 ILE B CA 1
ATOM 4412 C C . ILE B 1 241 ? -3.1 5.559 2.281 1 90.62 241 ILE B C 1
ATOM 4414 O O . ILE B 1 241 ? -2.93 6.746 1.997 1 90.62 241 ILE B O 1
ATOM 4418 N N . LEU B 1 242 ? -3.617 4.648 1.53 1 88.56 242 LEU B N 1
ATOM 4419 C CA . LEU B 1 242 ? -3.723 4.918 0.101 1 88.56 242 LEU B CA 1
ATOM 4420 C C . LEU B 1 242 ? -4.961 5.754 -0.204 1 88.56 242 LEU B C 1
ATOM 4422 O O . LEU B 1 242 ? -5.98 5.637 0.482 1 88.56 242 LEU B O 1
ATOM 4426 N N . TRP B 1 243 ? -4.793 6.547 -1.224 1 85.12 243 TRP B N 1
ATOM 4427 C CA . TRP B 1 243 ? -5.914 7.324 -1.735 1 85.12 243 TRP B CA 1
ATOM 4428 C C . TRP B 1 243 ? -6.918 6.43 -2.453 1 85.12 243 TRP B C 1
ATOM 4430 O O . TRP B 1 243 ? -6.531 5.562 -3.242 1 85.12 243 TRP B O 1
ATOM 4440 N N . ASN B 1 244 ? -8.141 6.602 -2.168 1 78.38 244 ASN B N 1
ATOM 4441 C CA . ASN B 1 244 ? -9.211 5.758 -2.707 1 78.38 244 ASN B CA 1
ATOM 4442 C C . ASN B 1 244 ? -8.898 4.277 -2.516 1 78.38 244 ASN B C 1
ATOM 4444 O O . ASN B 1 244 ? -9.211 3.457 -3.381 1 78.38 244 ASN B O 1
ATOM 4448 N N . ASN B 1 245 ? -8.141 4.027 -1.563 1 75.94 245 ASN B N 1
ATOM 4449 C CA . ASN B 1 245 ? -7.77 2.684 -1.128 1 75.94 245 ASN B CA 1
ATOM 4450 C C . ASN B 1 245 ? -6.949 1.955 -2.189 1 75.94 245 ASN B C 1
ATOM 4452 O O . ASN B 1 245 ? -6.918 0.724 -2.219 1 75.94 245 ASN B O 1
ATOM 4456 N N . GLN B 1 246 ? -6.395 2.721 -3.109 1 76.62 246 GLN B N 1
ATOM 4457 C CA . GLN B 1 246 ? -5.773 1.998 -4.211 1 76.62 246 GLN B CA 1
ATOM 4458 C C . GLN B 1 246 ? -4.48 2.676 -4.656 1 76.62 246 GLN B C 1
ATOM 4460 O O . GLN B 1 246 ? -3.553 2.012 -5.121 1 76.62 246 GLN B O 1
ATOM 4465 N N . SER B 1 247 ? -4.504 4 -4.395 1 79.88 247 SER B N 1
ATOM 4466 C CA . SER B 1 247 ? -3.471 4.633 -5.207 1 79.88 247 SER B CA 1
ATOM 4467 C C . SER B 1 247 ? -2.734 5.711 -4.418 1 79.88 247 SER B C 1
ATOM 4469 O O . SER B 1 247 ? -3.143 6.066 -3.312 1 79.88 247 SER B O 1
ATOM 4471 N N . SER B 1 248 ? -1.535 6.059 -4.852 1 88.88 248 SER B N 1
ATOM 4472 C CA . SER B 1 248 ? -0.717 7.211 -4.488 1 88.88 248 SER B CA 1
ATOM 4473 C C . SER B 1 248 ? 0.048 7.746 -5.691 1 88.88 248 SER B C 1
ATOM 4475 O O . SER B 1 248 ? 0.08 7.109 -6.746 1 88.88 248 SER B O 1
ATOM 4477 N N . LYS B 1 249 ? 0.616 8.93 -5.562 1 88.5 249 LYS B N 1
ATOM 4478 C CA . LYS B 1 249 ? 1.35 9.531 -6.672 1 88.5 249 LYS B CA 1
ATOM 4479 C C . LYS B 1 249 ? 2.482 8.617 -7.137 1 88.5 249 LYS B C 1
ATOM 4481 O O . LYS B 1 249 ? 2.596 8.312 -8.328 1 88.5 249 LYS B O 1
ATOM 4486 N N . THR B 1 250 ? 3.262 8.086 -6.246 1 91.31 250 THR B N 1
ATOM 4487 C CA . THR B 1 250 ? 4.43 7.301 -6.617 1 91.31 250 THR B CA 1
ATOM 4488 C C . THR B 1 250 ? 4.012 5.961 -7.215 1 91.31 250 THR B C 1
ATOM 4490 O O . THR B 1 250 ? 4.707 5.414 -8.07 1 91.31 250 THR B O 1
ATOM 4493 N N . ARG B 1 251 ? 2.898 5.469 -6.801 1 89.12 251 ARG B N 1
ATOM 4494 C CA . ARG B 1 251 ? 2.389 4.191 -7.289 1 89.12 251 ARG B CA 1
ATOM 4495 C C . ARG B 1 251 ? 2.012 4.281 -8.766 1 89.12 251 ARG B C 1
ATOM 4497 O O . ARG B 1 251 ? 2.102 3.291 -9.492 1 89.12 251 ARG B O 1
ATOM 4504 N N . VAL B 1 252 ? 1.671 5.5 -9.203 1 86.56 252 VAL B N 1
ATOM 4505 C CA . VAL B 1 252 ? 1.23 5.637 -10.586 1 86.56 252 VAL B CA 1
ATOM 4506 C C . VAL B 1 252 ? 2.334 6.285 -11.414 1 86.56 252 VAL B C 1
ATOM 4508 O O . VAL B 1 252 ? 2.094 6.727 -12.539 1 86.56 252 VAL B O 1
ATOM 4511 N N . GLY B 1 253 ? 3.48 6.434 -10.828 1 89.62 253 GLY B N 1
ATOM 4512 C CA . GLY B 1 253 ? 4.625 6.926 -11.578 1 89.62 253 GLY B CA 1
ATOM 4513 C C . GLY B 1 253 ? 4.723 8.438 -11.594 1 89.62 253 GLY B C 1
ATOM 4514 O O . GLY B 1 253 ? 5.254 9.023 -12.547 1 89.62 253 GLY B O 1
ATOM 4515 N N . THR B 1 254 ? 4.121 9.086 -10.664 1 91.94 254 THR B N 1
ATOM 4516 C CA . THR B 1 254 ? 4.207 10.531 -10.461 1 91.94 254 THR B CA 1
ATOM 4517 C C . THR B 1 254 ? 4.996 10.844 -9.195 1 91.94 254 THR B C 1
ATOM 4519 O O . THR B 1 254 ? 4.793 10.219 -8.156 1 91.94 254 THR B O 1
ATOM 4522 N N . PRO B 1 255 ? 5.895 11.773 -9.281 1 94.06 255 PRO B N 1
ATOM 4523 C CA . PRO B 1 255 ? 6.723 12.086 -8.117 1 94.06 255 PRO B CA 1
ATOM 4524 C C . PRO B 1 255 ? 5.93 12.734 -6.98 1 94.06 255 PRO B C 1
ATOM 4526 O O . PRO B 1 255 ? 4.941 13.43 -7.234 1 94.06 255 PRO B O 1
ATOM 4529 N N . CYS B 1 256 ? 6.375 12.383 -5.773 1 95.06 256 CYS B N 1
ATOM 4530 C CA . CYS B 1 256 ? 5.883 13.117 -4.617 1 95.06 256 CYS B CA 1
ATOM 4531 C C . CYS B 1 256 ? 6.289 14.586 -4.688 1 95.06 256 CYS B C 1
ATOM 4533 O O . CYS B 1 256 ? 7.473 14.898 -4.828 1 95.06 256 CYS B O 1
ATOM 4535 N N . MET B 1 257 ? 5.344 15.469 -4.5 1 93.81 257 MET B N 1
ATOM 4536 C CA . MET B 1 257 ? 5.621 16.891 -4.645 1 93.81 257 MET B CA 1
ATOM 4537 C C . MET B 1 257 ? 5.914 17.531 -3.291 1 93.81 257 MET B C 1
ATOM 4539 O O . MET B 1 257 ? 6.238 18.719 -3.217 1 93.81 257 MET B O 1
ATOM 4543 N N . GLY B 1 258 ? 5.742 16.766 -2.236 1 94.88 258 GLY B N 1
ATOM 4544 C CA . GLY B 1 258 ? 6.027 17.297 -0.91 1 94.88 258 GLY B CA 1
ATOM 4545 C C . GLY B 1 258 ? 4.938 18.203 -0.382 1 94.88 258 GLY B C 1
ATOM 4546 O O . GLY B 1 258 ? 5.219 19.188 0.308 1 94.88 258 GLY B O 1
ATOM 4547 N N . CYS B 1 259 ? 3.715 17.891 -0.626 1 94.25 259 CYS B N 1
ATOM 4548 C CA . CYS B 1 259 ? 2.59 18.781 -0.392 1 94.25 259 CYS B CA 1
ATOM 4549 C C . CYS B 1 259 ? 2.275 18.891 1.096 1 94.25 259 CYS B C 1
ATOM 4551 O O . CYS B 1 259 ? 1.518 19.766 1.515 1 94.25 259 CYS B O 1
ATOM 4553 N N . THR B 1 260 ? 2.855 18.016 1.914 1 96.62 260 THR B N 1
ATOM 4554 C CA . THR B 1 260 ? 2.59 18.078 3.348 1 96.62 260 THR B CA 1
ATOM 4555 C C . THR B 1 260 ? 3.631 18.938 4.055 1 96.62 260 THR B C 1
ATOM 4557 O O . THR B 1 260 ? 3.488 19.25 5.242 1 96.62 260 THR B O 1
ATOM 4560 N N . GLU B 1 261 ? 4.656 19.344 3.375 1 95.69 261 GLU B N 1
ATOM 4561 C CA . GLU B 1 261 ? 5.758 20.062 4 1 95.69 261 GLU B CA 1
ATOM 4562 C C . GLU B 1 261 ? 5.516 21.578 3.98 1 95.69 261 GLU B C 1
ATOM 4564 O O . GLU B 1 261 ? 4.789 22.078 3.121 1 95.69 261 GLU B O 1
ATOM 4569 N N . PHE B 1 262 ? 6.16 22.281 4.898 1 94.31 262 PHE B N 1
ATOM 4570 C CA . PHE B 1 262 ? 5.93 23.703 5.117 1 94.31 262 PHE B CA 1
ATOM 4571 C C . PHE B 1 262 ? 6.395 24.516 3.916 1 94.31 262 PHE B C 1
ATOM 4573 O O . PHE B 1 262 ? 5.934 25.641 3.707 1 94.31 262 PHE B O 1
ATOM 4580 N N . ASP B 1 263 ? 7.266 23.984 3.135 1 89.69 263 ASP B N 1
ATOM 4581 C CA . ASP B 1 263 ? 7.852 24.75 2.049 1 89.69 263 ASP B CA 1
ATOM 4582 C C . ASP B 1 263 ? 7.188 24.422 0.714 1 89.69 263 ASP B C 1
ATOM 4584 O O . ASP B 1 263 ? 7.695 24.781 -0.347 1 89.69 263 ASP B O 1
ATOM 4588 N N . PHE B 1 264 ? 6.102 23.75 0.833 1 91.31 264 PHE B N 1
ATOM 4589 C CA . PHE B 1 264 ? 5.316 23.5 -0.371 1 91.31 264 PHE B CA 1
ATOM 4590 C C . PHE B 1 264 ? 4.641 24.781 -0.848 1 91.31 264 PHE B C 1
ATOM 4592 O O . PHE B 1 264 ? 4.145 25.578 -0.038 1 91.31 264 PHE B O 1
ATOM 4599 N N . PRO B 1 265 ? 4.574 25.078 -2.162 1 82.94 265 PRO B N 1
ATOM 4600 C CA . PRO B 1 265 ? 5.145 24.297 -3.262 1 82.94 265 PRO B CA 1
ATOM 4601 C C . PRO B 1 265 ? 6.59 24.672 -3.568 1 82.94 265 PRO B C 1
ATOM 4603 O O . PRO B 1 265 ? 7.039 25.766 -3.211 1 82.94 265 PRO B O 1
ATOM 4606 N N . SER B 1 266 ? 7.168 23.484 -4.191 1 75.38 266 SER B N 1
ATOM 4607 C CA . SER B 1 266 ? 8.477 23.781 -4.77 1 75.38 266 SER B CA 1
ATOM 4608 C C . SER B 1 266 ? 8.375 24.016 -6.273 1 75.38 266 SER B C 1
ATOM 4610 O O . SER B 1 266 ? 7.438 23.547 -6.918 1 75.38 266 SER B O 1
ATOM 4612 N N . PHE B 1 267 ? 8.922 25.016 -6.914 1 70.38 267 PHE B N 1
ATOM 4613 C CA . PHE B 1 267 ? 8.727 25.391 -8.312 1 70.38 267 PHE B CA 1
ATOM 4614 C C . PHE B 1 267 ? 9.438 24.422 -9.242 1 70.38 267 PHE B C 1
ATOM 4616 O O . PHE B 1 267 ? 9.305 24.5 -10.461 1 70.38 267 PHE B O 1
ATOM 4623 N N . ASN B 1 268 ? 10.133 23.297 -8.828 1 78.75 268 ASN B N 1
ATOM 4624 C CA . ASN B 1 268 ? 10.75 22.297 -9.695 1 78.75 268 ASN B CA 1
ATOM 4625 C C . ASN B 1 268 ? 10.18 20.906 -9.43 1 78.75 268 ASN B C 1
ATOM 4627 O O . ASN B 1 268 ? 10.914 20 -9.039 1 78.75 268 ASN B O 1
ATOM 4631 N N . PHE B 1 269 ? 8.945 20.641 -9.93 1 81.56 269 PHE B N 1
ATOM 4632 C CA . PHE B 1 269 ? 8.219 19.438 -9.523 1 81.56 269 PHE B CA 1
ATOM 4633 C C . PHE B 1 269 ? 8.703 18.219 -10.305 1 81.56 269 PHE B C 1
ATOM 4635 O O . PHE B 1 269 ? 8.547 17.094 -9.852 1 81.56 269 PHE B O 1
ATOM 4642 N N . PHE B 1 270 ? 9.414 18.375 -11.391 1 87.62 270 PHE B N 1
ATOM 4643 C CA . PHE B 1 270 ? 9.672 17.203 -12.227 1 87.62 270 PHE B CA 1
ATOM 4644 C C . PHE B 1 270 ? 11.156 17.094 -12.562 1 87.62 270 PHE B C 1
ATOM 4646 O O . PHE B 1 270 ? 11.531 16.422 -13.516 1 87.62 270 PHE B O 1
ATOM 4653 N N . LYS B 1 271 ? 11.914 17.766 -11.805 1 91.5 271 LYS B N 1
ATOM 4654 C CA . LYS B 1 271 ? 13.359 17.703 -11.992 1 91.5 271 LYS B CA 1
ATOM 4655 C C . LYS B 1 271 ? 14.086 17.734 -10.648 1 91.5 271 LYS B C 1
ATOM 4657 O O . LYS B 1 271 ? 13.797 18.594 -9.805 1 91.5 271 LYS B O 1
ATOM 4662 N N . THR B 1 272 ? 14.977 16.781 -10.523 1 93.62 272 THR B N 1
ATOM 4663 C CA . THR B 1 272 ? 15.781 16.75 -9.312 1 93.62 272 THR B CA 1
ATOM 4664 C C . THR B 1 272 ? 16.969 17.703 -9.422 1 93.62 272 THR B C 1
ATOM 4666 O O . THR B 1 272 ? 17.781 17.578 -10.344 1 93.62 272 THR B O 1
ATOM 4669 N N . GLU B 1 273 ? 17.016 18.641 -8.531 1 92.56 273 GLU B N 1
ATOM 4670 C CA . GLU B 1 273 ? 18.172 19.531 -8.484 1 92.56 273 GLU B CA 1
ATOM 4671 C C . GLU B 1 273 ? 19.406 18.812 -7.926 1 92.56 273 GLU B C 1
ATOM 4673 O O . GLU B 1 273 ? 19.328 18.188 -6.859 1 92.56 273 GLU B O 1
ATOM 4678 N N . LYS B 1 274 ? 20.484 18.922 -8.648 1 93.69 274 LYS B N 1
ATOM 4679 C CA . LYS B 1 274 ? 21.719 18.25 -8.258 1 93.69 274 LYS B CA 1
ATOM 4680 C C . LYS B 1 274 ? 22.859 19.25 -8.094 1 93.69 274 LYS B C 1
ATOM 4682 O O . LYS B 1 274 ? 22.828 20.328 -8.672 1 93.69 274 LYS B O 1
ATOM 4687 N N . ASN B 1 275 ? 23.75 18.859 -7.285 1 93.81 275 ASN B N 1
ATOM 4688 C CA . ASN B 1 275 ? 24.953 19.688 -7.16 1 93.81 275 ASN B CA 1
ATOM 4689 C C . ASN B 1 275 ? 25.953 19.375 -8.281 1 93.81 275 ASN B C 1
ATOM 4691 O O . ASN B 1 275 ? 25.641 18.641 -9.211 1 93.81 275 ASN B O 1
ATOM 4695 N N . ARG B 1 276 ? 27.094 19.969 -8.164 1 93.06 276 ARG B N 1
ATOM 4696 C CA . ARG B 1 276 ? 28.094 19.859 -9.227 1 93.06 276 ARG B CA 1
ATOM 4697 C C . ARG B 1 276 ? 28.594 18.422 -9.367 1 93.06 276 ARG B C 1
ATOM 4699 O O . ARG B 1 276 ? 29.016 18.016 -10.445 1 93.06 276 ARG B O 1
ATOM 4706 N N . SER B 1 277 ? 28.484 17.609 -8.289 1 91.75 277 SER B N 1
ATOM 4707 C CA . SER B 1 277 ? 28.969 16.234 -8.297 1 91.75 277 SER B CA 1
ATOM 4708 C C . SER B 1 277 ? 27.875 15.273 -8.734 1 91.75 277 SER B C 1
ATOM 4710 O O . SER B 1 277 ? 28.062 14.055 -8.695 1 91.75 277 SER B O 1
ATOM 4712 N N . GLY B 1 278 ? 26.688 15.781 -9.062 1 91.69 278 GLY B N 1
ATOM 4713 C CA . GLY B 1 278 ? 25.609 14.93 -9.523 1 91.69 278 GLY B CA 1
ATOM 4714 C C . GLY B 1 278 ? 24.766 14.367 -8.391 1 91.69 278 GLY B C 1
ATOM 4715 O O . GLY B 1 278 ? 23.922 13.508 -8.617 1 91.69 278 GLY B O 1
ATOM 4716 N N . ILE B 1 279 ? 24.969 14.82 -7.18 1 93.06 279 ILE B N 1
ATOM 4717 C CA . ILE B 1 279 ? 24.234 14.375 -6.008 1 93.06 279 ILE B CA 1
ATOM 4718 C C . ILE B 1 279 ? 23.031 15.289 -5.781 1 93.06 279 ILE B C 1
ATOM 4720 O O . ILE B 1 279 ? 23.141 16.516 -5.895 1 93.06 279 ILE B O 1
ATOM 4724 N N . PRO B 1 280 ? 21.922 14.633 -5.547 1 94 280 PRO B N 1
ATOM 4725 C CA . PRO B 1 280 ? 20.766 15.484 -5.254 1 94 280 PRO B CA 1
ATOM 4726 C C . PRO B 1 280 ? 21.062 16.516 -4.172 1 94 280 PRO B C 1
ATOM 4728 O O . PRO B 1 280 ? 21.734 16.219 -3.182 1 94 280 PRO B O 1
ATOM 4731 N N . LYS B 1 281 ? 20.609 17.75 -4.367 1 93.38 281 LYS B N 1
ATOM 4732 C CA . LYS B 1 281 ? 20.844 18.828 -3.41 1 93.38 281 LYS B CA 1
ATOM 4733 C C . LYS B 1 281 ? 20.156 18.531 -2.08 1 93.38 281 LYS B C 1
ATOM 4735 O O . LYS B 1 281 ? 20.734 18.766 -1.014 1 93.38 281 LYS B O 1
ATOM 4740 N N . ARG B 1 282 ? 18.953 18.094 -2.18 1 93.38 282 ARG B N 1
ATOM 4741 C CA . ARG B 1 282 ? 18.219 17.703 -0.972 1 93.38 282 ARG B CA 1
ATOM 4742 C C . ARG B 1 282 ? 18.297 16.203 -0.75 1 93.38 282 ARG B C 1
ATOM 4744 O O . ARG B 1 282 ? 17.922 15.422 -1.627 1 93.38 282 ARG B O 1
ATOM 4751 N N . LEU B 1 283 ? 18.828 15.844 0.385 1 95.69 283 LEU B N 1
ATOM 4752 C CA . LEU B 1 283 ? 19.031 14.438 0.708 1 95.69 283 LEU B CA 1
ATOM 4753 C C . LEU B 1 283 ? 17.875 13.898 1.546 1 95.69 283 LEU B C 1
ATOM 4755 O O . LEU B 1 283 ? 17.062 14.672 2.057 1 95.69 283 LEU B O 1
ATOM 4759 N N . PRO B 1 284 ? 17.719 12.555 1.614 1 95 284 PRO B N 1
ATOM 4760 C CA . PRO B 1 284 ? 16.688 11.969 2.459 1 95 284 PRO B CA 1
ATOM 4761 C C . PRO B 1 284 ? 16.734 12.484 3.896 1 95 284 PRO B C 1
ATOM 4763 O O . PRO B 1 284 ? 17.797 12.844 4.395 1 95 284 PRO B O 1
ATOM 4766 N N . LEU B 1 285 ? 15.57 12.523 4.465 1 93.88 285 LEU B N 1
ATOM 4767 C CA . LEU B 1 285 ? 15.406 13.047 5.816 1 93.88 285 LEU B CA 1
ATOM 4768 C C . LEU B 1 285 ? 16.375 12.375 6.781 1 93.88 285 LEU B C 1
ATOM 4770 O O . LEU B 1 285 ? 16.406 11.141 6.871 1 93.88 285 LEU B O 1
ATOM 4774 N N . GLY B 1 286 ? 17.234 13.133 7.402 1 91.12 286 GLY B N 1
ATOM 4775 C CA . GLY B 1 286 ? 18.094 12.641 8.461 1 91.12 286 GLY B CA 1
ATOM 4776 C C . GLY B 1 286 ? 19.375 12.008 7.934 1 91.12 286 GLY B C 1
ATOM 4777 O O . GLY B 1 286 ? 20.141 11.414 8.695 1 91.12 286 GLY B O 1
ATOM 4778 N N . VAL B 1 287 ? 19.656 12.109 6.66 1 93.12 287 VAL B N 1
ATOM 4779 C CA . VAL B 1 287 ? 20.844 11.484 6.078 1 93.12 287 VAL B CA 1
ATOM 4780 C C . VAL B 1 287 ? 21.891 12.562 5.754 1 93.12 287 VAL B C 1
ATOM 4782 O O . VAL B 1 287 ? 21.578 13.531 5.055 1 93.12 287 VAL B O 1
ATOM 4785 N N . SER B 1 288 ? 23.109 12.414 6.277 1 93.06 288 SER B N 1
ATOM 4786 C CA . SER B 1 288 ? 24.203 13.344 5.988 1 93.06 288 SER B CA 1
ATOM 4787 C C . SER B 1 288 ? 24.781 13.102 4.602 1 93.06 288 SER B C 1
ATOM 4789 O O . SER B 1 288 ? 24.562 12.039 4.008 1 93.06 288 SER B O 1
ATOM 4791 N N . ARG B 1 289 ? 25.516 14.109 4.09 1 93 289 ARG B N 1
ATOM 4792 C CA . ARG B 1 289 ? 26.109 13.984 2.764 1 93 289 ARG B CA 1
ATOM 4793 C C . ARG B 1 289 ? 27.094 12.828 2.715 1 93 289 ARG B C 1
ATOM 4795 O O . ARG B 1 289 ? 27.078 12.023 1.779 1 93 289 ARG B O 1
ATOM 4802 N N . GLY B 1 290 ? 27.984 12.766 3.709 1 93.38 290 GLY B N 1
ATOM 4803 C CA . GLY B 1 290 ? 28.953 11.688 3.758 1 93.38 290 GLY B CA 1
ATOM 4804 C C . GLY B 1 290 ? 28.312 10.312 3.783 1 93.38 290 GLY B C 1
ATOM 4805 O O . GLY B 1 290 ? 28.719 9.422 3.029 1 93.38 290 GLY B O 1
ATOM 4806 N N . SER B 1 291 ? 27.328 10.148 4.617 1 92.88 291 SER B N 1
ATOM 4807 C CA . SER B 1 291 ? 26.609 8.875 4.719 1 92.88 291 SER B CA 1
ATOM 4808 C C . SER B 1 291 ? 25.906 8.531 3.41 1 92.88 291 SER B C 1
ATOM 4810 O O . SER B 1 291 ? 25.906 7.371 2.99 1 92.88 291 SER B O 1
ATOM 4812 N N . TYR B 1 292 ? 25.312 9.547 2.82 1 94.88 292 TYR B N 1
ATOM 4813 C CA . TYR B 1 292 ? 24.609 9.328 1.567 1 94.88 292 TYR B CA 1
ATOM 4814 C C . TYR B 1 292 ? 25.547 8.812 0.487 1 94.88 292 TYR B C 1
ATOM 4816 O O . TYR B 1 292 ? 25.234 7.844 -0.21 1 94.88 292 TYR B O 1
ATOM 4824 N N . VAL B 1 293 ? 26.703 9.438 0.338 1 95.06 293 VAL B N 1
ATOM 4825 C CA . VAL B 1 293 ? 27.656 9.086 -0.714 1 95.06 293 VAL B CA 1
ATOM 4826 C C . VAL B 1 293 ? 28.172 7.672 -0.492 1 95.06 293 VAL B C 1
ATOM 4828 O O . VAL B 1 293 ? 28.203 6.859 -1.421 1 95.06 293 VAL B O 1
ATOM 4831 N N . THR B 1 294 ? 28.547 7.359 0.733 1 94.69 294 THR B N 1
ATOM 4832 C CA . THR B 1 294 ? 29.062 6.035 1.052 1 94.69 294 THR B CA 1
ATOM 4833 C C . THR B 1 294 ? 28 4.969 0.829 1 94.69 294 THR B C 1
ATOM 4835 O O . THR B 1 294 ? 28.25 3.953 0.18 1 94.69 294 THR B O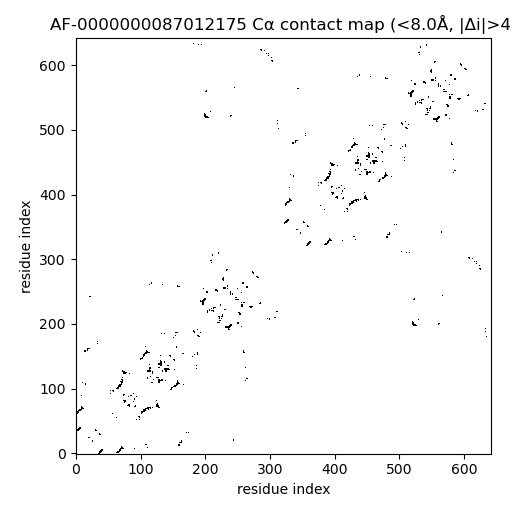 1
ATOM 4838 N N . PHE B 1 295 ? 26.844 5.242 1.343 1 94.81 295 PHE B N 1
ATOM 4839 C CA . PHE B 1 295 ? 25.734 4.309 1.204 1 94.81 295 PHE B CA 1
ATOM 4840 C C . PHE B 1 295 ? 25.391 4.082 -0.265 1 94.81 295 PHE B C 1
ATOM 4842 O O . PHE B 1 295 ? 25.172 2.947 -0.687 1 94.81 295 PHE B O 1
ATOM 4849 N N . SER B 1 296 ? 25.359 5.148 -1.001 1 94.88 296 SER B N 1
ATOM 4850 C CA . SER B 1 296 ? 24.969 5.066 -2.404 1 94.88 296 SER B CA 1
ATOM 4851 C C . SER B 1 296 ? 25.953 4.219 -3.203 1 94.88 296 SER B C 1
ATOM 4853 O O . SER B 1 296 ? 25.547 3.416 -4.047 1 94.88 296 SER B O 1
ATOM 4855 N N . ALA B 1 297 ? 27.219 4.375 -2.963 1 95 297 ALA B N 1
ATOM 4856 C CA . ALA B 1 297 ? 28.25 3.611 -3.68 1 95 297 ALA B CA 1
ATOM 4857 C C . ALA B 1 297 ? 28.094 2.115 -3.414 1 95 297 ALA B C 1
ATOM 4859 O O . ALA B 1 297 ? 28.094 1.31 -4.348 1 95 297 ALA B O 1
ATOM 4860 N N . VAL B 1 298 ? 27.875 1.765 -2.23 1 95.19 298 VAL B N 1
ATOM 4861 C CA . VAL B 1 298 ? 27.766 0.361 -1.846 1 95.19 298 VAL B CA 1
ATOM 4862 C C . VAL B 1 298 ? 26.438 -0.215 -2.346 1 95.19 298 VAL B C 1
ATOM 4864 O O . VAL B 1 298 ? 26.391 -1.353 -2.818 1 95.19 298 VAL B O 1
ATOM 4867 N N . ALA B 1 299 ? 25.406 0.548 -2.197 1 94.5 299 ALA B N 1
ATOM 4868 C CA . ALA B 1 299 ? 24.094 0.096 -2.623 1 94.5 299 ALA B CA 1
ATOM 4869 C C . ALA B 1 299 ? 24.062 -0.21 -4.117 1 94.5 299 ALA B C 1
ATOM 4871 O O . ALA B 1 299 ? 23.562 -1.258 -4.535 1 94.5 299 ALA B O 1
ATOM 4872 N N . LYS B 1 300 ? 24.672 0.659 -4.887 1 93.25 300 LYS B N 1
ATOM 4873 C CA . LYS B 1 300 ? 24.719 0.456 -6.332 1 93.25 300 LYS B CA 1
ATOM 4874 C C . LYS B 1 300 ? 25.469 -0.823 -6.684 1 93.25 300 LYS B C 1
ATOM 4876 O O . LYS B 1 300 ? 25.047 -1.583 -7.555 1 93.25 300 LYS B O 1
ATOM 4881 N N . ALA B 1 301 ? 26.484 -1.064 -6.004 1 92.88 301 ALA B N 1
ATOM 4882 C CA . ALA B 1 301 ? 27.328 -2.221 -6.273 1 92.88 301 ALA B CA 1
ATOM 4883 C C . ALA B 1 301 ? 26.656 -3.514 -5.828 1 92.88 301 ALA B C 1
ATOM 4885 O O . ALA B 1 301 ? 26.984 -4.598 -6.309 1 92.88 301 ALA B O 1
ATOM 4886 N N . SER B 1 302 ? 25.656 -3.404 -4.93 1 91.88 302 SER B N 1
ATOM 4887 C CA . SER B 1 302 ? 25.047 -4.582 -4.336 1 91.88 302 SER B CA 1
ATOM 4888 C C . SER B 1 302 ? 23.656 -4.836 -4.926 1 91.88 302 SER B C 1
ATOM 4890 O O . SER B 1 302 ? 22.922 -5.707 -4.449 1 91.88 302 SER B O 1
ATOM 4892 N N . ALA B 1 303 ? 23.234 -4.094 -5.93 1 91.62 303 ALA B N 1
ATOM 4893 C CA . ALA B 1 303 ? 21.891 -4.191 -6.473 1 91.62 303 ALA B CA 1
ATOM 4894 C C . ALA B 1 303 ? 21.625 -5.578 -7.062 1 91.62 303 ALA B C 1
ATOM 4896 O O . ALA B 1 303 ? 22.422 -6.07 -7.871 1 91.62 303 ALA B O 1
ATOM 4897 N N . PRO B 1 304 ? 20.531 -6.211 -6.605 1 90.25 304 PRO B N 1
ATOM 4898 C CA . PRO B 1 304 ? 20.203 -7.484 -7.25 1 90.25 304 PRO B CA 1
ATOM 4899 C C . PRO B 1 304 ? 19.906 -7.336 -8.742 1 90.25 304 PRO B C 1
ATOM 4901 O O . PRO B 1 304 ? 19.312 -6.336 -9.156 1 90.25 304 PRO B O 1
ATOM 4904 N N . GLN B 1 305 ? 20.141 -8.398 -9.523 1 85.44 305 GLN B N 1
ATOM 4905 C CA . GLN B 1 305 ? 20.047 -8.352 -10.977 1 85.44 305 GLN B CA 1
ATOM 4906 C C . GLN B 1 305 ? 18.609 -8.164 -11.438 1 85.44 305 GLN B C 1
ATOM 4908 O O . GLN B 1 305 ? 18.359 -7.477 -12.43 1 85.44 305 GLN B O 1
ATOM 4913 N N . PHE B 1 306 ? 17.719 -8.695 -10.711 1 84.69 306 PHE B N 1
ATOM 4914 C CA . PHE B 1 306 ? 16.344 -8.656 -11.188 1 84.69 306 PHE B CA 1
ATOM 4915 C C . PHE B 1 306 ? 15.789 -7.234 -11.125 1 84.69 306 PHE B C 1
ATOM 4917 O O . PHE B 1 306 ? 14.805 -6.914 -11.797 1 84.69 306 PHE B O 1
ATOM 4924 N N . LEU B 1 307 ? 16.453 -6.328 -10.359 1 87.62 307 LEU B N 1
ATOM 4925 C CA . LEU B 1 307 ? 16.016 -4.941 -10.289 1 87.62 307 LEU B CA 1
ATOM 4926 C C . LEU B 1 307 ? 16.547 -4.137 -11.461 1 87.62 307 LEU B C 1
ATOM 4928 O O . LEU B 1 307 ? 16.078 -3.033 -11.742 1 87.62 307 LEU B O 1
ATOM 4932 N N . LEU B 1 308 ? 17.516 -4.723 -12.094 1 83.94 308 LEU B N 1
ATOM 4933 C CA . LEU B 1 308 ? 18.188 -3.986 -13.164 1 83.94 308 LEU B CA 1
ATOM 4934 C C . LEU B 1 308 ? 17.531 -4.262 -14.508 1 83.94 308 LEU B C 1
ATOM 4936 O O . LEU B 1 308 ? 17.734 -3.518 -15.477 1 83.94 308 LEU B O 1
ATOM 4940 N N . ARG B 1 309 ? 16.641 -5.301 -14.57 1 77.38 309 ARG B N 1
ATOM 4941 C CA . ARG B 1 309 ? 15.938 -5.664 -15.789 1 77.38 309 ARG B CA 1
ATOM 4942 C C . ARG B 1 309 ? 14.445 -5.344 -15.68 1 77.38 309 ARG B C 1
ATOM 4944 O O . ARG B 1 309 ? 13.906 -5.25 -14.578 1 77.38 309 ARG B O 1
ATOM 4951 N N . PRO B 1 310 ? 13.852 -4.996 -16.844 1 74.19 310 PRO B N 1
ATOM 4952 C CA . PRO B 1 310 ? 12.398 -4.781 -16.781 1 74.19 310 PRO B CA 1
ATOM 4953 C C . PRO B 1 310 ? 11.656 -5.973 -16.172 1 74.19 310 PRO B C 1
ATOM 4955 O O . PRO B 1 310 ? 11.961 -7.125 -16.5 1 74.19 310 PRO B O 1
ATOM 4958 N N . LEU B 1 311 ? 10.859 -5.672 -15.211 1 71.62 311 LEU B N 1
ATOM 4959 C CA . LEU B 1 311 ? 10.148 -6.727 -14.5 1 71.62 311 LEU B CA 1
ATOM 4960 C C . LEU B 1 311 ? 9.125 -7.398 -15.414 1 71.62 311 LEU B C 1
ATOM 4962 O O . LEU B 1 311 ? 8.883 -8.602 -15.297 1 71.62 311 LEU B O 1
ATOM 4966 N N . VAL B 1 312 ? 8.445 -6.57 -16.188 1 62.69 312 VAL B N 1
ATOM 4967 C CA . VAL B 1 312 ? 7.488 -7.105 -17.156 1 62.69 312 VAL B CA 1
ATOM 4968 C C . VAL B 1 312 ? 7.902 -6.711 -18.562 1 62.69 312 VAL B C 1
ATOM 4970 O O . VAL B 1 312 ? 8.344 -5.586 -18.797 1 62.69 312 VAL B O 1
ATOM 4973 N N . ARG B 1 313 ? 8.383 -7.754 -19.359 1 54.94 313 ARG B N 1
ATOM 4974 C CA . ARG B 1 313 ? 8.797 -7.445 -20.719 1 54.94 313 ARG B CA 1
ATOM 4975 C C . ARG B 1 313 ? 7.832 -6.453 -21.359 1 54.94 313 ARG B C 1
ATOM 4977 O O . ARG B 1 313 ? 6.613 -6.594 -21.25 1 54.94 313 ARG B O 1
ATOM 4984 N N . LYS B 1 314 ? 8.305 -5.336 -21.469 1 53.84 314 LYS B N 1
ATOM 4985 C CA . LYS B 1 314 ? 7.586 -4.25 -22.125 1 53.84 314 LYS B CA 1
ATOM 4986 C C . LYS B 1 314 ? 7.008 -4.703 -23.453 1 53.84 314 LYS B C 1
ATOM 4988 O O . LYS B 1 314 ? 7.75 -5.027 -24.391 1 53.84 314 LYS B O 1
ATOM 4993 N N . GLY B 1 315 ? 6.102 -5.66 -23.422 1 43.16 315 GLY B N 1
ATOM 4994 C CA . GLY B 1 315 ? 5.566 -5.668 -24.766 1 43.16 315 GLY B CA 1
ATOM 4995 C C . GLY B 1 315 ? 5.246 -4.281 -25.297 1 43.16 315 GLY B C 1
ATOM 4996 O O . GLY B 1 315 ? 5.227 -3.312 -24.531 1 43.16 315 GLY B O 1
ATOM 4997 N N . LYS B 1 316 ? 5.211 -4.113 -26.609 1 37 316 LYS B N 1
ATOM 4998 C CA . LYS B 1 316 ? 4.812 -2.865 -27.25 1 37 316 LYS B CA 1
ATOM 4999 C C . LYS B 1 316 ? 3.699 -2.172 -26.469 1 37 316 LYS B C 1
ATOM 5001 O O . LYS B 1 316 ? 3.289 -1.062 -26.812 1 37 316 LYS B O 1
ATOM 5006 N N . GLY B 1 317 ? 2.643 -2.775 -25.875 1 31.09 317 GLY B N 1
ATOM 5007 C CA . GLY B 1 317 ? 1.431 -2.104 -25.438 1 31.09 317 GLY B CA 1
ATOM 5008 C C . GLY B 1 317 ? 1.56 -1.484 -24.062 1 31.09 317 GLY B C 1
ATOM 5009 O O . GLY B 1 317 ? 2.207 -2.051 -23.172 1 31.09 317 GLY B O 1
ATOM 5010 N N . ASP B 1 318 ? 1.725 -0.187 -23.891 1 32.56 318 ASP B N 1
ATOM 5011 C CA . ASP B 1 318 ? 1.47 0.832 -22.875 1 32.56 318 ASP B CA 1
ATOM 5012 C C . ASP B 1 318 ? 0.312 0.424 -21.969 1 32.56 318 ASP B C 1
ATOM 5014 O O . ASP B 1 318 ? -0.83 0.313 -22.422 1 32.56 318 ASP B O 1
ATOM 5018 N N . TRP B 1 319 ? 0.289 -0.39 -21.297 1 29.41 319 TRP B N 1
ATOM 5019 C CA . TRP B 1 319 ? -0.939 -0.655 -20.547 1 29.41 319 TRP B CA 1
ATOM 5020 C C . TRP B 1 319 ? -1.566 0.644 -20.062 1 29.41 319 TRP B C 1
ATOM 5022 O O . TRP B 1 319 ? -2.742 0.67 -19.688 1 29.41 319 TRP B O 1
ATOM 5032 N N . ILE B 1 320 ? -0.813 1.522 -19.312 1 28.56 320 ILE B N 1
ATOM 5033 C CA . ILE B 1 320 ? -1.457 2.83 -19.266 1 28.56 320 ILE B CA 1
ATOM 5034 C C . ILE B 1 320 ? -1.436 3.475 -20.641 1 28.56 320 ILE B C 1
ATOM 5036 O O . ILE B 1 320 ? -1.823 4.633 -20.797 1 28.56 320 ILE B O 1
ATOM 5040 N N . GLU B 1 321 ? -0.936 2.941 -21.766 1 23.77 321 GLU B N 1
ATOM 5041 C CA . GLU B 1 321 ? -1.53 3.562 -22.938 1 23.77 321 GLU B CA 1
ATOM 5042 C C . GLU B 1 321 ? -2.922 3.002 -23.219 1 23.77 321 GLU B C 1
ATOM 5044 O O . GLU B 1 321 ? -3.143 1.793 -23.109 1 23.77 321 GLU B O 1
#

Sequence (642 aa):
MKNLLWLQGGACGGNTLSVLNASDPDLFTFLFTHNVKLLWHPSLSLDNNITQILNDIISDRLHLDILIFEGTVIMGPNGTGMYDIFAGKPMIEWLRKIATKADYIIAVGSCASFGGIPASEPNPTESTGLQFHKKDCGGFLGKNFKSRKGFPVINLSGCPVHPEWLLTTLLLIIEDKLSQEDLDEFNRPRLFYSTTTQFGCPRQPYFTYKISTKELGHREGCLYFELGCRGPYTRSSCNNILWNNQSSKTRVGTPCMGCTEFDFPSFNFFKTEKNRSGIPKRLPLGVSRGSYVTFSAVAKASAPQFLLRPLVRKGKGDWIEMKNLLWLQGGACGGNTLSVLNASDPDLFTFLFTHNVKLLWHPSLSLDNNITQILNDIISDRLHLDILIFEGTVIMGPNGTGMYDIFAGKPMIEWLRKIATKADYIIAVGSCASFGGIPASEPNPTESTGLQFHKKDCGGFLGKNFKSRKGFPVINLSGCPVHPEWLLTTLLLIIEDKLSQEDLDEFNRPRLFYSTTTQFGCPRQPYFTYKISTKELGHREGCLYFELGCRGPYTRSSCNNILWNNQSSKTRVGTPCMGCTEFDFPSFNFFKTEKNRSGIPKRLPLGVSRGSYVTFSAVAKASAPQFLLRPLVRKGKGDWIE

Nearest PDB structures (foldseek):
  8dqv-assembly1_B  TM=9.563E-01  e=4.196E-44  Mycolicibacterium smegmatis MC2 155
  5jsh-assembly1_A  TM=8.633E-01  e=1.323E-20  Nitratidesulfovibrio vulgaris str. Hildenborough
  3myr-assembly2_C  TM=8.531E-01  e=2.675E-21  Allochromatium vinosum
  6syo-assembly1_SSS  TM=8.800E-01  e=5.762E-20  Escherichia coli
  6g7m-assembly1_T  TM=8.774E-01  e=7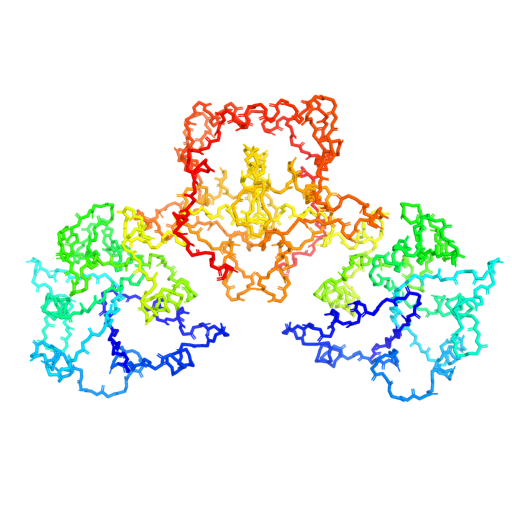.441E-19  Escherichia coli K-12

Radius of gyration: 28.5 Å; Cα contacts (8 Å, |Δi|>4): 1437; chains: 2; bounding box: 58×92×55 Å

Secondary structure (DSSP, 8-state):
-EEEEEEESB--SHHHHHHHT--SS-HHHHHHHTTEEEEE-TTT---S-HHHHHHHHHTTSS-EEEEEEESBEE--STTS-TTSEETTEEHHHHHHHHHTTEEEEEEESHHHHH-TTTTSTT-TT-EE-SSEETTEETTTT-TT---TTS---EEE--SS--HHHHHHHHHHHHTT---GGGB-TTS-BHHHHSSBTTTT-TTHHHHHTTPBP-STT-SSSBSTTTS---GGG-B--TTTS-BTTTB-TGGGT-----TTSTTPPPS-TT---B-TTS-BSSPPTT--HHHHHHHHHHHHHT--GGGTS-SS---S--S--/-EEEEEEESB--SHHHHHHHT--SS-HHHHHHHTTEEEEE-TTT---S-HHHHHHHHHTTSS-EEEEEEESBEE--STTS-TTSEETTEEHHHHHHHHHTTEEEEEEESHHHHH-TTTTSTT-TT-EE-SSEETTEETTTT-TT---TTS---EEE--SS--HHHHHHHHHHHHTT---GGGB-TTS-BHHHHSSBTTTT-TTHHHHHTTPBP-STT-SSSBSTTTS---GGG-B--TTTS-BTTTB-TGGGT-----TTSTTPPPS-TT---B-TTS-BSSPPTT--HHHHHHHHHHHHHT--GGGTS-SS---S--S--

Foldseek 3Di:
DAEEEEEEWAAPCQQVVQLCPDPPNHPVCLCVVLVYDYPDDPPPDDDPCVVVVLVCLLVVVDAHAEYEYEAWQFLDDVRQQPVDDDPHGRPLVSCQRNQQRYLAYEYFELCQLAVAPCLPPPNNRVTGHPQHHQPRGQTSNGNCDAYPNGADHAYQYFSGGHNCLVSVVVVCSSVVNDDQVQADPSNYGCVFFVAFLLVLQLANLLVQLVFADDDAQDQAHDQQQFFQAPRLAAGGCPNVCDRVNDHDQRRRRAGHQNRRHSPPHDPRRTGFDADPVSHGPDDGPPADPVRCVVSNVVSNVPRDPCSVDDVDPPDVDPVVD/DAEEEEEEWAAPCQQVVQLCPDPPNHPVVLCVVLVYDYPDDPPPDDDPCVVVVLVCLLVVVDAHAEYEYEAWQFLDDVRQQPVDDDPHGRPLVSCQRNQQRYLAYEYFELCQLAVAPCLPPPNNRVTGHPQHHQPRGQTSNGNCDAYPNGADHAYQYFSGGHNCLVSVVVVCSSVVNDDQVQADPSNYGCVFFVAFLLVLQLANLLVQLVFADDDAQDQAHDQQQFFQAPRLAAGGCPNVCDRVNPHDQRRRRAGHQNRRHSPPHDPRRTGFDDDPVSHGPDDGPPADPVRCVVSNVVSNVPRDPCSVDDVDPPDVDPVVD

Organism: Acidianus infernus (NCBI:txid12915)

pLDDT: mean 91.95, std 11.05, range [23.77, 98.88]

InterPro domains:
  IPR001821 [NiFe]-hydrogenase, small subunit [PIRSF000310] (3-307)
  IPR001821 [NiFe]-hydrogenase, small subunit [PTHR30013] (3-314)
  IPR006137 NADH:ubiquinone oxidoreductase-like, 20kDa subunit [PF01058] (12-171)
  IPR027394 Cytochrome-c3 hydrogenase, C-terminal [PF14720] (193-268)
  IPR037024 [NiFe]-hydrogenase, small subunit, N-terminal domain superfamily [G3DSA:3.40.50.700] (1-192)
  IPR037148 [NiFe]-hydrogenase, small subunit, C-terminal domain superfamily [G3DSA:4.10.480.10] (193-272)

Solvent-accessible surface area (backbone atoms only — not comparable to full-atom values): 32891 Å² total; per-residue (Å²): 123,44,33,30,38,42,48,74,52,62,56,88,52,50,41,62,55,35,32,67,62,29,67,97,58,31,55,65,59,45,30,57,76,68,42,41,42,72,74,40,34,88,87,77,45,83,74,88,53,58,62,56,54,52,49,31,34,66,70,63,76,35,77,39,44,34,35,37,36,31,20,10,45,41,27,8,62,93,71,62,6,65,76,37,68,45,89,91,35,30,41,54,62,54,48,63,51,47,49,62,51,12,36,35,40,36,19,42,12,23,20,8,28,17,4,23,67,63,35,37,88,89,24,85,46,47,31,18,3,46,43,13,41,34,85,42,74,15,38,73,64,32,68,82,47,53,24,64,68,64,39,53,61,35,23,40,44,9,79,49,28,58,30,66,59,54,53,50,49,49,48,30,54,76,66,68,67,66,54,76,84,46,33,43,98,75,30,25,52,23,91,45,46,55,44,31,30,45,32,11,25,58,33,39,64,28,50,63,29,70,36,63,26,93,60,76,63,41,78,62,42,14,37,47,73,49,30,19,21,33,26,57,60,18,45,24,40,47,39,64,55,41,48,93,46,70,38,40,52,62,66,58,22,35,47,33,66,28,47,46,41,49,69,24,69,60,96,55,59,64,41,39,58,54,44,98,86,69,44,60,65,76,59,45,58,68,45,50,70,69,46,46,53,55,44,49,57,47,26,48,76,45,49,33,63,72,77,75,41,77,58,56,76,74,56,93,71,46,79,93,95,122,43,32,32,39,42,47,74,51,63,56,89,52,50,42,60,56,34,33,68,62,30,67,95,57,32,55,65,57,45,32,58,76,68,42,40,42,75,74,40,34,87,86,75,45,83,74,89,54,58,61,57,52,54,50,30,36,67,70,63,76,34,76,39,42,34,35,36,36,31,19,9,46,41,27,9,62,92,70,62,6,64,76,37,68,46,89,92,35,29,42,56,62,53,47,65,51,46,48,63,52,12,35,37,38,36,20,42,11,24,20,9,28,16,6,23,68,62,35,36,88,87,25,86,47,46,31,20,3,46,43,12,42,33,84,42,74,16,37,74,63,31,67,82,47,51,23,64,70,63,37,53,62,35,23,41,44,10,79,48,27,56,31,65,59,53,52,50,50,49,48,30,54,75,66,68,67,64,55,76,84,46,33,46,99,75,30,25,50,23,92,45,46,54,45,30,29,44,32,11,24,59,32,38,64,27,50,64,29,70,35,63,28,92,59,76,63,41,78,62,42,14,37,48,73,49,31,19,21,32,26,56,58,19,47,25,40,46,39,64,55,40,48,94,45,71,39,40,51,61,66,58,22,37,49,35,65,30,47,45,41,48,70,24,68,60,95,53,59,63,41,38,58,53,45,97,87,68,45,59,66,75,58,44,58,69,46,53,70,69,44,47,54,55,42,48,56,47,26,49,76,46,49,32,62,71,76,77,43,77,60,56,78,74,55,92,72,48,78,93,93